Protein AF-A0A1Y2TZA1-F1 (afdb_monomer)

Secondary structure (DSSP, 8-state):
-PPPPP-PPPPB-TTT-PBPPPTTS---HHHHGGG-EEEEE-TT-HHHHHHHHHHH-S-TT---------SPPEEEEEEEEETTEEEE--S---SSS-TTS--EEEBS----B-TTSPBPSSSPEEEEEHHHHHHHHHHHHH-SS--S--SHHHHHHHHHHHHHHHHHHHHHH--S-S----S---TTTTTS-SS--TTTTT--SSSHHHHHHHHS-----GGGS-SS--TTHHHHHHTT--BPPPPSS--HHHHHHHHHHHTS-HHHHHHHHHTT--TT---S-----S-HHHHHHHHHH-TT-GGGTT--HHHHHHHHHHHHHHSTT--B-HHHHHHHHH-S-S-TT-STT-SS---HHHHHHHHHHHHHHH--TT-----HHHHTTTPPP------B-TTS-B-

Radius of gyration: 24.95 Å; Cα contacts (8 Å, |Δi|>4): 548; chains: 1; bounding box: 76×55×80 Å

Mean predicted aligned error: 10.13 Å

Foldseek 3Di:
DDDPDAQEFFAAALQLQAGQDACPDPDDPFQNLSQWKKKKWQPLPLVVVLVVLVVVPPPVPRPPDDPPRPDDIDIFTWGDPDRQKTFTDDPDDDDDPPPPDTDIDGALDADPQDPVRHGDDDDHIHMHRPLLVVLLQLLLVAPLDDFLCNDPLQVCLLSVLQSVQLVVVCVVPDPDPNYSSSGRCFVVVVLHPVDHDVVSSPDDPDDVVCVVDVVPDPPPQLSSGRQPDFPCQQVQLCVLKDFDPDDDPDPVQLVVLQVVLVPDDPVVVVVVVSVQADLQFADLDDPSSHDLVSLVVCLQVCNNPSSSVDHDVVVVVVVVVVCCVPVPPTDIRSVNSRRLSRHPPCCLVCCPPGSGRGTSSSSNSVSSSNSSRPGFNVRHPPPVVCVVVVHDNPPDDPQADRSRHGD

Solvent-accessible surface area (backbone atoms only — not comparable to full-atom values): 23926 Å² total; per-residue (Å²): 135,82,76,79,78,75,70,67,53,52,36,26,16,71,81,62,50,43,55,54,42,55,70,86,54,94,58,51,85,66,47,43,60,37,32,38,33,29,33,39,28,50,82,72,40,60,68,57,53,49,50,52,52,62,71,64,44,90,46,93,80,55,74,82,83,75,85,80,77,83,63,66,61,44,80,42,44,32,41,54,77,52,85,59,34,28,36,58,59,64,98,70,78,77,95,82,85,76,85,86,77,64,60,74,42,60,45,68,63,80,60,54,56,47,98,85,67,46,70,46,82,77,63,62,29,40,38,27,30,45,58,57,51,53,46,37,54,46,36,38,74,50,52,90,60,98,44,44,33,58,48,68,57,34,44,48,49,26,52,51,49,39,49,51,50,50,56,57,51,49,71,73,74,50,97,61,91,72,46,69,75,59,51,79,73,44,78,57,42,80,72,30,69,91,60,65,52,64,69,43,69,67,58,59,97,65,72,62,52,51,55,57,50,67,71,43,69,86,67,71,56,35,83,67,30,40,49,76,74,48,82,64,46,48,63,39,50,57,72,59,56,43,65,49,70,82,75,66,83,75,59,66,65,29,57,51,41,26,54,55,51,71,69,44,57,69,68,58,46,52,55,58,57,63,70,62,58,48,97,74,25,38,69,72,71,74,76,61,48,62,51,47,67,57,34,45,50,40,53,74,66,10,70,68,43,53,87,49,70,79,60,51,63,65,61,53,50,53,47,51,62,49,44,54,72,76,52,52,92,53,51,64,30,32,50,47,42,53,19,51,68,39,32,77,75,46,30,79,90,35,72,87,74,24,89,53,67,68,54,40,14,52,49,25,33,48,41,46,33,48,52,41,54,72,38,32,31,80,65,58,42,76,57,65,68,31,63,80,72,73,44,77,65,81,80,72,79,69,61,39,39,50,62,51,49,77,107

Structure (mmCIF, N/CA/C/O backbone):
data_AF-A0A1Y2TZA1-F1
#
_entry.id   AF-A0A1Y2TZA1-F1
#
loop_
_atom_site.group_PDB
_atom_site.id
_atom_site.type_symbol
_atom_site.label_atom_id
_atom_site.label_alt_id
_atom_site.label_comp_id
_atom_site.label_asym_id
_atom_site.label_entity_id
_atom_site.label_seq_id
_atom_site.pdbx_PDB_ins_code
_atom_site.Cartn_x
_atom_site.Cartn_y
_atom_site.Cartn_z
_atom_site.occupancy
_atom_site.B_iso_or_equiv
_atom_site.auth_seq_id
_atom_site.auth_comp_id
_atom_site.auth_asym_id
_atom_site.auth_atom_id
_atom_site.pdbx_PDB_model_num
ATOM 1 N N . MET A 1 1 ? 46.174 5.947 -11.609 1.00 35.75 1 MET A N 1
ATOM 2 C CA . MET A 1 1 ? 45.128 6.842 -12.144 1.00 35.75 1 MET A CA 1
ATOM 3 C C . MET A 1 1 ? 43.802 6.158 -11.892 1.00 35.75 1 MET A C 1
ATOM 5 O O . MET A 1 1 ? 43.518 5.160 -12.537 1.00 35.75 1 MET A O 1
ATOM 9 N N . SER A 1 2 ? 43.077 6.604 -10.873 1.00 32.31 2 SER A N 1
ATOM 10 C CA . SER A 1 2 ? 41.761 6.077 -10.515 1.00 32.31 2 SER A CA 1
ATOM 11 C C . SER A 1 2 ? 40.758 6.626 -11.525 1.00 32.31 2 SER A C 1
ATOM 13 O O . SER A 1 2 ? 40.638 7.844 -11.654 1.00 32.31 2 SER A O 1
ATOM 15 N N . THR A 1 3 ? 40.093 5.761 -12.286 1.00 32.44 3 THR A N 1
ATOM 16 C CA . THR A 1 3 ? 38.952 6.166 -13.113 1.00 32.44 3 THR A CA 1
ATOM 17 C C . THR A 1 3 ? 37.903 6.803 -12.201 1.00 32.44 3 THR A C 1
ATOM 19 O O . THR A 1 3 ? 37.585 6.199 -11.173 1.00 32.44 3 THR A O 1
ATOM 22 N N . PRO A 1 4 ? 37.390 8.006 -12.514 1.00 37.62 4 PRO A N 1
ATOM 23 C CA . PRO A 1 4 ? 36.293 8.579 -11.748 1.00 37.62 4 PRO A CA 1
ATOM 24 C C . PRO A 1 4 ? 35.138 7.578 -11.779 1.00 37.62 4 PRO A C 1
ATOM 26 O O . PRO A 1 4 ? 34.759 7.122 -12.858 1.00 37.62 4 PRO A O 1
ATOM 29 N N . ALA A 1 5 ? 34.641 7.189 -10.602 1.00 41.84 5 ALA A N 1
ATOM 30 C CA . ALA A 1 5 ? 33.446 6.365 -10.497 1.00 41.84 5 ALA A CA 1
ATOM 31 C C . ALA A 1 5 ? 32.349 7.064 -11.306 1.00 41.84 5 ALA A C 1
ATOM 33 O O . ALA A 1 5 ? 32.036 8.229 -11.040 1.00 41.84 5 ALA A O 1
ATOM 34 N N . SER A 1 6 ? 31.850 6.407 -12.353 1.00 42.28 6 SER A N 1
ATOM 35 C CA . SER A 1 6 ? 30.745 6.951 -13.120 1.00 42.28 6 SER A CA 1
ATOM 36 C C . SER A 1 6 ? 29.580 7.118 -12.145 1.00 42.28 6 SER A C 1
ATOM 38 O O . SER A 1 6 ? 29.201 6.191 -11.433 1.00 42.28 6 SER A O 1
ATOM 40 N N . ASN A 1 7 ? 29.047 8.338 -12.046 1.00 40.22 7 ASN A N 1
ATOM 41 C CA . ASN A 1 7 ? 27.815 8.624 -11.309 1.00 40.22 7 ASN A CA 1
ATOM 42 C C . ASN A 1 7 ? 26.623 8.070 -12.107 1.00 40.22 7 ASN A C 1
ATOM 44 O O . ASN A 1 7 ? 25.734 8.812 -12.530 1.00 40.22 7 ASN A O 1
ATOM 48 N N . GLU A 1 8 ? 26.65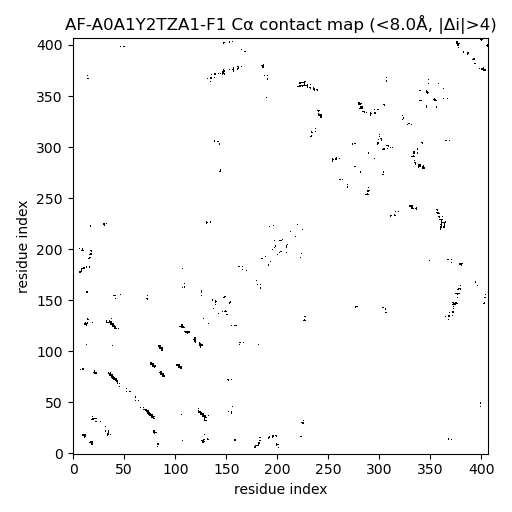2 6.772 -12.389 1.00 53.84 8 GLU A N 1
ATOM 49 C CA . GLU A 1 8 ? 25.546 6.053 -12.993 1.00 53.84 8 GLU A CA 1
ATOM 50 C C . GLU A 1 8 ? 24.422 5.969 -11.959 1.00 53.84 8 GLU A C 1
ATOM 52 O O . GLU A 1 8 ? 24.634 5.667 -10.780 1.00 53.84 8 GLU A O 1
ATOM 57 N N . GLY A 1 9 ? 23.222 6.369 -12.386 1.00 57.75 9 GLY A N 1
ATOM 58 C CA . GLY A 1 9 ? 22.054 6.441 -11.519 1.00 57.75 9 GLY A CA 1
ATOM 59 C C . GLY A 1 9 ? 21.794 5.087 -10.866 1.00 57.75 9 GLY A C 1
ATOM 60 O O . GLY A 1 9 ? 21.840 4.052 -11.526 1.00 57.75 9 GLY A O 1
ATOM 61 N N . LYS A 1 10 ? 21.544 5.089 -9.554 1.00 69.06 10 LYS A N 1
ATOM 62 C CA . LYS A 1 10 ? 21.158 3.872 -8.840 1.00 69.06 10 LYS A CA 1
ATOM 63 C C . LYS A 1 10 ? 19.699 3.548 -9.121 1.00 69.06 10 LYS A C 1
ATOM 65 O O . LYS A 1 10 ? 18.813 4.384 -8.908 1.00 69.06 10 LYS A O 1
ATOM 70 N N . LEU A 1 11 ? 19.466 2.304 -9.521 1.00 79.75 11 LEU A N 1
ATOM 71 C CA . LEU A 1 11 ? 18.153 1.845 -9.934 1.00 79.75 11 LEU A CA 1
ATOM 72 C C . LEU A 1 11 ? 17.171 1.838 -8.769 1.00 79.75 11 LEU A C 1
ATOM 74 O O . LEU A 1 11 ? 17.470 1.393 -7.659 1.00 79.75 11 LEU A O 1
ATOM 78 N N . CYS A 1 12 ? 15.991 2.393 -9.023 1.00 85.19 12 CYS A N 1
ATOM 79 C CA . CYS A 1 12 ? 14.939 2.538 -8.034 1.00 85.19 12 CYS A CA 1
ATOM 80 C C . CYS A 1 12 ? 13.748 1.647 -8.384 1.00 85.19 12 CYS A C 1
ATOM 82 O O . CYS A 1 12 ? 13.427 1.414 -9.549 1.00 85.19 12 CYS A O 1
ATOM 84 N N . CYS A 1 13 ? 13.059 1.178 -7.351 1.00 89.38 13 CYS A N 1
ATOM 85 C CA . CYS A 1 13 ? 11.779 0.506 -7.494 1.00 89.38 13 CYS A CA 1
ATOM 86 C C . CYS A 1 13 ? 10.745 1.470 -8.084 1.00 89.38 13 CYS A C 1
ATOM 88 O O . CYS A 1 13 ? 10.516 2.555 -7.546 1.00 89.38 13 CYS A O 1
ATOM 90 N N . ALA A 1 14 ? 10.068 1.045 -9.149 1.00 88.56 14 ALA A N 1
ATOM 91 C CA . ALA A 1 14 ? 9.070 1.852 -9.844 1.00 88.56 14 ALA A CA 1
ATOM 92 C C . ALA A 1 14 ? 7.833 2.197 -8.992 1.00 88.56 14 ALA A C 1
ATOM 94 O O . ALA A 1 14 ? 7.155 3.186 -9.262 1.00 88.56 14 ALA A O 1
ATOM 95 N N . ILE A 1 15 ? 7.536 1.400 -7.958 1.00 89.62 15 ILE A N 1
ATOM 96 C CA . ILE A 1 15 ? 6.366 1.598 -7.085 1.00 89.62 15 ILE A CA 1
ATOM 97 C C . ILE A 1 15 ? 6.677 2.544 -5.928 1.00 89.62 15 ILE A C 1
ATOM 99 O O . ILE A 1 15 ? 5.881 3.429 -5.636 1.00 89.62 15 ILE A O 1
ATOM 103 N N . CYS A 1 16 ? 7.798 2.345 -5.232 1.00 86.38 16 CYS A N 1
ATOM 104 C CA . CYS A 1 16 ? 8.089 3.043 -3.976 1.00 86.38 16 CYS A CA 1
ATOM 105 C C . CYS A 1 16 ? 9.174 4.123 -4.113 1.00 86.38 16 CYS A C 1
ATOM 107 O O . CYS A 1 16 ? 9.374 4.911 -3.180 1.00 86.38 16 CYS A O 1
ATOM 109 N N . GLY A 1 17 ? 9.873 4.148 -5.253 1.00 81.44 17 GLY A N 1
ATOM 110 C CA . GLY A 1 17 ? 10.905 5.122 -5.595 1.00 81.44 17 GLY A CA 1
ATOM 111 C C . GLY A 1 17 ? 12.180 5.034 -4.753 1.00 81.44 17 GLY A C 1
ATOM 112 O O . GLY A 1 17 ? 12.942 6.003 -4.751 1.00 81.44 17 GLY A O 1
ATOM 113 N N . ASP A 1 18 ? 12.391 3.941 -4.011 1.00 82.25 18 ASP A N 1
ATOM 114 C CA . ASP A 1 18 ? 13.603 3.688 -3.221 1.00 82.25 18 ASP A CA 1
ATOM 115 C C . ASP A 1 18 ? 14.563 2.746 -3.964 1.00 82.25 18 ASP A C 1
ATOM 117 O O . ASP A 1 18 ? 14.159 2.000 -4.857 1.00 82.25 18 ASP A O 1
ATOM 121 N N . ALA A 1 19 ? 15.840 2.781 -3.586 1.00 83.50 19 ALA A N 1
ATOM 122 C CA . ALA A 1 19 ? 16.909 2.035 -4.238 1.00 83.50 19 ALA A CA 1
ATOM 123 C C . ALA A 1 19 ? 16.683 0.520 -4.166 1.00 83.50 19 ALA A C 1
ATOM 125 O O . ALA A 1 19 ? 16.380 -0.027 -3.095 1.00 83.50 19 ALA A O 1
ATOM 126 N N . ILE A 1 20 ? 16.915 -0.132 -5.299 1.00 87.06 20 ILE A N 1
ATOM 127 C CA . ILE A 1 20 ? 17.120 -1.569 -5.425 1.00 87.06 20 ILE A CA 1
ATOM 128 C C . ILE A 1 20 ? 18.594 -1.852 -5.121 1.00 87.06 20 ILE A C 1
ATOM 130 O O . ILE A 1 20 ? 19.486 -1.206 -5.670 1.00 87.06 20 ILE A O 1
ATOM 134 N N . LEU A 1 21 ? 18.843 -2.765 -4.182 1.00 86.25 21 LEU A N 1
ATOM 135 C CA . LEU A 1 21 ? 20.192 -3.062 -3.700 1.00 86.25 21 LEU A CA 1
ATOM 136 C C . LEU A 1 21 ? 20.721 -4.351 -4.340 1.00 86.25 21 LEU A C 1
ATOM 138 O O . LEU A 1 21 ? 19.951 -5.297 -4.511 1.00 86.25 21 LEU A O 1
ATOM 142 N N . PRO A 1 22 ? 22.022 -4.428 -4.668 1.00 84.88 22 PRO A N 1
ATOM 143 C CA . PRO A 1 22 ? 22.625 -5.684 -5.076 1.00 84.88 22 PRO A CA 1
ATOM 144 C C . PRO A 1 22 ? 22.685 -6.669 -3.895 1.00 84.88 22 PRO A C 1
ATOM 146 O O . PRO A 1 22 ? 22.888 -6.246 -2.753 1.00 84.88 22 PRO A O 1
ATOM 149 N N . PRO A 1 23 ? 22.550 -7.983 -4.151 1.00 76.06 23 PRO A N 1
ATOM 150 C CA . PRO A 1 23 ? 22.532 -9.004 -3.101 1.00 76.06 23 PRO A CA 1
ATOM 151 C C . PRO A 1 23 ? 23.898 -9.232 -2.434 1.00 76.06 23 PRO A C 1
ATOM 153 O O . PRO A 1 23 ? 23.966 -9.907 -1.416 1.00 76.06 23 PRO A O 1
ATOM 156 N N . THR A 1 24 ? 24.986 -8.700 -2.999 1.00 69.56 24 THR A N 1
ATOM 157 C CA . THR A 1 24 ? 26.369 -8.919 -2.539 1.00 69.56 24 THR A CA 1
ATOM 158 C C . THR A 1 24 ? 26.776 -8.071 -1.336 1.00 69.56 24 THR A C 1
ATOM 160 O O . THR A 1 24 ? 27.850 -8.278 -0.777 1.00 69.56 24 THR A O 1
ATOM 163 N N . LEU A 1 25 ? 25.949 -7.106 -0.936 1.00 65.88 25 LEU A N 1
ATOM 164 C CA . LEU A 1 25 ? 26.165 -6.358 0.295 1.00 65.88 25 LEU A CA 1
ATOM 165 C C . LEU A 1 25 ? 25.744 -7.234 1.481 1.00 65.88 25 LEU A C 1
ATOM 167 O O . LEU A 1 25 ? 24.738 -7.935 1.395 1.00 65.88 25 LEU A O 1
ATOM 171 N N . GLU A 1 26 ? 26.471 -7.169 2.597 1.00 76.94 26 GLU A N 1
ATOM 172 C CA . GLU A 1 26 ? 26.015 -7.703 3.888 1.00 76.94 26 GLU A CA 1
ATOM 173 C C . GLU A 1 26 ? 24.784 -6.903 4.350 1.00 76.94 26 GLU A C 1
ATOM 175 O O . GLU A 1 26 ? 24.861 -5.981 5.163 1.00 76.94 26 GLU A O 1
ATOM 180 N N . LEU A 1 27 ? 23.634 -7.184 3.737 1.00 77.38 27 LEU A N 1
ATOM 181 C CA . LEU A 1 27 ? 22.379 -6.510 4.020 1.00 77.38 27 LEU A CA 1
ATOM 182 C C . LEU A 1 27 ? 21.857 -7.004 5.364 1.00 77.38 27 LEU A C 1
ATOM 184 O O . LEU A 1 27 ? 21.735 -8.205 5.604 1.00 77.38 27 LEU A O 1
ATOM 188 N N . SER A 1 28 ? 21.494 -6.063 6.232 1.00 82.25 28 SER A N 1
ATOM 189 C CA . SER A 1 28 ? 20.728 -6.382 7.431 1.00 82.25 28 SER A CA 1
ATOM 190 C C . SER A 1 28 ? 19.400 -7.042 7.051 1.00 82.25 28 SER A C 1
ATOM 192 O O . SER A 1 28 ? 18.832 -6.760 5.993 1.00 82.25 28 SER A O 1
ATOM 194 N N . GLU A 1 29 ? 18.820 -7.831 7.957 1.00 77.88 29 GLU A N 1
ATOM 195 C CA . GLU A 1 29 ? 17.468 -8.386 7.767 1.00 77.88 29 GLU A CA 1
ATOM 196 C C . GLU A 1 29 ? 16.422 -7.290 7.466 1.00 77.88 29 GLU A C 1
ATOM 198 O O . GLU A 1 29 ? 15.497 -7.494 6.684 1.00 77.88 29 GLU A O 1
ATOM 203 N N . THR A 1 30 ? 16.622 -6.071 7.982 1.00 79.38 30 THR A N 1
ATOM 204 C CA . THR A 1 30 ? 15.754 -4.912 7.711 1.00 79.38 30 THR A CA 1
ATOM 205 C C . THR A 1 30 ? 15.876 -4.338 6.294 1.00 79.38 30 THR A C 1
ATOM 207 O O . THR A 1 30 ? 14.985 -3.610 5.856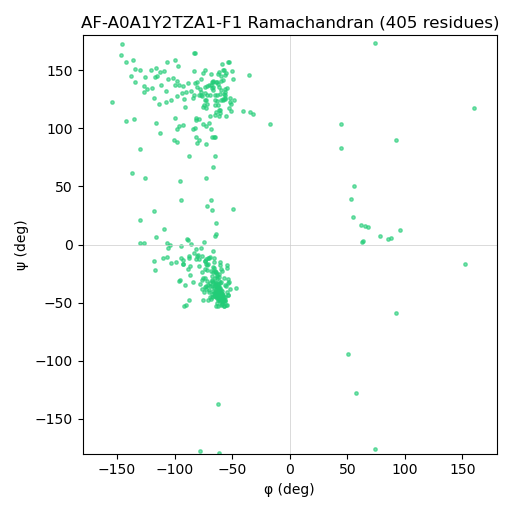 1.00 79.38 30 THR A O 1
ATOM 210 N N . THR A 1 31 ? 16.945 -4.656 5.558 1.00 83.69 31 THR A N 1
ATOM 211 C CA . THR A 1 31 ? 17.220 -4.134 4.204 1.00 83.69 31 THR A CA 1
ATOM 212 C C . THR A 1 31 ? 17.264 -5.210 3.124 1.00 83.69 31 THR A C 1
ATOM 214 O O . THR A 1 31 ? 17.136 -4.879 1.947 1.00 83.69 31 THR A O 1
ATOM 217 N N . LYS A 1 32 ? 17.354 -6.489 3.503 1.00 88.88 32 LYS A N 1
ATOM 218 C CA . LYS A 1 32 ? 17.376 -7.652 2.602 1.00 88.88 32 LYS A CA 1
ATOM 219 C C . LYS A 1 32 ? 16.226 -7.668 1.593 1.00 88.88 32 LYS A C 1
ATOM 221 O O . LYS A 1 32 ? 16.438 -7.962 0.421 1.00 88.88 32 LYS A O 1
ATOM 226 N N . TRP A 1 33 ? 15.029 -7.256 2.014 1.00 92.25 33 TRP A N 1
ATOM 227 C CA . TRP A 1 33 ? 13.851 -7.164 1.143 1.00 92.25 33 TRP A CA 1
ATOM 228 C C . TRP A 1 33 ? 14.048 -6.220 -0.060 1.00 92.25 33 TRP A C 1
ATOM 230 O O . TRP A 1 33 ? 13.368 -6.359 -1.073 1.00 92.25 33 TRP A O 1
ATOM 240 N N . ARG A 1 34 ? 14.990 -5.267 0.017 1.00 90.31 34 ARG A N 1
ATOM 241 C CA . ARG A 1 34 ? 15.295 -4.313 -1.064 1.00 90.31 34 ARG A CA 1
ATOM 242 C C . ARG A 1 34 ? 16.150 -4.907 -2.182 1.00 90.31 34 ARG A C 1
ATOM 244 O O . ARG A 1 34 ? 16.298 -4.261 -3.221 1.00 90.31 34 ARG A O 1
ATOM 251 N N . ALA A 1 35 ? 16.728 -6.086 -1.960 1.00 90.56 35 ALA A N 1
ATOM 252 C CA . ALA A 1 35 ? 17.435 -6.858 -2.978 1.00 90.56 35 ALA A CA 1
ATOM 253 C C . ALA A 1 35 ? 16.523 -7.868 -3.691 1.00 90.56 35 ALA A C 1
ATOM 255 O O . ALA A 1 35 ? 16.895 -8.388 -4.740 1.00 90.56 35 ALA A O 1
ATOM 256 N N . GLU A 1 36 ? 15.323 -8.131 -3.160 1.00 93.31 36 GLU A N 1
ATOM 257 C CA . GLU A 1 36 ? 14.326 -8.955 -3.840 1.00 93.31 36 GLU A CA 1
ATOM 258 C C . GLU A 1 36 ? 13.615 -8.127 -4.914 1.00 93.31 36 GLU A C 1
ATOM 260 O O . GLU A 1 36 ? 12.803 -7.242 -4.617 1.00 93.31 36 GLU A O 1
ATOM 265 N N . VAL A 1 37 ? 13.923 -8.422 -6.177 1.00 94.50 37 VAL A N 1
ATOM 266 C CA . VAL A 1 37 ? 13.407 -7.684 -7.330 1.00 94.50 37 VAL A CA 1
ATOM 267 C C . VAL A 1 37 ? 12.459 -8.557 -8.137 1.00 94.50 37 VAL A C 1
ATOM 269 O O . VAL A 1 37 ? 12.728 -9.728 -8.405 1.00 94.50 37 VAL A O 1
ATOM 272 N N . VAL A 1 38 ? 11.353 -7.954 -8.560 1.00 96.62 38 VAL A N 1
ATOM 273 C CA . VAL A 1 38 ? 10.441 -8.503 -9.560 1.00 96.62 38 VAL A CA 1
ATOM 274 C C . VAL A 1 38 ? 10.413 -7.560 -10.753 1.00 96.62 38 VAL A C 1
ATOM 276 O O . VAL A 1 38 ? 10.160 -6.359 -10.608 1.00 96.62 38 VAL A O 1
ATOM 279 N N . LEU A 1 39 ? 10.672 -8.118 -11.931 1.00 95.50 39 LEU A N 1
ATOM 280 C CA . LEU A 1 39 ? 10.550 -7.442 -13.209 1.00 95.50 39 LEU A CA 1
ATOM 281 C C . LEU A 1 39 ? 9.149 -7.673 -13.772 1.00 95.50 39 LEU A C 1
ATOM 283 O O . LEU A 1 39 ? 8.703 -8.811 -13.925 1.00 95.50 39 LEU A O 1
ATOM 287 N N . LEU A 1 40 ? 8.461 -6.579 -14.081 1.00 95.88 40 LEU A N 1
ATOM 288 C CA . LEU A 1 40 ? 7.167 -6.590 -14.750 1.00 95.88 40 LEU A CA 1
ATOM 289 C C . LEU A 1 40 ? 7.369 -6.346 -16.242 1.00 95.88 40 LEU A C 1
ATOM 291 O O . LEU A 1 40 ? 7.995 -5.354 -16.618 1.00 95.88 40 LEU A O 1
ATOM 295 N N . SER A 1 41 ? 6.814 -7.204 -17.093 1.00 93.81 41 SER A N 1
ATOM 296 C CA . SER A 1 41 ? 6.882 -7.031 -18.550 1.00 93.81 41 SER A CA 1
ATOM 297 C C . SER A 1 41 ? 5.549 -7.341 -19.223 1.00 93.81 41 SER A C 1
ATOM 299 O O . SER A 1 41 ? 4.811 -8.222 -18.783 1.00 93.81 41 SER A O 1
ATOM 301 N N . ASP A 1 42 ? 5.232 -6.602 -20.288 1.00 92.38 42 ASP A N 1
ATOM 302 C CA . ASP A 1 42 ? 4.043 -6.842 -21.107 1.00 92.38 42 ASP A CA 1
ATOM 303 C C . ASP A 1 42 ? 4.414 -7.659 -22.356 1.00 92.38 42 ASP A C 1
ATOM 305 O O . ASP A 1 42 ? 4.912 -7.092 -23.335 1.00 92.38 42 ASP A O 1
ATOM 309 N N . PRO A 1 43 ? 4.183 -8.984 -22.363 1.00 88.75 43 PRO A N 1
ATOM 310 C CA . PRO A 1 43 ? 4.521 -9.822 -23.512 1.00 88.75 43 PRO A CA 1
ATOM 311 C C . PRO A 1 43 ? 3.638 -9.515 -24.732 1.00 88.75 43 PRO A C 1
ATOM 313 O O . PRO A 1 43 ? 4.068 -9.721 -25.868 1.00 88.75 43 PRO A O 1
ATOM 316 N N . ALA A 1 44 ? 2.445 -8.945 -24.514 1.00 86.81 44 ALA A N 1
ATOM 317 C CA . ALA A 1 44 ? 1.547 -8.527 -25.583 1.00 86.81 44 ALA A CA 1
ATOM 318 C C . ALA A 1 44 ? 2.031 -7.263 -26.310 1.00 86.81 44 ALA A C 1
ATOM 320 O O . ALA A 1 44 ? 1.540 -6.977 -27.400 1.00 86.81 44 ALA A O 1
ATOM 321 N N . ARG A 1 45 ? 2.998 -6.515 -25.755 1.00 86.00 45 ARG A N 1
ATOM 322 C CA . ARG A 1 45 ? 3.532 -5.274 -26.349 1.00 86.00 45 ARG A CA 1
ATOM 323 C C . ARG A 1 45 ? 2.430 -4.264 -26.679 1.00 86.00 45 ARG A C 1
ATOM 325 O O . ARG A 1 45 ? 2.444 -3.622 -27.731 1.00 86.00 45 ARG A O 1
ATOM 332 N N . GLU A 1 46 ? 1.439 -4.163 -25.801 1.00 85.75 46 GLU A N 1
ATOM 333 C CA . GLU A 1 46 ? 0.238 -3.357 -25.990 1.00 85.75 46 GLU A CA 1
ATOM 334 C C . GLU A 1 46 ? 0.602 -1.894 -26.262 1.00 85.75 46 GLU A C 1
ATOM 336 O O . GLU A 1 46 ? 0.126 -1.289 -27.223 1.00 85.75 46 GLU A O 1
ATOM 341 N N . PHE A 1 47 ? 1.504 -1.337 -25.450 1.00 83.75 47 PHE A N 1
ATOM 342 C CA . PHE A 1 47 ? 1.965 0.040 -25.594 1.00 83.75 47 PHE A CA 1
ATOM 343 C C . PHE A 1 47 ? 2.621 0.302 -26.950 1.00 83.75 47 PHE A C 1
ATOM 345 O O . PHE A 1 47 ? 2.405 1.352 -27.555 1.00 83.75 47 PHE A O 1
ATOM 352 N N . GLU A 1 48 ? 3.454 -0.620 -27.429 1.00 82.00 48 GLU A N 1
ATOM 353 C CA . GLU A 1 48 ? 4.134 -0.453 -28.705 1.00 82.00 48 GLU A CA 1
ATOM 354 C C . GLU A 1 48 ? 3.177 -0.566 -29.880 1.00 82.00 48 GLU A C 1
ATOM 356 O O . GLU A 1 48 ? 3.266 0.268 -30.781 1.00 82.00 48 GLU A O 1
ATOM 361 N N . GLN A 1 49 ? 2.233 -1.510 -29.835 1.00 82.25 49 GLN A N 1
ATOM 362 C CA . GLN A 1 49 ? 1.172 -1.626 -30.836 1.00 82.25 49 GLN A CA 1
ATOM 363 C C . GLN A 1 49 ? 0.326 -0.350 -30.899 1.00 82.25 49 GLN A C 1
ATOM 365 O O . GLN A 1 49 ? 0.118 0.204 -31.980 1.00 82.25 49 GLN A O 1
ATOM 370 N N . LEU A 1 50 ? -0.089 0.171 -29.738 1.00 81.19 50 LEU A N 1
ATOM 371 C CA . LEU A 1 50 ? -0.786 1.452 -29.629 1.00 81.19 50 LEU A CA 1
ATOM 372 C C . LEU A 1 50 ? 0.053 2.571 -30.234 1.00 81.19 50 LEU A C 1
ATOM 374 O O . LEU A 1 50 ? -0.398 3.292 -31.120 1.00 81.19 50 LEU A O 1
ATOM 378 N N . ARG A 1 51 ? 1.306 2.712 -29.802 1.00 79.00 51 ARG A N 1
ATOM 379 C CA . ARG A 1 51 ? 2.191 3.769 -30.289 1.00 79.00 51 ARG A CA 1
ATOM 380 C C . ARG A 1 51 ? 2.365 3.725 -31.804 1.00 79.00 51 ARG A C 1
ATOM 382 O O . ARG A 1 51 ? 2.289 4.782 -32.424 1.00 79.00 51 ARG A O 1
ATOM 389 N N . GLU A 1 52 ? 2.584 2.550 -32.383 1.00 78.00 52 GLU A N 1
ATOM 390 C CA . GLU A 1 52 ? 2.686 2.369 -33.833 1.00 78.00 52 GLU A CA 1
ATOM 391 C C . GLU A 1 52 ? 1.379 2.746 -34.539 1.00 78.00 52 GLU A C 1
ATOM 393 O O . GLU A 1 52 ? 1.416 3.461 -35.543 1.00 78.00 52 GLU A O 1
ATOM 398 N N . HIS A 1 53 ? 0.227 2.360 -33.980 1.00 78.81 53 HIS A N 1
ATOM 399 C CA . HIS A 1 53 ? -1.087 2.742 -34.493 1.00 78.81 53 HIS A CA 1
ATOM 400 C C . HIS A 1 53 ? -1.273 4.269 -34.527 1.00 78.81 53 HIS A C 1
ATOM 402 O O . HIS A 1 53 ? -1.569 4.827 -35.587 1.00 78.81 53 HIS A O 1
ATOM 408 N N . TYR A 1 54 ? -1.017 4.976 -33.418 1.00 77.31 54 TYR A N 1
ATOM 409 C CA . TYR A 1 54 ? -1.143 6.441 -33.381 1.00 77.31 54 TYR A CA 1
ATOM 410 C C . TYR A 1 54 ? -0.092 7.151 -34.248 1.00 77.31 54 TYR A C 1
ATOM 412 O O . TYR A 1 54 ? -0.410 8.162 -34.874 1.00 77.31 54 TYR A O 1
ATOM 420 N N . GLN A 1 55 ? 1.143 6.638 -34.334 1.00 75.38 55 GLN A N 1
ATOM 421 C CA . GLN A 1 55 ? 2.182 7.187 -35.222 1.00 75.38 55 GLN A CA 1
ATOM 422 C C . GLN A 1 55 ? 1.851 6.986 -36.705 1.00 75.38 55 GLN A C 1
ATOM 424 O O . GLN A 1 55 ? 2.194 7.830 -37.534 1.00 75.38 55 GLN A O 1
ATOM 429 N N . GLY A 1 56 ? 1.143 5.906 -37.046 1.00 69.94 56 GLY A N 1
ATOM 430 C CA . GLY A 1 56 ? 0.585 5.683 -38.379 1.00 69.94 56 GLY A CA 1
ATOM 431 C C . GLY A 1 56 ? -0.406 6.771 -38.808 1.00 69.94 56 GLY A C 1
ATOM 432 O O . GLY A 1 56 ? -0.588 6.981 -40.009 1.00 69.94 56 GLY A O 1
ATOM 433 N N . GLY A 1 57 ? -0.975 7.513 -37.851 1.00 66.81 57 GLY A N 1
ATOM 434 C CA . GLY A 1 57 ? -1.874 8.645 -38.058 1.00 66.81 57 GLY A CA 1
ATOM 435 C C . GLY A 1 57 ? -3.279 8.244 -38.517 1.00 66.81 57 GLY A C 1
ATOM 436 O O . GLY A 1 57 ? -3.599 7.069 -38.673 1.00 66.81 57 GLY A O 1
ATOM 437 N N . LYS A 1 58 ? -4.119 9.251 -38.808 1.00 55.34 58 LYS A N 1
ATOM 438 C CA . LYS A 1 58 ? -5.466 9.114 -39.407 1.00 55.34 58 LYS A CA 1
ATOM 439 C C . LYS A 1 58 ? -5.428 8.629 -40.868 1.00 55.34 58 LYS A C 1
ATOM 441 O O . LYS A 1 58 ? -6.174 9.135 -41.709 1.00 55.34 58 LYS A O 1
ATOM 446 N N . ARG A 1 59 ? -4.528 7.711 -41.234 1.00 64.50 59 ARG A N 1
ATOM 447 C CA . ARG A 1 59 ? -4.571 7.097 -42.566 1.00 64.50 59 ARG A CA 1
ATOM 448 C C . ARG A 1 59 ? -5.949 6.455 -42.695 1.00 64.50 59 ARG A C 1
ATOM 450 O O . ARG A 1 59 ? -6.314 5.645 -41.853 1.00 64.50 59 ARG A O 1
ATOM 457 N N . GLN A 1 60 ? -6.706 6.814 -43.733 1.00 58.47 60 GLN A N 1
ATOM 458 C CA . GLN A 1 60 ? -8.065 6.293 -43.956 1.00 58.47 60 GLN A CA 1
ATOM 459 C C . GLN A 1 60 ? -8.119 4.754 -43.984 1.00 58.47 60 GLN A C 1
ATOM 461 O O . GLN A 1 60 ? -9.167 4.176 -43.723 1.00 58.47 60 GLN A O 1
ATOM 466 N N . ASN A 1 61 ? -6.974 4.108 -44.233 1.00 59.81 61 ASN A N 1
ATOM 467 C CA . ASN A 1 61 ? -6.814 2.658 -44.297 1.00 59.81 61 ASN A CA 1
ATOM 468 C C . ASN A 1 61 ? -6.030 2.073 -43.108 1.00 59.81 61 ASN A C 1
ATOM 470 O O . ASN A 1 61 ? -5.563 0.939 -43.198 1.00 59.81 61 ASN A O 1
ATOM 474 N N . ALA A 1 62 ? -5.809 2.829 -42.025 1.00 59.09 62 ALA A N 1
ATOM 475 C CA . ALA A 1 62 ? -5.225 2.258 -40.816 1.00 59.09 62 ALA A CA 1
ATOM 476 C C . ALA A 1 62 ? -6.195 1.189 -40.278 1.00 59.09 62 ALA A C 1
ATOM 478 O O . ALA A 1 62 ? -7.367 1.507 -40.052 1.00 59.09 62 ALA A O 1
ATOM 479 N N . PRO A 1 63 ? -5.756 -0.071 -40.097 1.00 58.56 63 PRO A N 1
ATOM 480 C CA . PRO A 1 63 ? -6.611 -1.107 -39.539 1.00 58.56 63 PRO A CA 1
ATOM 481 C C . PRO A 1 63 ? -7.179 -0.635 -38.202 1.00 58.56 63 PRO A C 1
ATOM 483 O O . PRO A 1 63 ? -6.437 -0.105 -37.370 1.00 58.56 63 PRO A O 1
ATOM 486 N N . ARG A 1 64 ? -8.487 -0.829 -37.989 1.00 65.50 64 ARG A N 1
ATOM 487 C CA . ARG A 1 64 ? -9.095 -0.597 -36.678 1.00 65.50 64 ARG A CA 1
ATOM 488 C C . ARG A 1 64 ? -8.408 -1.545 -35.706 1.00 65.50 64 ARG A C 1
ATOM 490 O O . ARG A 1 64 ? -8.508 -2.762 -35.850 1.00 65.50 64 ARG A O 1
ATOM 497 N N . MET A 1 65 ? -7.655 -0.980 -34.776 1.00 68.19 65 MET A N 1
ATOM 498 C CA . MET A 1 65 ? -6.864 -1.765 -33.851 1.00 68.19 65 MET A CA 1
ATOM 499 C C . MET A 1 65 ? -7.821 -2.492 -32.899 1.00 68.19 65 MET A C 1
ATOM 501 O O . MET A 1 65 ? -8.517 -1.877 -32.099 1.00 68.19 65 MET A O 1
ATOM 505 N N . SER A 1 66 ? -7.892 -3.811 -33.047 1.00 67.81 66 SER A N 1
ATOM 506 C CA . SER A 1 66 ? -8.595 -4.705 -32.133 1.00 67.81 66 SER A CA 1
ATOM 507 C C . SER A 1 66 ? -7.545 -5.339 -31.235 1.00 67.81 66 SER A C 1
ATOM 509 O O . SER A 1 66 ? -6.983 -6.378 -31.581 1.00 67.81 66 SER A O 1
ATOM 511 N N . LEU A 1 67 ? -7.253 -4.704 -30.101 1.00 69.81 67 LEU A N 1
ATOM 512 C CA . LEU A 1 67 ? -6.373 -5.281 -29.090 1.00 69.81 67 LEU A CA 1
ATOM 513 C C . LEU A 1 67 ? -7.118 -6.415 -28.379 1.00 69.81 67 LEU A C 1
ATOM 515 O O . LEU A 1 67 ? -7.757 -6.216 -27.352 1.00 69.81 67 LEU A O 1
ATOM 519 N N . GLN A 1 68 ? -7.055 -7.622 -28.939 1.00 74.25 68 GLN A N 1
ATOM 520 C CA . GLN A 1 68 ? -7.369 -8.826 -28.175 1.00 74.25 68 GLN A CA 1
ATOM 521 C C . GLN A 1 68 ? -6.144 -9.178 -27.342 1.00 74.25 68 GLN A C 1
ATOM 523 O O . GLN A 1 68 ? -5.259 -9.917 -27.769 1.00 74.25 68 GLN A O 1
ATOM 528 N N . ILE A 1 69 ? -6.072 -8.583 -26.159 1.00 76.00 69 ILE A N 1
ATOM 529 C CA . ILE A 1 69 ? -4.983 -8.829 -25.226 1.00 76.00 69 ILE A CA 1
ATOM 530 C C . ILE A 1 69 ? -5.304 -10.114 -24.478 1.00 76.00 69 ILE A C 1
ATOM 532 O O . ILE A 1 69 ? -6.128 -10.129 -23.570 1.00 76.00 69 ILE A O 1
ATOM 536 N N . THR A 1 70 ? -4.683 -11.211 -24.895 1.00 77.81 70 THR A N 1
ATOM 537 C CA . THR A 1 70 ? -4.912 -12.534 -24.298 1.00 77.81 70 THR A CA 1
ATOM 538 C C . THR A 1 70 ? -3.840 -12.929 -23.289 1.00 77.81 70 THR A C 1
ATOM 540 O O . THR A 1 70 ? -4.034 -13.874 -22.532 1.00 77.81 70 THR A O 1
ATOM 543 N N . GLN A 1 71 ? -2.707 -12.227 -23.275 1.00 86.38 71 GLN A N 1
ATOM 544 C CA . GLN A 1 71 ? -1.589 -12.518 -22.382 1.00 86.38 71 GLN A CA 1
ATOM 545 C C . GLN A 1 71 ? -1.626 -11.599 -21.164 1.00 86.38 71 GLN A C 1
ATOM 547 O O . GLN A 1 71 ? -1.924 -10.414 -21.288 1.00 86.38 71 GLN A O 1
ATOM 552 N N . GLU A 1 72 ? -1.302 -12.124 -19.987 1.00 93.44 72 GLU A N 1
ATOM 553 C CA . GLU A 1 72 ? -1.160 -11.332 -18.763 1.00 93.44 72 GLU A CA 1
ATOM 554 C C . GLU A 1 72 ? 0.225 -10.672 -18.673 1.00 93.44 72 GLU A C 1
ATOM 556 O O . GLU A 1 72 ? 1.158 -11.042 -19.389 1.00 93.44 72 GLU A O 1
ATOM 561 N N . ILE A 1 73 ? 0.366 -9.685 -17.782 1.00 95.31 73 ILE A N 1
ATOM 562 C CA . ILE A 1 73 ? 1.679 -9.125 -17.439 1.00 95.31 73 ILE A CA 1
ATOM 563 C C . ILE A 1 73 ? 2.517 -10.208 -16.762 1.00 95.31 73 ILE A C 1
ATOM 565 O O . ILE A 1 73 ? 2.090 -10.824 -15.784 1.00 95.31 73 ILE A O 1
ATOM 569 N N . ARG A 1 74 ? 3.734 -10.417 -17.264 1.00 95.44 74 ARG A N 1
ATOM 570 C CA . ARG A 1 74 ? 4.671 -11.393 -16.711 1.00 95.44 74 ARG A CA 1
ATOM 571 C C . ARG A 1 74 ? 5.372 -10.812 -15.481 1.00 95.44 74 ARG A C 1
ATOM 573 O O . ARG A 1 74 ? 5.745 -9.637 -15.472 1.00 95.44 74 ARG A O 1
ATOM 580 N N . LYS A 1 75 ? 5.546 -11.653 -14.455 1.00 96.25 75 LYS A N 1
ATOM 581 C CA . LYS A 1 75 ? 6.280 -11.359 -13.216 1.00 96.25 75 LYS A CA 1
ATOM 582 C C . LYS A 1 75 ? 7.496 -12.269 -13.123 1.00 96.25 75 LYS A C 1
ATOM 584 O O . LYS A 1 75 ? 7.355 -13.440 -12.777 1.00 96.25 75 LYS A O 1
ATOM 589 N N . ASP A 1 76 ? 8.673 -11.720 -13.378 1.00 94.94 76 ASP A N 1
ATOM 590 C CA . ASP A 1 76 ? 9.922 -12.474 -13.327 1.00 94.94 76 ASP A CA 1
ATOM 591 C C . ASP A 1 76 ? 10.714 -12.068 -12.086 1.00 94.94 76 ASP A C 1
ATOM 593 O O . ASP A 1 76 ? 11.028 -10.892 -11.896 1.00 94.94 76 ASP A O 1
ATOM 597 N N . ARG A 1 77 ? 11.042 -13.029 -11.216 1.00 94.56 77 ARG A N 1
ATOM 598 C CA . ARG A 1 77 ? 11.998 -12.769 -10.132 1.00 94.56 77 ARG A CA 1
ATOM 599 C C . ARG A 1 77 ? 13.367 -12.523 -10.740 1.00 94.56 77 ARG A C 1
ATOM 601 O O . ARG A 1 77 ? 13.763 -13.226 -11.666 1.00 94.56 77 ARG A O 1
ATOM 608 N N . ALA A 1 78 ? 14.094 -11.558 -10.200 1.00 93.25 78 ALA A N 1
ATOM 609 C CA . ALA A 1 78 ? 15.406 -11.217 -10.707 1.00 93.25 78 ALA A CA 1
ATOM 610 C C . ALA A 1 78 ? 16.386 -10.862 -9.593 1.00 93.25 78 ALA A C 1
ATOM 612 O O . ALA A 1 78 ? 15.996 -10.431 -8.506 1.00 93.25 78 ALA A O 1
ATOM 613 N N . ARG A 1 79 ? 17.675 -11.009 -9.898 1.00 89.94 79 ARG A N 1
ATOM 614 C CA . ARG A 1 79 ? 18.774 -10.485 -9.082 1.00 89.94 79 ARG A CA 1
ATOM 615 C C . ARG A 1 79 ? 19.535 -9.415 -9.845 1.00 89.94 79 ARG A C 1
ATOM 617 O O . ARG A 1 79 ? 19.711 -9.519 -11.056 1.00 89.94 79 ARG A O 1
ATOM 624 N N . VAL A 1 80 ? 20.008 -8.406 -9.128 1.00 88.94 80 VAL A N 1
ATOM 625 C CA . VAL A 1 80 ? 20.902 -7.385 -9.683 1.00 88.94 80 VAL A CA 1
ATOM 626 C C . VAL A 1 80 ? 22.283 -8.011 -9.881 1.00 88.94 80 VAL A C 1
ATOM 628 O O . VAL A 1 80 ? 22.848 -8.535 -8.920 1.00 88.94 80 VAL A O 1
ATOM 631 N N . ILE A 1 81 ? 22.826 -7.950 -11.099 1.00 86.75 81 ILE A N 1
ATOM 632 C CA . ILE A 1 81 ? 24.213 -8.358 -11.384 1.00 86.75 81 ILE A CA 1
ATOM 633 C C . ILE A 1 81 ? 25.134 -7.146 -11.249 1.00 86.75 81 ILE A C 1
ATOM 635 O O . ILE A 1 81 ? 26.127 -7.182 -10.523 1.00 86.75 81 ILE A O 1
ATOM 639 N N . LYS A 1 82 ? 24.797 -6.064 -11.955 1.00 83.06 82 LYS A N 1
ATOM 640 C CA . LYS A 1 82 ? 25.597 -4.843 -12.024 1.00 83.06 82 LYS A CA 1
ATOM 641 C C . LYS A 1 82 ? 24.690 -3.662 -12.344 1.00 83.06 82 LYS A C 1
ATOM 643 O O . LYS A 1 82 ? 24.048 -3.692 -13.382 1.00 83.06 82 LYS A O 1
ATOM 648 N N . GLU A 1 83 ? 24.680 -2.651 -11.476 1.00 76.25 83 GLU A N 1
ATOM 649 C CA . GLU A 1 83 ? 23.987 -1.364 -11.678 1.00 76.25 83 GLU A CA 1
ATOM 650 C C . GLU A 1 83 ? 22.514 -1.510 -12.105 1.00 76.25 83 GLU A C 1
ATOM 652 O O . GLU A 1 83 ? 21.642 -1.645 -11.245 1.00 76.25 83 GLU A O 1
ATOM 657 N N . ASP A 1 84 ? 22.244 -1.491 -13.410 1.00 76.81 84 ASP A N 1
ATOM 658 C CA . ASP A 1 84 ? 20.928 -1.557 -14.050 1.00 76.81 84 ASP A CA 1
ATOM 659 C C . ASP A 1 84 ? 20.619 -2.905 -14.736 1.00 76.81 84 ASP A C 1
ATOM 661 O O . ASP A 1 84 ? 19.537 -3.084 -15.307 1.00 76.81 84 ASP A O 1
ATOM 665 N N . ARG A 1 85 ? 21.549 -3.863 -14.661 1.00 87.19 85 ARG A N 1
ATOM 666 C CA . ARG A 1 85 ? 21.434 -5.202 -15.244 1.00 87.19 85 ARG A CA 1
ATOM 667 C C . ARG A 1 85 ? 20.899 -6.216 -14.255 1.00 87.19 85 ARG A C 1
ATOM 669 O O . ARG A 1 85 ? 21.427 -6.400 -13.151 1.00 87.19 85 ARG A O 1
ATOM 676 N N . PHE A 1 86 ? 19.899 -6.947 -14.722 1.00 90.25 86 PHE A N 1
ATOM 677 C CA . PHE A 1 86 ? 19.214 -7.984 -13.979 1.00 90.25 86 PHE A CA 1
ATOM 678 C C . PHE A 1 86 ? 19.406 -9.337 -14.631 1.00 90.25 86 PHE A C 1
ATOM 680 O O . PHE A 1 86 ? 19.382 -9.459 -15.851 1.00 90.25 86 PHE A O 1
ATOM 687 N N . GLN A 1 87 ? 19.514 -10.356 -13.792 1.00 91.50 87 GLN A N 1
ATOM 688 C CA . GLN A 1 87 ? 19.398 -11.743 -14.204 1.00 91.50 87 GLN A CA 1
ATOM 689 C C . GLN A 1 87 ? 18.037 -12.269 -13.795 1.00 91.50 87 GLN A C 1
ATOM 691 O O . GLN A 1 87 ? 17.697 -12.214 -12.608 1.00 91.50 87 GLN A O 1
ATOM 696 N N . ILE A 1 88 ? 17.276 -12.791 -14.752 1.00 91.81 88 ILE A N 1
ATOM 697 C CA . ILE A 1 88 ? 16.012 -13.462 -14.456 1.00 91.81 88 ILE A CA 1
ATOM 698 C C . ILE A 1 88 ? 16.306 -14.815 -13.799 1.00 91.81 88 ILE A C 1
ATOM 700 O O . ILE A 1 88 ? 17.091 -15.615 -14.305 1.00 91.81 88 ILE A O 1
ATOM 704 N N . ILE A 1 89 ? 15.662 -15.069 -12.661 1.00 89.56 89 ILE A N 1
ATOM 705 C CA . ILE A 1 89 ? 15.769 -16.318 -11.910 1.00 89.56 89 ILE A CA 1
ATOM 706 C C . ILE A 1 89 ? 14.646 -17.242 -12.386 1.00 89.56 89 ILE A C 1
ATOM 708 O O . ILE A 1 89 ? 13.481 -17.071 -12.016 1.00 89.56 89 ILE A O 1
ATOM 712 N N . THR A 1 90 ? 14.980 -18.228 -13.214 1.00 82.69 90 THR A N 1
ATOM 713 C CA . THR A 1 90 ? 14.031 -19.259 -13.644 1.00 82.69 90 THR A CA 1
ATOM 714 C C . THR A 1 90 ? 13.836 -20.286 -12.531 1.00 82.69 90 THR A C 1
ATOM 716 O O . THR A 1 90 ? 14.792 -20.792 -11.962 1.00 82.69 90 THR A O 1
ATOM 719 N N . SER A 1 91 ? 12.580 -20.604 -12.214 1.00 66.44 91 SER A N 1
ATOM 720 C CA . SER A 1 91 ? 12.155 -21.469 -11.093 1.00 66.44 91 SER A CA 1
ATOM 721 C C . SER A 1 91 ? 12.585 -22.947 -11.164 1.00 66.44 91 SER A C 1
ATOM 723 O O . SER A 1 91 ? 12.145 -23.749 -10.343 1.00 66.44 91 SER A O 1
ATOM 725 N N . LYS A 1 92 ? 13.418 -23.326 -12.134 1.00 59.97 92 LYS A N 1
ATOM 726 C CA . LYS A 1 92 ? 13.939 -24.682 -12.315 1.00 59.97 92 LYS A CA 1
ATOM 727 C C . LYS A 1 92 ? 15.463 -24.610 -12.316 1.00 59.97 92 LYS A C 1
ATOM 729 O O . LYS A 1 92 ? 15.990 -23.773 -13.037 1.00 59.97 92 LYS A O 1
ATOM 734 N N . GLU A 1 93 ? 16.086 -25.522 -11.568 1.00 50.38 93 GLU A N 1
ATOM 735 C CA . GLU A 1 93 ? 17.531 -25.692 -11.304 1.00 50.38 93 GLU A CA 1
ATOM 736 C C . GLU A 1 93 ? 17.968 -24.935 -10.039 1.00 50.38 93 GLU A C 1
ATOM 738 O O . GLU A 1 93 ? 18.114 -23.717 -10.018 1.00 50.38 93 GLU A O 1
ATOM 743 N N . GLU A 1 94 ? 17.908 -25.585 -8.872 1.00 47.12 94 GLU A N 1
ATOM 744 C CA . GLU A 1 94 ? 18.967 -26.486 -8.375 1.00 47.12 94 GLU A CA 1
ATOM 745 C C . GLU A 1 94 ? 20.355 -25.864 -8.573 1.00 47.12 94 GLU A C 1
ATOM 747 O O . GLU A 1 94 ? 20.882 -25.761 -9.677 1.00 47.12 94 GLU A O 1
ATOM 752 N N . GLU A 1 95 ? 20.876 -25.382 -7.446 1.00 54.09 95 GLU A N 1
ATOM 753 C CA . GLU A 1 95 ? 22.286 -25.200 -7.114 1.00 54.09 95 GLU A CA 1
ATOM 754 C C . GLU A 1 95 ? 23.228 -26.008 -8.035 1.00 54.09 95 GLU A C 1
ATOM 756 O O . GLU A 1 95 ? 23.316 -27.222 -7.926 1.00 54.09 95 GLU A O 1
ATOM 761 N N . GLU A 1 96 ? 23.887 -25.347 -8.998 1.00 56.06 96 GLU A N 1
ATOM 762 C CA . GLU A 1 96 ? 25.342 -25.077 -8.958 1.00 56.06 96 GLU A CA 1
ATOM 763 C C . GLU A 1 96 ? 26.071 -24.937 -10.313 1.00 56.06 96 GLU A C 1
ATOM 765 O O . GLU A 1 96 ? 27.135 -24.328 -10.295 1.00 56.06 96 GLU A O 1
ATOM 770 N N . GLU A 1 97 ? 25.576 -25.351 -11.494 1.00 52.66 97 GLU A N 1
ATOM 771 C CA . GLU A 1 97 ? 26.524 -25.502 -12.638 1.00 52.66 97 GLU A CA 1
ATOM 772 C C . GLU A 1 97 ? 26.238 -24.880 -14.021 1.00 52.66 97 GLU A C 1
ATOM 774 O O . GLU A 1 97 ? 27.111 -24.961 -14.885 1.00 52.66 97 GLU A O 1
ATOM 779 N N . LEU A 1 98 ? 25.144 -24.151 -14.280 1.00 50.28 98 LEU A N 1
ATOM 780 C CA . LEU A 1 98 ? 24.946 -23.519 -15.608 1.00 50.28 98 LEU A CA 1
ATOM 781 C C . LEU A 1 98 ? 24.685 -22.006 -15.549 1.00 50.28 98 LEU A C 1
ATOM 783 O O . LEU A 1 98 ? 23.720 -21.479 -16.096 1.00 50.28 98 LEU A O 1
ATOM 787 N N . ALA A 1 99 ? 25.622 -21.272 -14.944 1.00 54.59 99 ALA A N 1
ATOM 788 C CA . ALA A 1 99 ? 25.628 -19.804 -14.907 1.00 54.59 99 ALA A CA 1
ATOM 789 C C . ALA A 1 99 ? 25.848 -19.115 -16.277 1.00 54.59 99 ALA A C 1
ATOM 791 O O . ALA A 1 99 ? 25.770 -17.892 -16.358 1.00 54.59 99 ALA A O 1
ATOM 792 N N . TYR A 1 100 ? 26.127 -19.859 -17.354 1.00 58.31 100 TYR A N 1
ATOM 793 C CA . TYR A 1 100 ? 26.620 -19.276 -18.610 1.00 58.31 100 TYR A CA 1
ATOM 794 C C . TYR A 1 100 ? 25.548 -18.800 -19.605 1.00 58.31 100 TYR A C 1
ATOM 796 O O . TYR A 1 100 ? 25.902 -18.074 -20.527 1.00 58.31 100 TYR A O 1
ATOM 804 N N . ASN A 1 101 ? 24.261 -19.130 -19.421 1.00 62.44 101 ASN A N 1
ATOM 805 C CA . ASN A 1 101 ? 23.202 -18.808 -20.400 1.00 62.44 101 ASN A CA 1
ATOM 806 C C . ASN A 1 101 ? 21.961 -18.116 -19.805 1.00 62.44 101 ASN A C 1
ATOM 808 O O . ASN A 1 101 ? 20.879 -18.178 -20.388 1.00 62.44 101 ASN A O 1
ATOM 812 N N . GLN A 1 102 ? 22.070 -17.479 -18.639 1.00 72.31 102 GLN A N 1
ATOM 813 C CA . GLN A 1 102 ? 20.931 -16.749 -18.076 1.00 72.31 102 GLN A CA 1
ATOM 814 C C . GLN A 1 102 ? 20.758 -15.394 -18.779 1.00 72.31 102 GLN A C 1
ATOM 816 O O . GLN A 1 102 ? 21.727 -14.664 -18.978 1.00 72.31 102 GLN A O 1
ATOM 821 N N . GLU A 1 103 ? 19.518 -15.073 -19.154 1.00 85.06 103 GLU A N 1
ATOM 822 C CA . GLU A 1 103 ? 19.158 -13.839 -19.858 1.00 85.06 103 GLU A CA 1
ATOM 823 C C . GLU A 1 103 ? 19.446 -12.616 -18.971 1.00 85.06 103 GLU A C 1
ATOM 825 O O . GLU A 1 103 ? 18.830 -12.434 -17.914 1.00 85.06 103 GLU A O 1
ATOM 830 N N . GLU A 1 104 ? 20.408 -11.789 -19.393 1.00 89.56 104 GLU A N 1
ATOM 831 C CA . GLU A 1 104 ? 20.642 -10.466 -18.815 1.00 89.56 104 GLU A CA 1
ATOM 832 C C . GLU A 1 104 ? 19.683 -9.459 -19.443 1.00 89.56 104 GLU A C 1
ATOM 834 O O . GLU A 1 104 ? 19.618 -9.323 -20.666 1.00 89.56 104 GLU A O 1
ATOM 839 N N . VAL A 1 105 ? 18.971 -8.712 -18.603 1.00 88.94 105 VAL A N 1
ATOM 840 C CA . VAL A 1 105 ? 17.994 -7.719 -19.050 1.00 88.94 105 VAL A CA 1
ATOM 841 C C . VAL A 1 105 ? 18.219 -6.375 -18.371 1.00 88.94 105 VAL A C 1
ATOM 843 O O . VAL A 1 105 ? 18.676 -6.298 -17.229 1.00 88.94 105 VAL A O 1
ATOM 846 N N . LEU A 1 106 ? 17.869 -5.304 -19.079 1.00 87.12 106 LEU A N 1
ATOM 847 C CA . LEU A 1 106 ? 17.825 -3.946 -18.543 1.00 87.12 106 LEU A CA 1
ATOM 848 C C . LEU A 1 106 ? 16.391 -3.621 -18.123 1.00 87.12 106 LEU A C 1
ATOM 850 O O . LEU A 1 106 ? 15.445 -3.927 -18.850 1.00 87.12 106 LEU A O 1
ATOM 854 N N . ALA A 1 107 ? 16.224 -2.980 -16.967 1.00 86.56 107 ALA A N 1
ATOM 855 C CA . ALA A 1 107 ? 14.908 -2.608 -16.450 1.00 86.56 107 ALA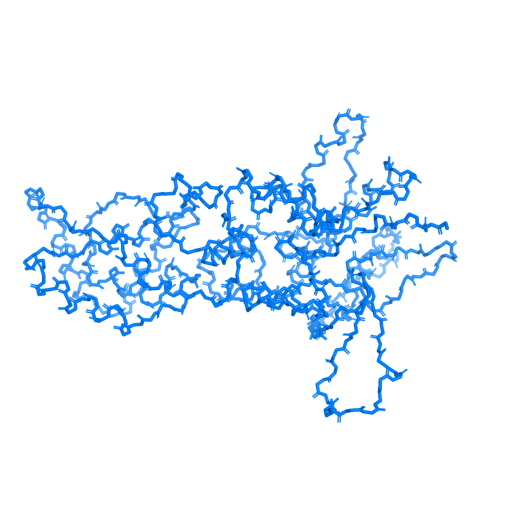 A CA 1
ATOM 856 C C . ALA A 1 107 ? 14.774 -1.100 -16.255 1.00 86.56 107 ALA A C 1
ATOM 858 O O . ALA A 1 107 ? 15.744 -0.412 -15.973 1.00 86.56 107 ALA A O 1
ATOM 859 N N . ASN A 1 108 ? 13.556 -0.576 -16.389 1.00 81.50 108 ASN A N 1
ATOM 860 C CA . ASN A 1 108 ? 13.227 0.853 -16.363 1.00 81.50 108 ASN A CA 1
ATOM 861 C C . ASN A 1 108 ? 13.858 1.676 -17.506 1.00 81.50 108 ASN A C 1
ATOM 863 O O . ASN A 1 108 ? 13.616 2.876 -17.592 1.00 81.50 108 ASN A O 1
ATOM 867 N N . HIS A 1 109 ? 14.599 1.050 -18.424 1.00 74.62 109 HIS A N 1
ATOM 868 C CA . HIS A 1 109 ? 15.262 1.709 -19.550 1.00 74.62 109 HIS A CA 1
ATOM 869 C C . HIS A 1 109 ? 14.452 1.542 -20.828 1.00 74.62 109 HIS A C 1
ATOM 871 O O . HIS A 1 109 ? 14.356 0.437 -21.363 1.00 74.62 109 HIS A O 1
ATOM 877 N N . SER A 1 110 ? 13.824 2.618 -21.322 1.00 64.56 110 SER A N 1
ATOM 878 C CA . SER A 1 110 ? 13.123 2.554 -22.604 1.00 64.56 110 SER A CA 1
ATOM 879 C C . SER A 1 110 ? 14.027 3.117 -23.683 1.00 64.56 110 SER A C 1
ATOM 881 O O . SER A 1 110 ? 14.035 4.307 -23.987 1.00 64.56 110 SER A O 1
ATOM 883 N N . TYR A 1 111 ? 14.845 2.242 -24.266 1.00 56.50 111 TYR A N 1
ATOM 884 C CA . TYR A 1 111 ? 15.445 2.581 -25.543 1.00 56.50 111 TYR A CA 1
ATOM 885 C C . TYR A 1 111 ? 14.286 2.676 -26.526 1.00 56.50 111 TYR A C 1
ATOM 887 O O . TYR A 1 111 ? 13.491 1.746 -26.686 1.00 56.50 111 TYR A O 1
ATOM 895 N N . GLY A 1 112 ? 14.129 3.852 -27.125 1.00 56.12 112 GLY A N 1
ATOM 896 C CA . GLY A 1 112 ? 13.337 3.980 -28.331 1.00 56.12 112 GLY A CA 1
ATOM 897 C C . GLY A 1 112 ? 13.969 3.138 -29.438 1.00 56.12 112 GLY A C 1
ATOM 898 O O . GLY A 1 112 ? 14.428 2.014 -29.237 1.00 56.12 112 GLY A O 1
ATOM 899 N N . ARG A 1 113 ? 14.030 3.702 -30.633 1.00 54.62 113 ARG A N 1
ATOM 900 C CA . ARG A 1 113 ? 14.999 3.183 -31.584 1.00 54.62 113 ARG A CA 1
ATOM 901 C C . ARG A 1 113 ? 16.393 3.602 -31.120 1.00 54.62 113 ARG A C 1
ATOM 903 O O . ARG A 1 113 ? 16.561 4.741 -30.679 1.00 54.62 113 ARG A O 1
ATOM 910 N N . ASP A 1 114 ? 17.351 2.690 -31.164 1.00 61.69 114 ASP A N 1
ATOM 911 C CA . ASP A 1 114 ? 18.762 3.014 -31.015 1.00 61.69 114 ASP A CA 1
ATOM 912 C C . ASP A 1 114 ? 19.217 3.956 -32.151 1.00 61.69 114 ASP A C 1
ATOM 914 O O . ASP A 1 114 ? 18.433 4.346 -33.025 1.00 61.69 114 ASP A O 1
ATOM 918 N N . MET A 1 115 ? 20.497 4.340 -32.157 1.00 53.09 115 MET A N 1
ATOM 919 C CA . MET A 1 115 ? 21.036 5.213 -33.211 1.00 53.09 115 MET A CA 1
ATOM 920 C C . MET A 1 115 ? 20.931 4.604 -34.622 1.00 53.09 115 MET A C 1
ATOM 922 O O . MET A 1 115 ? 21.000 5.342 -35.603 1.00 53.09 115 MET A O 1
ATOM 926 N N . ASN A 1 116 ? 20.721 3.290 -34.728 1.00 65.75 116 ASN A N 1
ATOM 927 C CA . ASN A 1 116 ? 20.575 2.560 -35.983 1.00 65.75 116 ASN A CA 1
ATOM 928 C C . ASN A 1 116 ? 19.108 2.385 -36.404 1.00 65.75 116 ASN A C 1
ATOM 930 O O . ASN A 1 116 ? 18.831 1.839 -37.471 1.00 65.75 116 ASN A O 1
ATOM 934 N N . GLY A 1 117 ? 18.148 2.865 -35.610 1.00 57.66 117 GLY A N 1
ATOM 935 C CA . GLY A 1 117 ? 16.735 2.691 -35.915 1.00 57.66 117 GLY A CA 1
ATOM 936 C C . GLY A 1 117 ? 16.150 1.360 -35.426 1.00 57.66 117 GLY A C 1
ATOM 937 O O . GLY A 1 117 ? 14.979 1.097 -35.727 1.00 57.66 117 GLY A O 1
ATOM 938 N N . GLU A 1 118 ? 16.919 0.543 -34.704 1.00 59.94 118 GLU A N 1
ATOM 939 C CA . GLU A 1 118 ? 16.510 -0.750 -34.157 1.00 59.94 118 GLU A CA 1
ATOM 940 C C . GLU A 1 118 ? 15.881 -0.566 -32.777 1.00 59.94 118 GLU A C 1
ATOM 942 O O . GLU A 1 118 ? 16.320 0.247 -31.968 1.00 59.94 118 GLU A O 1
ATOM 947 N N . TRP A 1 119 ? 14.801 -1.289 -32.497 1.00 60.66 119 TRP A N 1
ATOM 948 C CA . TRP A 1 119 ? 14.194 -1.252 -31.170 1.00 60.66 119 TRP A CA 1
ATOM 949 C C . TRP A 1 119 ? 15.144 -1.866 -30.141 1.00 60.66 119 TRP A C 1
ATOM 951 O O . TRP A 1 119 ? 15.752 -2.899 -30.411 1.00 60.66 119 TRP A O 1
ATOM 961 N N . GLY A 1 120 ? 15.213 -1.269 -28.946 1.00 63.03 120 GLY A N 1
ATOM 962 C CA . GLY A 1 120 ? 15.859 -1.918 -27.804 1.00 63.03 120 GLY A CA 1
ATOM 963 C C . GLY A 1 120 ? 15.313 -3.329 -27.555 1.00 63.03 120 GLY A C 1
ATOM 964 O O . GLY A 1 120 ? 14.188 -3.649 -27.955 1.00 63.03 120 GLY A O 1
ATOM 965 N N . SER A 1 121 ? 16.116 -4.165 -26.889 1.00 63.81 121 SER A N 1
ATOM 966 C CA . SER A 1 121 ? 15.764 -5.552 -26.572 1.00 63.81 121 SER A CA 1
ATOM 967 C C . SER A 1 121 ? 14.394 -5.616 -25.893 1.00 63.81 121 SER A C 1
ATOM 969 O O . SER A 1 121 ? 14.204 -5.081 -24.800 1.00 63.81 121 SER A O 1
ATOM 971 N N . MET A 1 122 ? 13.436 -6.243 -26.570 1.00 69.00 122 MET A N 1
ATOM 972 C CA . MET A 1 122 ? 12.111 -6.530 -26.031 1.00 69.00 122 MET A CA 1
ATOM 973 C C . MET A 1 122 ? 12.145 -7.811 -25.193 1.00 69.00 122 MET A C 1
ATOM 975 O O . MET A 1 122 ? 12.882 -8.728 -25.554 1.00 69.00 122 MET A O 1
ATOM 979 N N . PRO A 1 123 ? 11.292 -7.929 -24.160 1.00 80.44 123 PRO A N 1
ATOM 980 C CA . PRO A 1 123 ? 10.254 -6.976 -23.744 1.00 80.44 123 PRO A CA 1
ATOM 981 C C . PRO A 1 123 ? 10.780 -5.827 -22.862 1.00 80.44 123 PRO A C 1
ATOM 983 O O . PRO A 1 123 ? 11.875 -5.892 -22.315 1.00 80.44 123 PRO A O 1
ATOM 986 N N . TYR A 1 124 ? 9.979 -4.766 -22.696 1.00 85.50 124 TYR A N 1
ATOM 987 C CA . TYR A 1 124 ? 10.283 -3.695 -21.740 1.00 85.50 124 TYR A CA 1
ATOM 988 C C . TYR A 1 124 ? 10.017 -4.159 -20.303 1.00 85.50 124 TYR A C 1
ATOM 990 O O . TYR A 1 124 ? 8.878 -4.486 -19.953 1.00 85.50 124 TYR A O 1
ATOM 998 N N . TYR A 1 125 ? 11.057 -4.145 -19.472 1.00 90.50 125 TYR A N 1
ATOM 999 C CA . TYR A 1 125 ? 10.983 -4.545 -18.070 1.00 90.50 125 TYR A CA 1
ATOM 1000 C C . TYR A 1 125 ? 10.881 -3.332 -17.142 1.00 90.50 125 TYR A C 1
ATOM 1002 O O . TYR A 1 125 ? 11.613 -2.356 -17.294 1.00 90.50 125 TYR A O 1
ATOM 1010 N N . ILE A 1 126 ? 10.007 -3.414 -16.138 1.00 91.75 126 ILE A N 1
ATOM 1011 C CA . ILE A 1 126 ? 9.890 -2.446 -15.041 1.00 91.75 126 ILE A CA 1
ATOM 1012 C C . ILE A 1 126 ? 10.307 -3.130 -13.745 1.00 91.75 126 ILE A C 1
ATOM 1014 O O . ILE A 1 126 ? 9.699 -4.123 -13.347 1.00 91.75 126 ILE A O 1
ATOM 1018 N N . ALA A 1 127 ? 11.320 -2.597 -13.070 1.00 93.06 127 ALA A N 1
ATOM 1019 C CA . ALA A 1 127 ? 11.818 -3.167 -11.826 1.00 93.06 127 ALA A CA 1
ATOM 1020 C C . ALA A 1 127 ? 11.029 -2.665 -10.613 1.00 93.06 127 ALA A C 1
ATOM 1022 O O . ALA A 1 127 ? 10.834 -1.463 -10.406 1.00 93.06 127 ALA A O 1
ATOM 1023 N N . THR A 1 128 ? 10.624 -3.603 -9.763 1.00 94.88 128 THR A N 1
ATOM 1024 C CA . THR A 1 128 ? 9.930 -3.340 -8.500 1.00 94.88 128 THR A CA 1
ATOM 1025 C C . THR A 1 128 ? 10.532 -4.187 -7.386 1.00 94.88 128 THR A C 1
ATOM 1027 O O . THR A 1 128 ? 11.038 -5.276 -7.641 1.00 94.88 128 THR A O 1
ATOM 1030 N N . HIS A 1 129 ? 10.477 -3.719 -6.138 1.00 95.31 129 HIS A N 1
ATOM 1031 C CA . HIS A 1 129 ? 10.720 -4.611 -5.002 1.00 95.31 129 HIS A CA 1
ATOM 1032 C C . HIS A 1 129 ? 9.574 -5.617 -4.901 1.00 95.31 129 HIS A C 1
ATOM 1034 O O . HIS A 1 129 ? 8.410 -5.205 -4.965 1.00 95.31 129 HIS A O 1
ATOM 1040 N N . GLY A 1 130 ? 9.885 -6.890 -4.645 1.00 96.62 130 GLY A N 1
ATOM 1041 C CA . GLY A 1 130 ? 8.868 -7.933 -4.450 1.00 96.62 130 GLY A CA 1
ATOM 1042 C C . GLY A 1 130 ? 7.851 -7.549 -3.371 1.00 96.62 130 GLY A C 1
ATOM 1043 O O . GLY A 1 130 ? 6.643 -7.593 -3.595 1.00 96.62 130 GLY A O 1
ATOM 1044 N N . ALA A 1 131 ? 8.344 -7.009 -2.254 1.00 96.75 131 ALA A N 1
ATOM 1045 C CA . ALA A 1 131 ? 7.511 -6.521 -1.161 1.00 96.75 131 ALA A CA 1
ATOM 1046 C C . ALA A 1 131 ? 6.548 -5.389 -1.561 1.00 96.75 131 ALA A C 1
ATOM 1048 O O . ALA A 1 131 ? 5.404 -5.349 -1.114 1.00 96.75 131 ALA A O 1
ATOM 1049 N N . CYS A 1 132 ? 6.998 -4.453 -2.404 1.00 96.12 132 CYS A N 1
ATOM 1050 C CA . CYS A 1 132 ? 6.157 -3.345 -2.863 1.00 96.12 132 CYS A CA 1
ATOM 1051 C C . CYS A 1 132 ? 5.063 -3.836 -3.812 1.00 96.12 132 CYS A C 1
ATOM 1053 O O . CYS A 1 132 ? 3.928 -3.369 -3.723 1.00 96.12 132 CYS A O 1
ATOM 1055 N N . LEU A 1 133 ? 5.398 -4.787 -4.689 1.00 97.69 133 LEU A N 1
ATOM 1056 C CA . LEU A 1 133 ? 4.440 -5.408 -5.595 1.00 97.69 133 LEU A CA 1
ATOM 1057 C C . LEU A 1 133 ? 3.364 -6.182 -4.826 1.00 97.69 133 LEU A C 1
ATOM 1059 O O . LEU A 1 133 ? 2.187 -6.063 -5.149 1.00 97.69 133 LEU A O 1
ATOM 1063 N N . GLU A 1 134 ? 3.733 -6.908 -3.771 1.00 97.75 134 GLU A N 1
ATOM 1064 C CA . GLU A 1 134 ? 2.758 -7.630 -2.949 1.00 97.75 134 GLU A CA 1
ATOM 1065 C C . GLU A 1 134 ? 1.788 -6.683 -2.223 1.00 97.75 134 GLU A C 1
ATOM 1067 O O . GLU A 1 134 ? 0.582 -6.939 -2.177 1.00 97.75 134 GLU A O 1
ATOM 1072 N N . VAL A 1 135 ? 2.285 -5.560 -1.686 1.00 97.12 135 VAL A N 1
ATOM 1073 C CA . VAL A 1 135 ? 1.414 -4.524 -1.106 1.00 97.12 135 VAL A CA 1
ATOM 1074 C C . VAL A 1 135 ? 0.491 -3.942 -2.174 1.00 97.12 135 VAL A C 1
ATOM 1076 O O . VAL A 1 135 ? -0.699 -3.778 -1.910 1.00 97.12 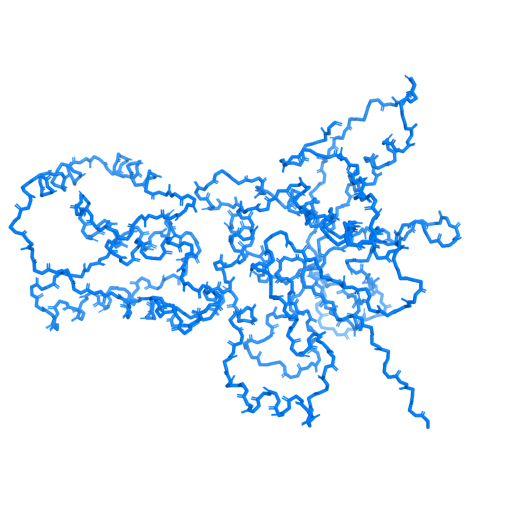135 VAL A O 1
ATOM 1079 N N . ALA A 1 136 ? 1.004 -3.678 -3.379 1.00 96.75 136 ALA A N 1
ATOM 1080 C CA . ALA A 1 136 ? 0.205 -3.153 -4.479 1.00 96.75 136 ALA A CA 1
ATOM 1081 C C . ALA A 1 136 ? -0.906 -4.122 -4.900 1.00 96.75 136 ALA A C 1
ATOM 1083 O O . ALA A 1 136 ? -2.063 -3.727 -4.981 1.00 96.75 136 ALA A O 1
ATOM 1084 N N . GLU A 1 137 ? -0.596 -5.405 -5.087 1.00 97.50 137 GLU A N 1
ATOM 1085 C CA . GLU A 1 137 ? -1.604 -6.429 -5.385 1.00 97.50 137 GLU A CA 1
ATOM 1086 C C . GLU A 1 137 ? -2.621 -6.587 -4.254 1.00 97.50 137 GLU A C 1
ATOM 1088 O O . GLU A 1 137 ? -3.801 -6.840 -4.494 1.00 97.50 137 GLU A O 1
ATOM 1093 N N . SER A 1 138 ? -2.188 -6.421 -3.006 1.00 96.50 138 SER A N 1
ATOM 1094 C CA . SER A 1 138 ? -3.112 -6.404 -1.879 1.00 96.50 138 SER A CA 1
ATOM 1095 C C . SER A 1 138 ? -4.072 -5.224 -1.943 1.00 96.50 138 SER A C 1
ATOM 1097 O O . SER A 1 138 ? -5.250 -5.422 -1.654 1.00 96.50 138 SER A O 1
ATOM 1099 N N . ALA A 1 139 ? -3.585 -4.037 -2.316 1.00 95.44 139 ALA A N 1
ATOM 1100 C CA . ALA A 1 139 ? -4.409 -2.848 -2.497 1.00 95.44 139 ALA A CA 1
ATOM 1101 C C . ALA A 1 139 ? -5.413 -3.036 -3.640 1.00 95.44 139 ALA A C 1
ATOM 1103 O O . ALA A 1 139 ? -6.600 -2.805 -3.434 1.00 95.44 139 ALA A O 1
ATOM 1104 N N . MET A 1 140 ? -4.968 -3.581 -4.778 1.00 95.94 140 MET A N 1
ATOM 1105 C CA . MET A 1 140 ? -5.831 -3.926 -5.917 1.00 95.94 140 MET A CA 1
ATOM 1106 C C . MET A 1 140 ? -6.998 -4.846 -5.527 1.00 95.94 140 MET A C 1
ATOM 1108 O O . MET A 1 140 ? -8.117 -4.665 -5.996 1.00 95.94 140 MET A O 1
ATOM 1112 N N . ARG A 1 141 ? -6.746 -5.837 -4.660 1.00 95.19 141 ARG A N 1
ATOM 1113 C CA . ARG A 1 141 ? -7.756 -6.834 -4.260 1.00 95.19 141 ARG A CA 1
ATOM 1114 C C . ARG A 1 141 ? -8.673 -6.383 -3.125 1.00 95.19 141 ARG A C 1
ATOM 1116 O O . ARG A 1 141 ? -9.803 -6.854 -3.054 1.00 95.19 141 ARG A O 1
ATOM 1123 N N . HIS A 1 142 ? -8.173 -5.564 -2.200 1.00 93.50 142 HIS A N 1
ATOM 1124 C CA . HIS A 1 142 ? -8.848 -5.322 -0.919 1.00 93.50 142 HIS A CA 1
ATOM 1125 C C . HIS A 1 142 ? -9.084 -3.845 -0.600 1.00 93.50 142 HIS A C 1
ATOM 1127 O O . HIS A 1 142 ? -9.578 -3.554 0.491 1.00 93.50 142 HIS A O 1
ATOM 1133 N N . SER A 1 143 ? -8.714 -2.903 -1.475 1.00 91.19 143 SER A N 1
ATOM 1134 C CA . SER A 1 143 ? -9.094 -1.509 -1.250 1.00 91.19 143 SER A CA 1
ATOM 1135 C C . SER A 1 143 ? -10.625 -1.406 -1.214 1.00 91.19 143 SER A C 1
ATOM 1137 O O . SER A 1 143 ? -11.296 -1.923 -2.108 1.00 91.19 143 SER A O 1
ATOM 1139 N N . PRO A 1 144 ? -11.205 -0.763 -0.186 1.00 86.12 144 PRO A N 1
ATOM 1140 C CA . PRO A 1 144 ? -12.640 -0.517 -0.120 1.00 86.12 144 PRO A CA 1
ATOM 1141 C C . PRO A 1 144 ? -13.064 0.647 -1.025 1.00 86.12 144 PRO A C 1
ATOM 1143 O O . PRO A 1 144 ? -14.244 0.995 -1.064 1.00 86.12 144 PRO A O 1
ATOM 1146 N N . HIS A 1 145 ? -12.112 1.303 -1.690 1.00 86.94 145 HIS A N 1
ATOM 1147 C CA . HIS A 1 145 ? -12.350 2.457 -2.540 1.00 86.94 145 HIS A CA 1
ATOM 1148 C C . HIS A 1 145 ? -12.443 2.040 -4.003 1.00 86.94 145 HIS A C 1
ATOM 1150 O O . HIS A 1 145 ? -11.870 1.037 -4.428 1.00 86.94 145 HIS A O 1
ATOM 1156 N N . ASP A 1 146 ? -13.167 2.841 -4.777 1.00 88.44 146 ASP A N 1
ATOM 1157 C CA . ASP A 1 146 ? -13.121 2.733 -6.225 1.00 88.44 146 ASP A CA 1
ATOM 1158 C C . ASP A 1 146 ? -11.779 3.294 -6.709 1.00 88.44 146 ASP A C 1
ATOM 1160 O O . ASP A 1 146 ? -11.567 4.507 -6.703 1.00 88.44 146 ASP A O 1
ATOM 1164 N N . ILE A 1 147 ? -10.848 2.395 -7.029 1.00 91.88 147 ILE A N 1
ATOM 1165 C CA . ILE A 1 147 ? -9.502 2.729 -7.499 1.00 91.88 147 ILE A CA 1
ATOM 1166 C C . ILE A 1 147 ? -9.367 2.390 -8.984 1.00 91.88 147 ILE A C 1
ATOM 1168 O O . ILE A 1 147 ? -9.968 1.426 -9.470 1.00 91.88 147 ILE A O 1
ATOM 1172 N N . PHE A 1 148 ? -8.538 3.156 -9.695 1.00 93.69 148 PHE A N 1
ATOM 1173 C CA . PHE A 1 148 ? -8.280 2.939 -11.122 1.00 93.69 148 PHE A CA 1
ATOM 1174 C C . PHE A 1 148 ? -7.381 1.722 -11.366 1.00 93.69 148 PHE A C 1
ATOM 1176 O O . PHE A 1 148 ? -7.630 0.925 -12.268 1.00 93.69 148 PHE A O 1
ATOM 1183 N N . VAL A 1 149 ? -6.347 1.535 -10.540 1.00 93.88 149 VAL A N 1
ATOM 1184 C CA . VAL A 1 149 ? -5.435 0.389 -10.646 1.00 93.88 149 VAL A CA 1
ATOM 1185 C C . VAL A 1 149 ? -6.052 -0.834 -9.970 1.00 93.88 149 VAL A C 1
ATOM 1187 O O . VAL A 1 149 ? -5.890 -1.037 -8.770 1.00 93.88 149 VAL A O 1
ATOM 1190 N N . ARG A 1 150 ? -6.759 -1.662 -10.746 1.00 94.25 150 ARG A N 1
ATOM 1191 C CA . ARG A 1 150 ? -7.428 -2.881 -10.248 1.00 94.25 150 ARG A CA 1
ATOM 1192 C C . ARG A 1 150 ? -6.701 -4.181 -10.572 1.00 94.25 150 ARG A C 1
ATOM 1194 O O . ARG A 1 150 ? -6.985 -5.212 -9.968 1.00 94.25 150 ARG A O 1
ATOM 1201 N N . ASP A 1 151 ? -5.764 -4.137 -11.508 1.00 95.19 151 ASP A N 1
ATOM 1202 C CA . ASP A 1 151 ? -4.986 -5.293 -11.922 1.00 95.19 151 ASP A CA 1
ATOM 1203 C C . ASP A 1 151 ? -3.549 -4.913 -12.308 1.00 95.19 151 ASP A C 1
ATOM 1205 O O . ASP A 1 151 ? -3.156 -3.741 -12.382 1.00 95.19 151 ASP A O 1
ATOM 1209 N N . LEU A 1 152 ? -2.743 -5.949 -12.542 1.00 96.25 152 LEU A N 1
ATOM 1210 C CA . LEU A 1 152 ? -1.328 -5.803 -12.850 1.00 96.25 152 LEU A CA 1
ATOM 1211 C C . LEU A 1 152 ? -1.084 -5.130 -14.209 1.00 96.25 152 LEU A C 1
ATOM 1213 O O . LEU A 1 152 ? -0.053 -4.481 -14.383 1.00 96.25 152 LEU A O 1
ATOM 1217 N N . ARG A 1 153 ? -2.017 -5.256 -15.160 1.00 94.69 153 ARG A N 1
ATOM 1218 C CA . ARG A 1 153 ? -1.928 -4.622 -16.478 1.00 94.69 153 ARG A CA 1
ATOM 1219 C C . ARG A 1 153 ? -2.122 -3.122 -16.358 1.00 94.69 153 ARG A C 1
ATOM 1221 O O . ARG A 1 153 ? -1.280 -2.379 -16.863 1.00 94.69 153 ARG A O 1
ATOM 1228 N N . THR A 1 154 ? -3.137 -2.668 -15.632 1.00 93.69 154 THR A N 1
ATOM 1229 C CA . THR A 1 154 ? -3.315 -1.242 -15.351 1.00 93.69 154 THR A CA 1
ATOM 1230 C C . THR A 1 154 ? -2.142 -0.700 -14.539 1.00 93.69 154 THR A C 1
ATOM 1232 O O . THR A 1 154 ? -1.585 0.329 -14.919 1.00 93.69 154 THR A O 1
ATOM 1235 N N . LEU A 1 155 ? -1.652 -1.420 -13.516 1.00 94.75 155 LEU A N 1
ATOM 1236 C CA . LEU A 1 155 ? -0.443 -1.008 -12.786 1.00 94.75 155 LEU A CA 1
ATOM 1237 C C . LEU A 1 155 ? 0.757 -0.844 -13.732 1.00 94.75 155 LEU A C 1
ATOM 1239 O O . LEU A 1 155 ? 1.438 0.181 -13.697 1.00 94.75 155 LEU A O 1
ATOM 1243 N N . TRP A 1 156 ? 1.008 -1.825 -14.604 1.00 94.06 156 TRP A N 1
ATOM 1244 C CA . TRP A 1 156 ? 2.102 -1.762 -15.572 1.00 94.06 156 TRP A CA 1
ATOM 1245 C C . TRP A 1 156 ? 1.964 -0.553 -16.503 1.00 94.06 156 TRP A C 1
ATOM 1247 O O . TRP A 1 156 ? 2.947 0.156 -16.707 1.00 94.06 156 TRP A O 1
ATOM 1257 N N . LYS A 1 157 ? 0.756 -0.251 -17.004 1.00 91.25 157 LYS A N 1
ATOM 1258 C CA . LYS A 1 157 ? 0.481 0.932 -17.843 1.00 91.25 157 LYS A CA 1
ATOM 1259 C C . LYS A 1 157 ? 0.802 2.235 -17.116 1.00 91.25 157 LYS A C 1
ATOM 1261 O O . LYS A 1 157 ? 1.488 3.090 -17.681 1.00 91.25 157 LYS A O 1
ATOM 1266 N N . VAL A 1 158 ? 0.360 2.372 -15.861 1.00 89.19 158 VAL A N 1
ATOM 1267 C CA . VAL A 1 158 ? 0.664 3.539 -15.016 1.00 89.19 158 VAL A CA 1
ATOM 1268 C C . VAL A 1 158 ? 2.176 3.717 -14.881 1.00 89.19 158 VAL A C 1
ATOM 1270 O O . VAL A 1 158 ? 2.711 4.784 -15.188 1.00 89.19 158 VAL A O 1
ATOM 1273 N N . LEU A 1 159 ? 2.886 2.661 -14.472 1.00 88.69 159 LEU A N 1
ATOM 1274 C CA . LEU A 1 159 ? 4.338 2.699 -14.284 1.00 88.69 159 LEU A CA 1
ATOM 1275 C C . LEU A 1 159 ? 5.075 2.976 -15.606 1.00 88.69 159 LEU A C 1
ATOM 1277 O O . LEU A 1 159 ? 5.990 3.798 -15.644 1.00 88.69 159 LEU A O 1
ATOM 1281 N N . ARG A 1 160 ? 4.644 2.356 -16.710 1.00 85.94 160 ARG A N 1
ATOM 1282 C CA . ARG A 1 160 ? 5.227 2.542 -18.045 1.00 85.94 160 ARG A CA 1
ATOM 1283 C C . ARG A 1 160 ? 5.108 3.981 -18.523 1.00 85.94 160 ARG A C 1
ATOM 1285 O O . ARG A 1 160 ? 6.086 4.541 -19.022 1.00 85.94 160 ARG A O 1
ATOM 1292 N N . MET A 1 161 ? 3.920 4.572 -18.388 1.00 79.88 161 MET A N 1
ATOM 1293 C CA . MET A 1 161 ? 3.668 5.957 -18.786 1.00 79.88 161 MET A CA 1
ATOM 1294 C C . MET A 1 161 ? 4.538 6.923 -17.995 1.00 79.88 161 MET A C 1
ATOM 1296 O O . MET A 1 161 ? 5.116 7.837 -18.578 1.00 79.88 161 MET A O 1
ATOM 1300 N N . ARG A 1 162 ? 4.709 6.675 -16.697 1.00 78.06 162 ARG A N 1
ATOM 1301 C CA . ARG A 1 162 ? 5.563 7.490 -15.834 1.00 78.06 162 ARG A CA 1
ATOM 1302 C C . ARG A 1 162 ? 7.028 7.505 -16.282 1.00 78.06 162 ARG A C 1
ATOM 1304 O O . ARG A 1 162 ? 7.607 8.583 -16.368 1.00 78.06 162 ARG A O 1
ATOM 1311 N N . PHE A 1 163 ? 7.600 6.359 -16.658 1.00 75.94 163 PHE A N 1
ATOM 1312 C CA . PHE A 1 163 ? 8.959 6.322 -17.222 1.00 75.94 163 PHE A CA 1
ATOM 1313 C C . PHE A 1 163 ? 9.054 6.941 -18.621 1.00 75.94 163 PHE A C 1
ATOM 1315 O O . PHE A 1 163 ? 10.056 7.571 -18.945 1.00 75.94 163 PHE A O 1
ATOM 1322 N N . LYS A 1 164 ? 8.008 6.821 -19.454 1.00 70.31 164 LYS A N 1
ATOM 1323 C CA . LYS A 1 164 ? 7.996 7.433 -20.795 1.00 70.31 164 LYS A CA 1
ATOM 1324 C C . LYS A 1 164 ? 8.158 8.955 -20.730 1.00 70.31 164 LYS A C 1
ATOM 1326 O O . LYS A 1 164 ? 8.859 9.533 -21.560 1.00 70.31 164 LYS A O 1
ATOM 1331 N N . VAL A 1 165 ? 7.481 9.599 -19.780 1.00 56.78 165 VAL A N 1
ATOM 1332 C CA . VAL A 1 165 ? 7.566 11.055 -19.606 1.00 56.78 165 VAL A CA 1
ATOM 1333 C C . VAL A 1 165 ? 8.964 11.471 -19.196 1.00 56.78 165 VAL A C 1
ATOM 1335 O O . VAL A 1 165 ? 9.502 12.401 -19.795 1.00 56.78 165 VAL A O 1
ATOM 1338 N N . ASP A 1 166 ? 9.562 10.747 -18.253 1.00 54.97 166 ASP A N 1
ATOM 1339 C CA . ASP A 1 166 ? 10.918 11.016 -17.781 1.00 54.97 166 ASP A CA 1
ATOM 1340 C C . ASP A 1 166 ? 11.941 10.905 -18.925 1.00 54.97 166 ASP A C 1
ATOM 1342 O O . ASP A 1 166 ? 12.689 11.848 -19.183 1.00 54.97 166 ASP A O 1
ATOM 1346 N N . ASP A 1 167 ? 11.869 9.830 -19.723 1.00 57.09 167 ASP A N 1
ATOM 1347 C CA . ASP A 1 167 ? 12.718 9.641 -20.909 1.00 57.09 167 ASP A CA 1
ATOM 1348 C C . ASP A 1 167 ? 12.555 10.784 -21.929 1.00 57.09 167 ASP A C 1
ATOM 1350 O O . ASP A 1 167 ? 13.543 11.301 -22.453 1.00 57.09 167 ASP A O 1
ATOM 1354 N N . SER A 1 168 ? 11.318 11.218 -22.204 1.00 51.97 168 SER A N 1
ATOM 1355 C CA . SER A 1 168 ? 11.058 12.309 -23.158 1.00 51.97 168 SER A CA 1
ATOM 1356 C C . SER A 1 168 ? 11.532 13.679 -22.658 1.00 51.97 168 SER A C 1
ATOM 1358 O O . SER A 1 168 ? 12.026 14.487 -23.444 1.00 51.97 168 SER A O 1
ATOM 1360 N N . TYR A 1 169 ? 11.421 13.930 -21.351 1.00 52.59 169 TYR A N 1
ATOM 1361 C CA . TYR A 1 169 ? 11.803 15.189 -20.721 1.00 52.59 169 TYR A CA 1
ATOM 1362 C C . TYR A 1 169 ? 13.325 15.307 -20.602 1.00 52.59 169 TYR A C 1
ATOM 1364 O O . TYR A 1 169 ? 13.897 16.313 -21.029 1.00 52.59 169 TYR A O 1
ATOM 1372 N N . TYR A 1 170 ? 14.006 14.268 -20.107 1.00 50.12 170 TYR A N 1
ATOM 1373 C CA . TYR A 1 170 ? 15.464 14.282 -19.960 1.00 50.12 170 TYR A CA 1
ATOM 1374 C C . TYR A 1 170 ? 16.192 14.348 -21.301 1.00 50.12 170 TYR A C 1
ATOM 1376 O O . TYR A 1 170 ? 17.191 15.059 -21.412 1.00 50.12 170 TYR A O 1
ATOM 1384 N N . MET A 1 171 ? 15.661 13.696 -22.341 1.00 45.00 171 MET A N 1
ATOM 1385 C CA . MET A 1 171 ? 16.226 13.808 -23.690 1.00 45.00 171 MET A CA 1
ATOM 1386 C C . MET A 1 171 ? 16.081 15.198 -24.311 1.00 45.00 171 MET A C 1
ATOM 1388 O O . MET A 1 171 ? 16.843 15.528 -25.214 1.00 45.00 171 MET A O 1
ATOM 1392 N N . SER A 1 172 ? 15.160 16.031 -23.815 1.00 44.34 172 SER A N 1
ATOM 1393 C CA . SER A 1 172 ? 14.966 17.395 -24.320 1.00 44.34 172 SER A CA 1
ATOM 1394 C C . SER A 1 172 ? 15.832 18.461 -23.634 1.00 44.34 172 SER A C 1
ATOM 1396 O O . SER A 1 172 ? 16.040 19.522 -24.217 1.00 44.34 172 SER A O 1
ATOM 1398 N N . LEU A 1 173 ? 16.343 18.208 -22.420 1.00 45.28 173 LEU A N 1
ATOM 1399 C CA . LEU A 1 173 ? 16.922 19.259 -21.567 1.00 45.28 173 LEU A CA 1
ATOM 1400 C C . LEU A 1 173 ? 18.410 19.111 -21.243 1.00 45.28 173 LEU A C 1
ATOM 1402 O O . LEU A 1 173 ? 19.033 20.111 -20.890 1.00 45.28 173 LEU A O 1
ATOM 1406 N N . ILE A 1 174 ? 18.996 17.914 -21.332 1.00 44.69 174 ILE A N 1
ATOM 1407 C CA . ILE A 1 174 ? 20.395 17.700 -20.938 1.00 44.69 174 ILE A CA 1
ATOM 1408 C C . ILE A 1 174 ? 21.099 16.849 -22.003 1.00 44.69 174 ILE A C 1
ATOM 1410 O O . ILE A 1 174 ? 20.841 15.655 -22.127 1.00 44.69 174 ILE A O 1
ATOM 1414 N N . MET A 1 175 ? 21.993 17.475 -22.782 1.00 43.34 175 MET A N 1
ATOM 1415 C CA . MET A 1 175 ? 22.901 16.777 -23.711 1.00 43.34 175 MET A CA 1
ATOM 1416 C C . MET A 1 175 ? 24.075 16.085 -22.996 1.00 43.34 175 MET A C 1
ATOM 1418 O O . MET A 1 175 ? 24.782 15.298 -23.618 1.00 43.34 175 MET A O 1
ATOM 1422 N N . ASP A 1 176 ? 24.267 16.349 -21.703 1.00 41.94 176 ASP A N 1
ATOM 1423 C CA . ASP A 1 176 ? 25.291 15.709 -20.880 1.00 41.94 176 ASP A CA 1
ATOM 1424 C C . ASP A 1 176 ? 24.758 14.471 -20.147 1.00 41.94 176 ASP A C 1
ATOM 1426 O O . ASP A 1 176 ? 23.683 14.464 -19.549 1.00 41.94 176 ASP A O 1
ATOM 1430 N N . SER A 1 177 ? 25.564 13.413 -20.150 1.00 44.09 177 SER A N 1
ATOM 1431 C CA . SER A 1 177 ? 25.329 12.079 -19.580 1.00 44.09 177 SER A CA 1
ATOM 1432 C C . SER A 1 177 ? 25.176 12.027 -18.049 1.00 44.09 177 SER A C 1
ATOM 1434 O O . SER A 1 177 ? 25.358 10.972 -17.441 1.00 44.09 177 SER A O 1
ATOM 1436 N N . VAL A 1 178 ? 24.883 13.150 -17.393 1.00 42.38 178 VAL A N 1
ATOM 1437 C CA . VAL A 1 178 ? 24.839 13.257 -15.934 1.00 42.38 178 VAL A CA 1
ATOM 1438 C C . VAL A 1 178 ? 23.472 12.791 -15.430 1.00 42.38 178 VAL A C 1
ATOM 1440 O O . VAL A 1 178 ? 22.489 13.525 -15.475 1.00 42.38 178 VAL A O 1
ATOM 1443 N N . ALA A 1 179 ? 23.451 11.541 -14.957 1.00 48.44 179 ALA A N 1
ATOM 1444 C CA . ALA A 1 179 ? 22.440 10.923 -14.100 1.00 48.44 179 ALA A CA 1
ATOM 1445 C C . ALA A 1 179 ? 20.980 11.210 -14.499 1.00 48.44 179 ALA A C 1
ATOM 1447 O O . ALA A 1 179 ? 20.300 12.059 -13.915 1.00 48.44 179 ALA A O 1
ATOM 1448 N N . ARG A 1 180 ? 20.470 10.432 -15.463 1.00 49.50 180 ARG A N 1
ATOM 1449 C CA . ARG A 1 180 ? 19.021 10.317 -15.668 1.00 49.50 180 ARG A CA 1
ATOM 1450 C C . ARG A 1 180 ? 18.399 9.810 -14.362 1.00 49.50 180 ARG A C 1
ATOM 1452 O O . ARG A 1 180 ? 18.845 8.777 -13.857 1.00 49.50 180 ARG A O 1
ATOM 1459 N N . PRO A 1 181 ? 17.410 10.497 -13.782 1.00 47.56 181 PRO A N 1
ATOM 1460 C CA . PRO A 1 181 ? 16.721 9.995 -12.620 1.00 47.56 181 PRO A CA 1
ATOM 1461 C C . PRO A 1 181 ? 15.985 8.740 -13.069 1.00 47.56 181 PRO A C 1
ATOM 1463 O O . PRO A 1 181 ? 15.011 8.799 -13.799 1.00 47.56 181 PRO A O 1
ATOM 1466 N N . GLN A 1 182 ? 16.417 7.576 -12.597 1.00 55.12 182 GLN A N 1
ATOM 1467 C CA . GLN A 1 182 ? 15.630 6.339 -12.678 1.00 55.12 182 GLN A CA 1
ATOM 1468 C C . GLN A 1 182 ? 14.449 6.394 -11.689 1.00 55.12 182 GLN A C 1
ATOM 1470 O O . GLN A 1 182 ? 14.091 5.403 -11.054 1.00 55.12 182 GLN A O 1
ATOM 1475 N N . ARG A 1 183 ? 13.892 7.590 -11.472 1.00 56.16 183 ARG A N 1
ATOM 1476 C CA . ARG A 1 183 ? 13.028 7.911 -10.351 1.00 56.16 183 ARG A CA 1
ATOM 1477 C C . ARG A 1 183 ? 11.920 8.835 -10.799 1.00 56.16 183 ARG A C 1
ATOM 1479 O O . ARG A 1 183 ? 12.102 10.041 -10.929 1.00 56.16 183 ARG A O 1
ATOM 1486 N N . ILE A 1 184 ? 10.741 8.245 -10.889 1.00 57.38 184 ILE A N 1
ATOM 1487 C CA . ILE A 1 184 ? 9.510 8.957 -11.172 1.00 57.38 184 ILE A CA 1
ATOM 1488 C C . ILE A 1 184 ? 9.258 9.968 -10.041 1.00 57.38 184 ILE A C 1
ATOM 1490 O O . ILE A 1 184 ? 8.957 9.592 -8.90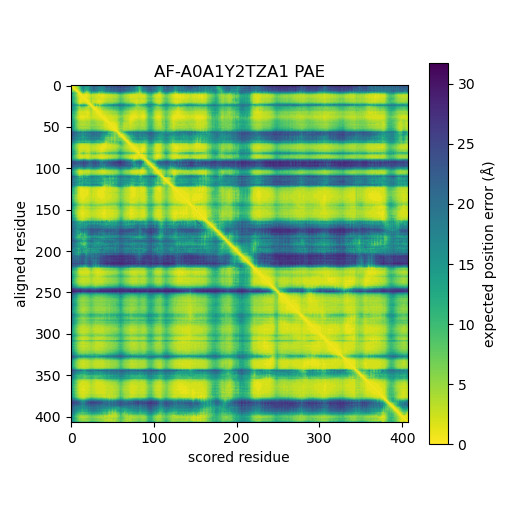4 1.00 57.38 184 ILE A O 1
ATOM 1494 N N . GLN A 1 185 ? 9.376 11.260 -10.345 1.00 51.84 185 GLN A N 1
ATOM 1495 C CA . GLN A 1 185 ? 8.807 12.314 -9.506 1.00 51.84 185 GLN A CA 1
ATOM 1496 C C . GLN A 1 185 ? 7.298 12.328 -9.779 1.00 51.84 185 GLN A C 1
ATOM 1498 O O . GLN A 1 185 ? 6.894 12.335 -10.938 1.00 51.84 185 GLN A O 1
ATOM 1503 N N . LEU A 1 186 ? 6.469 12.251 -8.735 1.00 54.66 186 LEU A N 1
ATOM 1504 C CA . LEU A 1 186 ? 5.003 12.153 -8.833 1.00 54.66 186 LEU A CA 1
ATOM 1505 C C . LEU A 1 186 ? 4.321 13.472 -8.442 1.00 54.66 186 LEU A C 1
ATOM 1507 O O . LEU A 1 186 ? 4.918 14.229 -7.680 1.00 54.66 186 LEU A O 1
ATOM 1511 N N . PRO A 1 187 ? 3.075 13.765 -8.880 1.00 52.16 187 PRO A N 1
ATOM 1512 C CA . PRO A 1 187 ? 2.273 14.823 -8.248 1.00 52.16 187 PRO A CA 1
ATOM 1513 C C . PRO A 1 187 ? 2.026 14.480 -6.769 1.00 52.16 187 PRO A C 1
ATOM 1515 O O . PRO A 1 187 ? 2.018 15.343 -5.895 1.00 52.16 187 PRO A O 1
ATOM 1518 N N . HIS A 1 188 ? 2.023 13.179 -6.481 1.00 56.12 188 HIS A N 1
ATOM 1519 C CA . HIS A 1 188 ? 2.208 12.528 -5.189 1.00 56.12 188 HIS A CA 1
ATOM 1520 C C . HIS A 1 188 ? 3.636 12.690 -4.621 1.0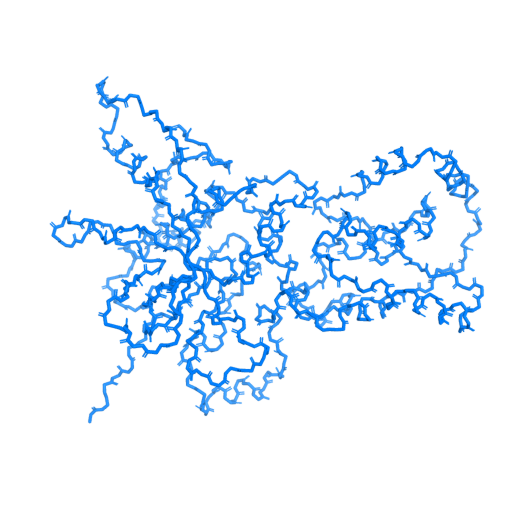0 56.12 188 HIS A C 1
ATOM 1522 O O . HIS A 1 188 ? 4.093 11.805 -3.904 1.00 56.12 188 HIS A O 1
ATOM 1528 N N . ALA A 1 189 ? 4.368 13.776 -4.918 1.00 50.19 189 ALA A N 1
ATOM 1529 C CA . ALA A 1 189 ? 5.752 14.028 -4.470 1.00 50.19 189 ALA A CA 1
ATOM 1530 C C . ALA A 1 189 ? 5.919 13.944 -2.946 1.00 50.19 189 ALA A C 1
ATOM 1532 O O . ALA A 1 189 ? 7.027 13.783 -2.449 1.00 50.19 189 ALA A O 1
ATOM 1533 N N . TYR A 1 190 ? 4.812 14.030 -2.212 1.00 49.94 190 TYR A N 1
ATOM 1534 C CA . TYR A 1 190 ? 4.745 13.755 -0.787 1.00 49.94 190 TYR A CA 1
ATOM 1535 C C . TYR A 1 190 ? 4.993 12.272 -0.483 1.00 49.94 190 TYR A C 1
ATOM 1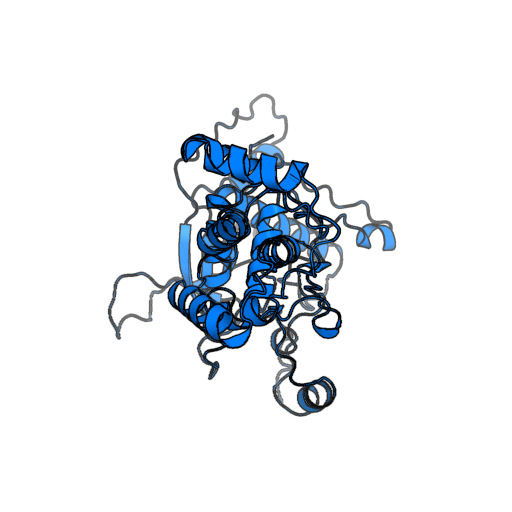537 O O . TYR A 1 190 ? 5.801 11.959 0.378 1.00 49.94 190 TYR A O 1
ATOM 1545 N N . TYR A 1 191 ? 4.380 11.350 -1.228 1.00 56.19 191 TYR A N 1
ATOM 1546 C CA . TYR A 1 191 ? 4.456 9.905 -1.002 1.00 56.19 191 TYR A CA 1
ATOM 1547 C C . TYR A 1 191 ? 5.694 9.244 -1.608 1.00 56.19 191 TYR A C 1
ATOM 1549 O O . TYR A 1 191 ? 5.915 8.062 -1.372 1.00 56.19 191 TYR A O 1
ATOM 1557 N N . MET A 1 192 ? 6.503 9.947 -2.394 1.00 60.97 192 MET A N 1
ATOM 1558 C CA . MET A 1 192 ? 7.818 9.471 -2.823 1.00 60.97 192 MET A CA 1
ATOM 1559 C C . MET A 1 192 ? 8.872 10.270 -2.066 1.00 60.97 192 MET A C 1
ATOM 1561 O O . MET A 1 192 ? 8.766 11.490 -2.063 1.00 60.97 192 MET A O 1
ATOM 1565 N N . PRO A 1 193 ? 9.896 9.645 -1.457 1.00 55.88 193 PRO A N 1
ATOM 1566 C CA . PRO A 1 193 ? 10.889 10.381 -0.678 1.00 55.88 193 PRO A CA 1
ATOM 1567 C C . PRO A 1 193 ? 11.406 11.596 -1.458 1.00 55.88 193 PRO A C 1
ATOM 1569 O O . PRO A 1 193 ? 11.885 11.426 -2.569 1.00 55.88 193 PRO A O 1
ATOM 1572 N N . PHE A 1 194 ? 11.358 12.829 -0.963 1.00 49.34 194 PHE A N 1
ATOM 1573 C CA . PHE A 1 194 ? 11.865 13.954 -1.776 1.00 49.34 194 PHE A CA 1
ATOM 1574 C C . PHE A 1 194 ? 13.368 13.803 -2.104 1.00 49.34 194 PHE A C 1
ATOM 1576 O O . PHE A 1 194 ? 13.845 14.256 -3.143 1.00 49.34 194 PHE A O 1
ATOM 1583 N N . ARG A 1 195 ? 14.115 13.077 -1.259 1.00 53.81 195 ARG A N 1
ATOM 1584 C CA . ARG A 1 195 ? 15.519 12.713 -1.490 1.00 53.81 195 ARG A CA 1
ATOM 1585 C C . ARG A 1 195 ? 15.676 11.196 -1.534 1.00 53.81 195 ARG A C 1
ATOM 1587 O O . ARG A 1 195 ? 15.160 10.531 -0.634 1.00 53.81 195 ARG A O 1
ATOM 1594 N N . PRO A 1 196 ? 16.425 10.646 -2.505 1.00 50.38 196 PRO A N 1
ATOM 1595 C CA . PRO A 1 196 ? 16.825 9.248 -2.451 1.00 50.38 196 PRO A CA 1
ATOM 1596 C C . PRO A 1 196 ? 17.517 8.951 -1.107 1.00 50.38 196 PRO A C 1
ATOM 1598 O O . PRO A 1 196 ? 18.019 9.862 -0.430 1.00 50.38 196 PRO A O 1
ATOM 1601 N N . SER A 1 197 ? 17.527 7.688 -0.670 1.00 52.66 197 SER A N 1
ATOM 1602 C CA . SER A 1 197 ? 18.394 7.290 0.449 1.00 52.66 197 SER A CA 1
ATOM 1603 C C . SER A 1 197 ? 19.834 7.771 0.184 1.00 52.66 197 SER A C 1
ATOM 1605 O O . SER A 1 197 ? 20.226 7.861 -0.980 1.00 52.66 197 SER A O 1
ATOM 1607 N N . PRO A 1 198 ? 20.649 8.105 1.204 1.00 52.72 198 PRO A N 1
ATOM 1608 C CA . PRO A 1 198 ? 22.056 8.457 0.975 1.00 52.72 198 PRO A CA 1
ATOM 1609 C C . PRO A 1 198 ? 22.776 7.370 0.162 1.00 52.72 198 PRO A C 1
ATOM 1611 O O . PRO A 1 198 ? 23.593 7.671 -0.703 1.00 52.72 198 PRO A O 1
ATOM 1614 N N . LEU A 1 199 ? 22.346 6.115 0.352 1.00 52.44 199 LEU A N 1
ATOM 1615 C CA . LEU A 1 199 ? 22.723 4.971 -0.466 1.00 52.44 199 LEU A CA 1
ATOM 1616 C C . LEU A 1 199 ? 22.376 5.171 -1.945 1.00 52.44 199 LEU A C 1
ATOM 1618 O O . LEU A 1 199 ? 23.253 4.985 -2.775 1.00 52.44 199 LEU A O 1
ATOM 1622 N N . ALA A 1 200 ? 21.162 5.590 -2.299 1.00 47.41 200 ALA A N 1
ATOM 1623 C CA . ALA A 1 200 ? 20.771 5.889 -3.681 1.00 47.41 200 ALA A CA 1
ATOM 1624 C C . ALA A 1 200 ? 21.501 7.103 -4.300 1.00 47.41 200 ALA A C 1
ATOM 1626 O O . ALA A 1 200 ? 21.583 7.195 -5.519 1.00 47.41 200 ALA A O 1
ATOM 1627 N N . MET A 1 201 ? 22.078 7.996 -3.489 1.00 51.53 201 MET A N 1
ATOM 1628 C CA . MET A 1 201 ? 22.867 9.151 -3.952 1.00 51.53 201 MET A CA 1
ATOM 1629 C C . MET A 1 201 ? 24.351 8.834 -4.211 1.00 51.53 201 MET A C 1
ATOM 1631 O O . MET A 1 201 ? 25.105 9.730 -4.569 1.00 51.53 201 MET A O 1
ATOM 1635 N N . GLY A 1 202 ? 24.792 7.585 -4.023 1.00 48.06 202 GLY A N 1
ATOM 1636 C CA . GLY A 1 202 ? 26.172 7.192 -4.335 1.00 48.06 202 GLY A CA 1
ATOM 1637 C C . GLY A 1 202 ? 27.218 7.597 -3.293 1.00 48.06 202 GLY A C 1
ATOM 1638 O O . GLY A 1 202 ? 28.400 7.377 -3.530 1.00 48.06 202 GLY A O 1
ATOM 1639 N N . TYR A 1 203 ? 26.814 8.120 -2.130 1.00 52.66 203 TYR A N 1
ATOM 1640 C CA . TYR A 1 203 ? 27.758 8.367 -1.041 1.00 52.66 203 TYR A CA 1
ATOM 1641 C C . TYR A 1 203 ? 28.369 7.039 -0.583 1.00 52.66 203 TYR A C 1
ATOM 1643 O O . TYR A 1 203 ? 27.648 6.122 -0.176 1.00 52.66 203 TYR A O 1
ATOM 1651 N N . ALA A 1 204 ? 29.695 6.930 -0.693 1.00 47.97 204 ALA A N 1
ATOM 1652 C CA . ALA A 1 204 ? 30.437 5.816 -0.129 1.00 47.97 204 ALA A CA 1
ATOM 1653 C C . ALA A 1 204 ? 30.213 5.792 1.396 1.00 47.97 204 ALA A C 1
ATOM 1655 O O . ALA A 1 204 ? 30.146 6.857 2.019 1.00 47.97 204 ALA A O 1
ATOM 1656 N N . PRO A 1 205 ? 30.068 4.608 2.011 1.00 46.69 205 PRO A N 1
ATOM 1657 C CA . PRO A 1 205 ? 30.064 4.495 3.459 1.00 46.69 205 PRO A CA 1
ATOM 1658 C C . PRO A 1 205 ? 31.474 4.832 3.963 1.00 46.69 205 PRO A C 1
ATOM 1660 O O . PRO A 1 205 ? 32.357 3.980 3.965 1.00 46.69 205 PRO A O 1
ATOM 1663 N N . GLY A 1 206 ? 31.699 6.101 4.296 1.00 52.97 206 GLY A N 1
ATOM 1664 C CA . GLY A 1 206 ? 32.960 6.589 4.843 1.00 52.97 206 GLY A CA 1
ATOM 1665 C C . GLY A 1 206 ? 33.131 8.098 4.677 1.00 52.97 206 GLY A C 1
ATOM 1666 O O . GLY A 1 206 ? 33.211 8.605 3.562 1.00 52.97 206 GLY A O 1
ATOM 1667 N N . GLU A 1 207 ? 33.212 8.783 5.816 1.00 48.31 207 GLU A N 1
ATOM 1668 C CA . GLU A 1 207 ? 33.728 10.145 6.052 1.00 48.31 207 GLU A CA 1
ATOM 1669 C C . GLU A 1 207 ? 32.724 11.316 6.002 1.00 48.31 207 GLU A C 1
ATOM 1671 O O . GLU A 1 207 ? 32.545 11.968 7.032 1.00 48.31 207 GLU A O 1
ATOM 1676 N N . GLU A 1 208 ? 31.992 11.581 4.912 1.00 44.81 208 GLU A N 1
ATOM 1677 C CA . GLU A 1 208 ? 30.959 12.654 4.914 1.00 44.81 208 GLU A CA 1
ATOM 1678 C C . GLU A 1 208 ? 29.542 12.136 5.198 1.00 44.81 208 GLU A C 1
ATOM 1680 O O . GLU A 1 208 ? 28.736 12.806 5.856 1.00 44.81 208 GLU A O 1
ATOM 1685 N N . ALA A 1 209 ? 29.251 10.901 4.778 1.00 46.62 209 ALA A N 1
ATOM 1686 C CA . ALA A 1 209 ? 28.036 10.197 5.173 1.00 46.62 209 ALA A CA 1
ATOM 1687 C C . ALA A 1 209 ? 27.978 10.025 6.696 1.00 46.62 209 ALA A C 1
ATOM 1689 O O . ALA A 1 209 ? 26.896 10.121 7.263 1.00 46.62 209 ALA A O 1
ATOM 1690 N N . ASP A 1 210 ? 29.129 9.877 7.357 1.00 43.41 210 ASP A N 1
ATOM 1691 C CA . ASP A 1 210 ? 29.225 9.766 8.810 1.00 43.41 210 ASP A CA 1
ATOM 1692 C C . ASP A 1 210 ? 28.939 11.091 9.520 1.00 43.41 210 ASP A C 1
ATOM 1694 O O . ASP A 1 210 ? 28.334 11.069 10.580 1.00 43.41 210 ASP A O 1
ATOM 1698 N N . GLN A 1 211 ? 29.248 12.259 8.946 1.00 40.75 211 GLN A N 1
ATOM 1699 C CA . GLN A 1 211 ? 28.884 13.546 9.563 1.00 40.75 211 GLN A CA 1
ATOM 1700 C C . GLN A 1 211 ? 27.405 13.909 9.348 1.00 40.75 211 GLN A C 1
ATOM 1702 O O . GLN A 1 211 ? 26.766 14.456 10.252 1.00 40.75 211 GLN A O 1
ATOM 1707 N N . ALA A 1 212 ? 26.813 13.548 8.203 1.00 42.25 212 ALA A N 1
ATOM 1708 C CA . ALA A 1 212 ? 25.373 13.699 7.965 1.00 42.25 212 ALA A CA 1
ATOM 1709 C C . ALA A 1 212 ? 24.521 12.629 8.686 1.00 42.25 212 ALA A C 1
ATOM 1711 O O . ALA A 1 212 ? 23.393 12.923 9.085 1.00 42.25 212 ALA A O 1
ATOM 1712 N N . ALA A 1 213 ? 25.051 11.416 8.885 1.00 42.38 213 ALA A N 1
ATOM 1713 C CA . ALA A 1 213 ? 24.425 10.330 9.648 1.00 42.38 213 ALA A CA 1
ATOM 1714 C C . ALA A 1 213 ? 24.713 10.390 11.160 1.00 42.38 213 ALA A C 1
ATOM 1716 O O . ALA A 1 213 ? 23.981 9.777 11.934 1.00 42.38 213 ALA A O 1
ATOM 1717 N N . ALA A 1 214 ? 25.743 11.123 11.600 1.00 41.38 214 ALA A N 1
ATOM 1718 C CA . ALA A 1 214 ? 25.988 11.396 13.019 1.00 41.38 214 ALA A CA 1
ATOM 1719 C C . ALA A 1 214 ? 25.223 12.624 13.530 1.00 41.38 214 ALA A C 1
ATOM 1721 O O . ALA A 1 214 ? 24.928 12.685 14.722 1.00 41.38 214 ALA A O 1
ATOM 1722 N N . SER A 1 215 ? 24.891 13.593 12.664 1.00 43.00 215 SER A N 1
ATOM 1723 C CA . SER A 1 215 ? 24.162 14.813 13.058 1.00 43.00 215 SER A CA 1
ATOM 1724 C C . SER A 1 215 ? 22.647 14.731 12.859 1.00 43.00 215 SER A C 1
ATOM 1726 O O . SER A 1 215 ? 21.906 15.304 13.654 1.00 43.00 215 SER A O 1
ATOM 1728 N N . ASN A 1 216 ? 22.161 13.974 11.871 1.00 40.22 216 ASN A N 1
ATOM 1729 C CA . ASN A 1 216 ? 20.773 13.529 11.864 1.00 40.22 216 ASN A CA 1
ATOM 1730 C C . ASN A 1 216 ? 20.732 12.187 12.567 1.00 40.22 216 ASN A C 1
ATOM 1732 O O . ASN A 1 216 ? 21.365 11.241 12.108 1.00 40.22 216 ASN A O 1
ATOM 1736 N N . HIS A 1 217 ? 20.002 12.118 13.679 1.00 41.59 217 HIS A N 1
ATOM 1737 C CA . HIS A 1 217 ? 19.731 10.883 14.395 1.00 41.59 217 HIS A CA 1
ATOM 1738 C C . HIS A 1 217 ? 19.568 9.692 13.440 1.00 41.59 217 HIS A C 1
ATOM 1740 O O . HIS A 1 217 ? 18.984 9.819 12.364 1.00 41.59 217 HIS A O 1
ATOM 1746 N N . LYS A 1 218 ? 20.017 8.529 13.918 1.00 48.19 218 LYS A N 1
ATOM 1747 C CA . LYS A 1 218 ? 19.741 7.145 13.490 1.00 48.19 218 LYS A CA 1
ATOM 1748 C C . LYS A 1 218 ? 18.239 6.812 13.307 1.00 48.19 218 LYS A C 1
ATOM 1750 O O . LYS A 1 218 ? 17.814 5.690 13.559 1.00 48.19 218 LYS A O 1
ATOM 1755 N N . ILE A 1 219 ? 17.412 7.784 12.933 1.00 51.81 219 ILE A N 1
ATOM 1756 C CA . ILE A 1 219 ? 16.036 7.645 12.497 1.00 51.81 219 ILE A CA 1
ATOM 1757 C C . ILE A 1 219 ? 16.122 6.863 11.197 1.00 51.81 219 ILE A C 1
ATOM 1759 O O . ILE A 1 219 ? 16.348 7.403 10.112 1.00 51.81 219 ILE A O 1
ATOM 1763 N N . GLU A 1 220 ? 16.009 5.551 11.346 1.00 62.94 220 GLU A N 1
ATOM 1764 C CA . GLU A 1 220 ? 15.681 4.640 10.270 1.00 62.94 220 GLU A CA 1
ATOM 1765 C C . GLU A 1 220 ? 14.595 5.302 9.416 1.00 62.94 220 GLU A C 1
ATOM 1767 O O . GLU A 1 220 ? 13.508 5.628 9.906 1.00 62.94 220 GLU A O 1
ATOM 1772 N N . ARG A 1 221 ? 14.931 5.606 8.157 1.00 76.25 221 ARG A N 1
ATOM 1773 C CA . ARG A 1 221 ? 13.991 6.269 7.257 1.00 76.25 221 ARG A CA 1
ATOM 1774 C C . ARG A 1 221 ? 12.800 5.346 7.094 1.00 76.25 221 ARG A C 1
ATOM 1776 O O . ARG A 1 221 ? 12.930 4.260 6.537 1.00 76.25 221 ARG A O 1
ATOM 1783 N N . TRP A 1 222 ? 11.644 5.794 7.560 1.00 82.62 222 TRP A N 1
ATOM 1784 C CA . TRP A 1 222 ? 10.427 4.994 7.541 1.00 82.62 222 TRP A CA 1
ATOM 1785 C C . TRP A 1 222 ? 10.059 4.535 6.120 1.00 82.62 222 TRP A C 1
ATOM 1787 O O . TRP A 1 222 ? 9.533 3.446 5.952 1.00 82.62 222 TRP A O 1
ATOM 1797 N N . GLU A 1 223 ? 10.432 5.298 5.090 1.00 80.69 223 GLU A N 1
ATOM 1798 C CA . GLU A 1 223 ? 10.243 4.983 3.664 1.00 80.69 223 GLU A CA 1
ATOM 1799 C C . GLU A 1 223 ? 11.036 3.753 3.185 1.00 80.69 223 GLU A C 1
ATOM 1801 O O . GLU A 1 223 ? 10.673 3.141 2.179 1.00 80.69 223 GLU A O 1
ATOM 1806 N N . ALA A 1 224 ? 12.119 3.414 3.890 1.00 82.69 224 ALA A N 1
ATOM 1807 C CA . ALA A 1 224 ? 13.032 2.313 3.589 1.00 82.69 224 ALA A CA 1
ATOM 1808 C C . ALA A 1 224 ? 12.831 1.099 4.516 1.00 82.69 224 ALA A C 1
ATOM 1810 O O . ALA A 1 224 ? 13.532 0.096 4.375 1.00 82.69 224 ALA A O 1
ATOM 1811 N N . ALA A 1 225 ? 11.892 1.177 5.463 1.00 89.81 225 ALA A N 1
ATOM 1812 C CA . ALA A 1 225 ? 11.560 0.070 6.352 1.00 89.81 225 ALA A CA 1
ATOM 1813 C C . ALA A 1 225 ? 10.728 -0.991 5.620 1.00 89.81 225 ALA A C 1
ATOM 1815 O O . ALA A 1 225 ? 9.926 -0.654 4.748 1.00 89.81 225 ALA A O 1
ATOM 1816 N N . TYR A 1 226 ? 10.891 -2.265 5.985 1.00 93.44 226 TYR A N 1
ATOM 1817 C CA . TYR A 1 226 ? 10.219 -3.385 5.320 1.00 93.44 226 TYR A CA 1
ATOM 1818 C C . TYR A 1 226 ? 8.687 -3.253 5.424 1.00 93.44 226 TYR A C 1
ATOM 1820 O O . TYR A 1 226 ? 8.151 -3.306 6.533 1.00 93.44 226 TYR A O 1
ATOM 1828 N N . PRO A 1 227 ? 7.948 -3.075 4.304 1.00 94.31 227 PRO A N 1
ATOM 1829 C CA . PRO A 1 227 ? 6.501 -2.919 4.385 1.00 94.31 227 PRO A CA 1
ATOM 1830 C C . PRO A 1 227 ? 5.743 -4.215 4.694 1.00 94.31 227 PRO A C 1
ATOM 1832 O O . PRO A 1 227 ? 4.610 -4.120 5.146 1.00 94.31 227 PRO A O 1
ATOM 1835 N N . LEU A 1 228 ? 6.290 -5.414 4.456 1.00 94.31 228 LEU A N 1
ATOM 1836 C CA . LEU A 1 228 ? 5.548 -6.661 4.701 1.00 94.31 228 LEU A CA 1
ATOM 1837 C C . LEU A 1 228 ? 5.743 -7.192 6.114 1.00 94.31 228 LEU A C 1
ATOM 1839 O O . LEU A 1 228 ? 4.755 -7.425 6.795 1.00 94.31 228 LEU A O 1
ATOM 1843 N N . HIS A 1 229 ? 6.985 -7.342 6.568 1.00 93.25 229 HIS A N 1
ATOM 1844 C CA . HIS A 1 229 ? 7.265 -7.839 7.910 1.00 93.25 229 HIS A CA 1
ATOM 1845 C C . HIS A 1 229 ? 7.493 -6.670 8.872 1.00 93.25 229 HIS A C 1
ATOM 1847 O O . HIS A 1 229 ? 8.557 -6.051 8.868 1.00 93.25 229 HIS A O 1
ATOM 1853 N N . VAL A 1 230 ? 6.475 -6.355 9.677 1.00 93.25 230 VAL A N 1
ATOM 1854 C CA . VAL A 1 230 ? 6.520 -5.257 10.649 1.00 93.25 230 VAL A CA 1
ATOM 1855 C C . VAL A 1 230 ? 6.478 -5.838 12.065 1.00 93.25 230 VAL A C 1
ATOM 1857 O O . VAL A 1 230 ? 5.387 -6.122 12.564 1.00 93.25 230 VAL A O 1
ATOM 1860 N N . PRO A 1 231 ? 7.634 -6.034 12.723 1.00 90.94 231 PRO A N 1
ATOM 1861 C CA . PRO A 1 231 ? 7.659 -6.573 14.077 1.00 90.94 231 PRO A CA 1
ATOM 1862 C C . PRO A 1 231 ? 6.935 -5.637 15.053 1.00 90.94 231 PRO A C 1
ATOM 1864 O O . PRO A 1 231 ? 6.936 -4.414 14.879 1.00 90.94 231 PRO A O 1
ATOM 1867 N N . ASP A 1 232 ? 6.297 -6.225 16.066 1.00 92.69 232 ASP A N 1
ATOM 1868 C CA . ASP A 1 232 ? 5.563 -5.534 17.135 1.00 92.69 232 ASP A CA 1
ATOM 1869 C C . ASP A 1 232 ? 4.472 -4.562 16.639 1.00 92.69 232 ASP A C 1
ATOM 1871 O O . ASP A 1 232 ? 4.123 -3.587 17.324 1.00 92.69 232 ASP A O 1
ATOM 1875 N N . ALA A 1 233 ? 3.947 -4.771 15.421 1.00 94.38 233 ALA A N 1
ATOM 1876 C CA . ALA A 1 233 ? 2.938 -3.897 14.828 1.00 94.38 233 ALA A CA 1
ATOM 1877 C C . ALA A 1 233 ? 1.689 -3.810 15.705 1.00 94.38 233 ALA A C 1
ATOM 1879 O O . ALA A 1 233 ? 1.230 -2.709 16.027 1.00 94.38 233 ALA A O 1
ATOM 1880 N N . THR A 1 234 ? 1.189 -4.963 16.142 1.00 97.12 234 THR A N 1
ATOM 1881 C CA . THR A 1 234 ? -0.010 -5.083 16.972 1.00 97.12 234 THR A CA 1
ATOM 1882 C C . THR A 1 234 ? 0.177 -4.384 18.315 1.00 97.12 234 THR A C 1
ATOM 1884 O O . THR A 1 234 ? -0.599 -3.496 18.667 1.00 97.12 234 THR A O 1
ATOM 1887 N N . GLU A 1 235 ? 1.245 -4.701 19.045 1.00 97.00 235 GLU A N 1
ATOM 1888 C CA . GLU A 1 235 ? 1.566 -4.098 20.339 1.00 97.00 235 GLU A CA 1
ATOM 1889 C C . GLU A 1 235 ? 1.725 -2.587 20.226 1.00 97.00 235 GLU A C 1
ATOM 1891 O O . GLU A 1 235 ? 1.236 -1.833 21.071 1.00 97.00 235 GLU A O 1
ATOM 1896 N N . THR A 1 236 ? 2.408 -2.123 19.180 1.00 95.50 236 THR A N 1
ATOM 1897 C CA . THR A 1 236 ? 2.638 -0.696 18.966 1.00 95.50 236 THR A CA 1
ATOM 1898 C C . THR A 1 236 ? 1.341 0.042 18.658 1.00 95.50 236 THR A C 1
ATOM 1900 O O . THR A 1 236 ? 1.116 1.119 19.212 1.00 95.50 236 THR A O 1
ATOM 1903 N N . ILE A 1 237 ? 0.447 -0.544 17.857 1.00 95.44 237 ILE A N 1
ATOM 1904 C CA . ILE A 1 237 ? -0.890 0.005 17.612 1.00 95.44 237 ILE A CA 1
ATOM 1905 C C . ILE A 1 237 ? -1.681 0.092 18.920 1.00 95.44 237 ILE A C 1
ATOM 1907 O O . ILE A 1 237 ? -2.207 1.163 19.236 1.00 95.44 237 ILE A O 1
ATOM 1911 N N . LEU A 1 238 ? -1.705 -0.980 19.716 1.00 96.69 238 LEU A N 1
ATOM 1912 C CA . LEU A 1 238 ? -2.460 -1.047 20.970 1.00 96.69 238 LEU A CA 1
ATOM 1913 C C . LEU A 1 238 ? -1.970 -0.041 22.022 1.00 96.69 238 LEU A C 1
ATOM 1915 O O . LEU A 1 238 ? -2.781 0.481 22.784 1.00 96.69 238 LEU A O 1
ATOM 1919 N N . LYS A 1 239 ? -0.686 0.346 22.013 1.00 95.25 239 LYS A N 1
ATOM 1920 C CA . LYS A 1 239 ? -0.157 1.439 22.863 1.00 95.25 239 LYS A CA 1
ATOM 1921 C C . LYS A 1 239 ? -0.813 2.804 22.602 1.00 95.25 239 LYS A C 1
ATOM 1923 O O . LYS A 1 239 ? -0.645 3.716 23.410 1.00 95.25 239 LYS A O 1
ATOM 1928 N N . ASN A 1 240 ? -1.528 2.979 21.488 1.00 94.38 240 ASN A N 1
ATOM 1929 C CA . ASN A 1 240 ? -2.275 4.206 21.189 1.00 94.38 240 ASN A CA 1
ATOM 1930 C C . ASN A 1 240 ? -3.701 4.209 21.750 1.00 94.38 240 ASN A C 1
ATOM 1932 O O . ASN A 1 240 ? -4.373 5.246 21.690 1.00 94.38 240 ASN A O 1
ATOM 1936 N N . LEU A 1 241 ? -4.174 3.069 22.255 1.00 94.62 241 LEU A N 1
ATOM 1937 C CA . LEU A 1 241 ? -5.508 2.933 22.811 1.00 94.62 241 LEU A CA 1
ATOM 1938 C C . LEU A 1 241 ? -5.620 3.769 24.089 1.00 94.62 241 LEU A C 1
ATOM 1940 O O . LEU A 1 241 ? -4.726 3.792 24.935 1.00 94.62 241 LEU A O 1
ATOM 1944 N N . LYS A 1 242 ? -6.728 4.494 24.211 1.00 91.81 242 LYS A N 1
ATOM 1945 C CA . LYS A 1 242 ? -7.051 5.298 25.391 1.00 91.81 242 LYS A CA 1
ATOM 1946 C C . LYS A 1 242 ? -8.304 4.730 26.033 1.00 91.81 242 LYS A C 1
ATOM 1948 O O . LYS A 1 242 ? -9.153 4.184 25.330 1.00 91.81 242 LYS A O 1
ATOM 1953 N N . SER A 1 243 ? -8.449 4.900 27.342 1.00 89.75 243 SER A N 1
ATOM 1954 C CA . SER A 1 243 ? -9.728 4.645 28.003 1.00 89.75 243 SER A CA 1
ATOM 1955 C C . SER A 1 243 ? -10.806 5.549 27.408 1.00 89.75 243 SER A C 1
ATOM 1957 O O . SER A 1 243 ? -10.533 6.700 27.041 1.00 89.75 243 SER A O 1
ATOM 1959 N N . LEU A 1 244 ? -12.029 5.037 27.322 1.00 85.38 244 LEU A N 1
ATOM 1960 C CA . LEU A 1 244 ? -13.192 5.853 27.023 1.00 85.38 244 LEU A CA 1
ATOM 1961 C C . LEU A 1 244 ? -13.269 6.975 28.077 1.00 85.38 244 LEU A C 1
ATOM 1963 O O . LEU A 1 244 ? -13.098 6.698 29.271 1.00 85.38 244 LEU A O 1
ATOM 1967 N N . PRO A 1 245 ? -13.442 8.248 27.676 1.00 79.69 245 PRO A N 1
ATOM 1968 C CA . PRO A 1 245 ? -13.635 9.313 28.649 1.00 79.69 245 PRO A CA 1
ATOM 1969 C C . PRO A 1 245 ? -14.854 8.988 29.528 1.00 79.69 245 PRO A C 1
ATOM 1971 O O . PRO A 1 245 ? -15.784 8.335 29.042 1.00 79.69 245 PRO A O 1
ATOM 1974 N N . PRO A 1 246 ? -14.873 9.436 30.800 1.00 69.00 246 PRO A N 1
ATOM 1975 C CA . PRO A 1 246 ? -16.051 9.289 31.647 1.00 69.00 246 PRO A CA 1
ATOM 1976 C C . PRO A 1 246 ? -17.244 9.844 30.879 1.00 69.00 246 PRO A C 1
ATOM 1978 O O . PRO A 1 246 ? -17.156 10.960 30.361 1.00 69.00 246 PRO A O 1
ATOM 1981 N N . ALA A 1 247 ? -18.301 9.044 30.736 1.00 58.84 247 ALA A N 1
ATOM 1982 C CA . ALA A 1 247 ? -19.414 9.399 29.874 1.00 58.84 247 ALA A CA 1
ATOM 1983 C C . ALA A 1 247 ? -19.914 10.812 30.236 1.00 58.84 247 ALA A C 1
ATOM 1985 O O . ALA A 1 247 ? -20.292 11.034 31.391 1.00 58.84 247 ALA A O 1
ATOM 1986 N N . PRO A 1 248 ? -19.944 11.780 29.296 1.00 56.12 248 PRO A N 1
ATOM 1987 C CA . PRO A 1 248 ? -20.870 12.889 29.466 1.00 56.12 248 PRO A CA 1
ATOM 1988 C C . PRO A 1 248 ? -22.268 12.276 29.600 1.00 56.12 248 PRO A C 1
ATOM 1990 O O . PRO A 1 248 ? -22.509 11.221 29.006 1.00 56.12 248 PRO A O 1
ATOM 1993 N N . ALA A 1 249 ? -23.136 12.890 30.416 1.00 55.03 249 ALA A N 1
ATOM 1994 C CA . ALA A 1 249 ? -24.471 12.383 30.751 1.00 55.03 249 ALA A CA 1
ATOM 1995 C C . ALA A 1 249 ? -25.067 11.595 29.577 1.00 55.03 249 ALA A C 1
ATOM 1997 O O . ALA A 1 249 ? -25.270 12.140 28.493 1.00 55.03 249 ALA A O 1
ATOM 1998 N N . THR A 1 250 ? -25.201 10.290 29.799 1.00 55.75 250 THR A N 1
ATOM 1999 C CA . THR A 1 250 ? -25.467 9.235 28.826 1.00 55.75 250 THR A CA 1
ATOM 2000 C C . THR A 1 250 ? -26.370 9.729 27.704 1.00 55.75 250 THR A C 1
ATOM 2002 O O . THR A 1 250 ? -27.527 10.023 27.980 1.00 55.75 250 THR A O 1
ATOM 2005 N N . ILE A 1 251 ? -25.886 9.821 26.459 1.00 68.44 251 ILE A N 1
ATOM 2006 C CA . ILE A 1 251 ? -26.762 10.155 25.325 1.00 68.44 251 ILE A CA 1
ATOM 2007 C C . ILE A 1 251 ? -27.659 8.927 25.104 1.00 68.44 251 ILE A C 1
ATOM 2009 O O . ILE A 1 251 ? -27.168 7.913 24.594 1.00 68.44 251 ILE A O 1
ATOM 2013 N N . PRO A 1 252 ? -28.950 8.945 25.493 1.00 78.31 252 PRO A N 1
ATOM 2014 C CA . PRO A 1 252 ? -29.778 7.735 25.481 1.00 78.31 252 PRO A CA 1
ATOM 2015 C C . PRO A 1 252 ? -29.949 7.181 24.060 1.00 78.31 252 PRO A C 1
ATOM 2017 O O . PRO A 1 252 ? -30.096 5.977 23.857 1.00 78.31 252 PRO A O 1
ATOM 2020 N N . GLU A 1 253 ? -29.855 8.068 23.071 1.00 83.12 253 GLU A N 1
ATOM 2021 C CA . GLU A 1 253 ? -29.918 7.774 21.642 1.00 83.12 253 GLU A CA 1
ATOM 2022 C C . GLU A 1 253 ? -28.762 6.881 21.175 1.00 83.12 253 GLU A C 1
ATOM 2024 O O . GLU A 1 253 ? -28.984 5.984 20.361 1.00 83.12 253 GLU A O 1
ATOM 2029 N N . ALA A 1 254 ? -27.550 7.065 21.714 1.00 83.75 254 ALA A N 1
ATOM 2030 C CA . ALA A 1 254 ? -26.391 6.246 21.361 1.00 83.75 254 ALA A CA 1
ATOM 2031 C C . ALA A 1 254 ? -26.566 4.808 21.868 1.00 83.75 254 ALA A C 1
ATOM 2033 O O . ALA A 1 254 ? -26.445 3.863 21.093 1.00 83.75 254 ALA A O 1
ATOM 2034 N N . ILE A 1 255 ? -26.974 4.630 23.130 1.00 85.62 255 ILE A N 1
ATOM 2035 C CA . ILE A 1 255 ? -27.271 3.301 23.697 1.00 85.62 255 ILE A CA 1
ATOM 2036 C C . ILE A 1 255 ? -28.411 2.622 22.935 1.00 85.62 255 ILE A C 1
ATOM 2038 O O . ILE A 1 255 ? -28.350 1.427 22.642 1.00 85.62 255 ILE A O 1
ATOM 2042 N N . HIS A 1 256 ? -29.466 3.371 22.607 1.00 90.00 256 HIS A N 1
ATOM 2043 C CA . HIS A 1 256 ? -30.581 2.850 21.819 1.00 90.00 256 HIS A CA 1
ATOM 2044 C C . HIS A 1 256 ? -30.131 2.389 20.430 1.00 90.00 256 HIS A C 1
ATOM 2046 O O . HIS A 1 256 ? -30.517 1.311 19.981 1.00 90.00 256 HIS A O 1
ATOM 2052 N N . SER A 1 257 ? -29.275 3.174 19.775 1.00 91.31 257 SER A N 1
ATOM 2053 C CA . SER A 1 257 ? -28.703 2.843 18.467 1.00 91.31 257 SER A CA 1
ATOM 2054 C C . SER A 1 257 ? -27.824 1.596 18.534 1.00 91.31 257 SER A C 1
ATOM 2056 O O . SER A 1 257 ? -27.992 0.699 17.712 1.00 91.31 257 SER A O 1
ATOM 2058 N N . GLN A 1 258 ? -26.976 1.474 19.558 1.00 93.56 258 GLN A N 1
ATOM 2059 C CA . GLN A 1 258 ? -26.152 0.286 19.791 1.00 93.56 258 GLN A CA 1
ATOM 2060 C C . GLN A 1 258 ? -27.002 -0.976 19.990 1.00 93.56 258 GLN A C 1
ATOM 2062 O O . GLN A 1 258 ? -26.749 -1.998 19.355 1.00 93.56 258 GLN A O 1
ATOM 2067 N N . LYS A 1 259 ? -28.047 -0.911 20.830 1.00 94.38 259 LYS A N 1
ATOM 2068 C CA . LYS A 1 259 ? -28.968 -2.042 21.052 1.00 94.38 259 LYS A CA 1
ATOM 2069 C C . LYS A 1 259 ? -29.682 -2.451 19.768 1.00 94.38 259 LYS A C 1
ATOM 2071 O O . LYS A 1 259 ? -29.786 -3.640 19.483 1.00 94.38 259 LYS A O 1
ATOM 2076 N N . LYS A 1 260 ? -30.151 -1.473 18.987 1.00 95.81 260 LYS A N 1
ATOM 2077 C CA . LYS A 1 260 ? -30.763 -1.723 17.678 1.00 95.81 260 LYS A CA 1
ATOM 2078 C C . LYS A 1 260 ? -29.781 -2.372 16.714 1.00 95.81 260 LYS A C 1
ATOM 2080 O O . LYS A 1 260 ? -30.158 -3.339 16.071 1.00 95.81 260 LYS A O 1
ATOM 2085 N N . PHE A 1 261 ? -28.546 -1.875 16.643 1.00 96.06 261 PHE A N 1
ATOM 2086 C CA . PHE A 1 261 ? -27.502 -2.433 15.785 1.00 96.06 261 PHE A CA 1
ATOM 2087 C C . PHE A 1 261 ? -27.218 -3.900 16.127 1.00 96.06 261 PHE A C 1
ATOM 2089 O O . PHE A 1 261 ? -27.231 -4.745 15.239 1.00 96.06 261 PHE A O 1
ATOM 2096 N N . LEU A 1 262 ? -27.044 -4.218 17.413 1.00 96.12 262 LEU A N 1
ATOM 2097 C CA . LEU A 1 262 ? -26.786 -5.587 17.873 1.00 96.12 262 LEU A CA 1
ATOM 2098 C C . LEU A 1 262 ? -27.971 -6.542 17.656 1.00 96.12 262 LEU A C 1
ATOM 2100 O O . LEU A 1 262 ? -27.766 -7.749 17.580 1.00 96.12 262 LEU A O 1
ATOM 2104 N N . ALA A 1 263 ? -29.195 -6.019 17.551 1.00 97.25 263 ALA A N 1
ATOM 2105 C CA . ALA A 1 263 ? -30.385 -6.810 17.242 1.00 97.25 263 ALA A CA 1
ATOM 2106 C C . ALA A 1 263 ? -30.541 -7.124 15.740 1.00 97.25 263 ALA A C 1
ATOM 2108 O O . ALA A 1 263 ? -31.408 -7.918 15.374 1.00 97.25 263 ALA A O 1
ATOM 2109 N N . LEU A 1 264 ? -29.744 -6.501 14.863 1.00 97.25 264 LEU A N 1
ATOM 2110 C CA . LEU A 1 264 ? -29.777 -6.780 13.428 1.00 97.25 264 LEU A CA 1
ATOM 2111 C C . LEU A 1 264 ? -29.122 -8.136 13.113 1.00 97.25 264 LEU A C 1
ATOM 2113 O O . LEU A 1 264 ? -28.160 -8.514 13.782 1.00 97.25 264 LEU A O 1
ATOM 2117 N N . PRO A 1 265 ? -29.558 -8.836 12.050 1.00 97.56 265 PRO A N 1
ATOM 2118 C CA . PRO A 1 265 ? -28.818 -9.963 11.491 1.00 97.56 265 PRO A CA 1
ATOM 2119 C C . PRO A 1 265 ? -27.371 -9.583 11.120 1.00 97.56 265 PRO A C 1
ATOM 2121 O O . PRO A 1 265 ? -27.139 -8.442 10.693 1.00 97.56 265 PRO A O 1
ATOM 2124 N N . PRO A 1 266 ? -26.399 -10.510 11.233 1.00 94.62 266 PRO A N 1
ATOM 2125 C CA . PRO A 1 266 ? -24.993 -10.245 10.921 1.00 94.62 266 PRO A CA 1
ATOM 2126 C C . PRO A 1 266 ? -24.767 -9.661 9.522 1.00 94.62 266 PRO A C 1
ATOM 2128 O O . PRO A 1 266 ? -23.882 -8.830 9.336 1.00 94.62 266 PRO A O 1
ATOM 2131 N N . GLU A 1 267 ? -25.582 -10.041 8.540 1.00 95.50 267 GLU A N 1
ATOM 2132 C CA . GLU A 1 267 ? -25.510 -9.548 7.163 1.00 95.50 267 GLU A CA 1
ATOM 2133 C C . GLU A 1 267 ? -25.777 -8.042 7.096 1.00 95.50 267 GLU A C 1
ATOM 2135 O O . GLU A 1 267 ? -25.045 -7.308 6.431 1.00 95.50 267 GLU A O 1
ATOM 2140 N N . LEU A 1 268 ? -26.785 -7.562 7.833 1.00 96.44 268 LEU A N 1
ATOM 2141 C CA . LEU A 1 268 ? -27.112 -6.138 7.899 1.00 96.44 268 LEU A CA 1
ATOM 2142 C C . LEU A 1 268 ? -26.077 -5.364 8.712 1.00 96.44 268 LEU A C 1
ATOM 2144 O O . LEU A 1 268 ? -25.711 -4.257 8.322 1.00 96.44 268 LEU A O 1
ATOM 2148 N N . GLN A 1 269 ? -25.561 -5.946 9.799 1.00 95.00 269 GLN A N 1
ATOM 2149 C CA . GLN A 1 269 ? -24.455 -5.347 10.553 1.00 95.00 269 GLN A CA 1
ATOM 2150 C C . GLN A 1 269 ? -23.225 -5.162 9.656 1.00 95.00 269 GLN A C 1
ATOM 2152 O O . GLN A 1 269 ? -22.662 -4.070 9.581 1.00 95.00 269 GLN A O 1
ATOM 2157 N N . ASN A 1 270 ? -22.857 -6.208 8.913 1.00 91.25 270 ASN A N 1
ATOM 2158 C CA . ASN A 1 270 ? -21.746 -6.183 7.971 1.00 91.25 270 ASN A CA 1
ATOM 2159 C C . ASN A 1 270 ? -21.967 -5.141 6.876 1.00 91.25 270 ASN A C 1
ATOM 2161 O O . ASN A 1 270 ? -21.053 -4.370 6.593 1.00 91.25 270 ASN A O 1
ATOM 2165 N N . HIS A 1 271 ? -23.173 -5.079 6.306 1.00 92.69 271 HIS A N 1
ATOM 2166 C CA . HIS A 1 271 ? -23.514 -4.082 5.299 1.00 92.69 271 HIS A CA 1
ATOM 2167 C C . HIS A 1 271 ? -23.389 -2.654 5.846 1.00 92.69 271 HIS A C 1
ATOM 2169 O O . HIS A 1 271 ? -22.749 -1.821 5.213 1.00 92.69 271 HIS A O 1
ATOM 2175 N N . ILE A 1 272 ? -23.887 -2.375 7.055 1.00 92.69 272 ILE A N 1
ATOM 2176 C CA . ILE A 1 272 ? -23.718 -1.065 7.707 1.00 92.69 272 ILE A CA 1
ATOM 2177 C C . ILE A 1 272 ? -22.231 -0.720 7.869 1.00 92.69 272 ILE A C 1
ATOM 2179 O O . ILE A 1 272 ? -21.823 0.402 7.571 1.00 92.69 272 ILE A O 1
ATOM 2183 N N . CYS A 1 273 ? -21.403 -1.682 8.287 1.00 91.06 273 CYS A N 1
ATOM 2184 C CA . CYS A 1 273 ? -19.965 -1.469 8.436 1.00 91.06 273 CYS A CA 1
ATOM 2185 C C . CYS A 1 273 ? -19.257 -1.139 7.111 1.00 91.06 273 CYS A C 1
ATOM 2187 O O . CYS A 1 273 ? -18.241 -0.447 7.145 1.00 91.06 273 CYS A O 1
ATOM 2189 N N . THR A 1 274 ? -19.784 -1.558 5.951 1.00 88.50 274 THR A N 1
ATOM 2190 C CA . THR A 1 274 ? -19.205 -1.170 4.648 1.00 88.50 274 THR A CA 1
ATOM 2191 C C . THR A 1 274 ? -19.307 0.332 4.371 1.00 88.50 274 THR A C 1
ATOM 2193 O O . THR A 1 274 ? -18.474 0.871 3.656 1.00 88.50 274 THR A O 1
ATOM 2196 N N . PHE A 1 275 ? -20.246 1.046 5.001 1.00 89.69 275 PHE A N 1
ATOM 2197 C CA . PHE A 1 275 ? -20.366 2.503 4.862 1.00 89.69 275 PHE A CA 1
ATOM 2198 C C . PHE A 1 275 ? -19.402 3.290 5.760 1.00 89.69 275 PHE A C 1
ATOM 2200 O O . PHE A 1 275 ? -19.372 4.518 5.701 1.00 89.69 275 PHE A O 1
ATOM 2207 N N . LEU A 1 276 ? -18.619 2.616 6.609 1.00 89.12 276 LEU A N 1
ATOM 2208 C CA . LEU A 1 276 ? -17.631 3.281 7.464 1.00 89.12 276 LEU A CA 1
ATOM 2209 C C . LEU A 1 276 ? -16.353 3.652 6.700 1.00 89.12 276 LEU A C 1
ATOM 2211 O O . LEU A 1 276 ? -15.579 4.487 7.168 1.00 89.12 276 LEU A O 1
ATOM 2215 N N . THR A 1 277 ? -16.112 3.045 5.538 1.00 84.06 277 THR A N 1
ATOM 2216 C CA . THR A 1 277 ? -14.925 3.323 4.729 1.00 84.06 277 THR A CA 1
ATOM 2217 C C . THR A 1 277 ? -15.085 4.624 3.951 1.00 84.06 277 THR A C 1
ATOM 2219 O O . THR A 1 277 ? -16.060 4.817 3.233 1.00 84.06 277 THR A O 1
ATOM 2222 N N . SER A 1 278 ? -14.095 5.505 4.069 1.00 82.62 278 SER A N 1
ATOM 2223 C CA . SER A 1 278 ? -14.002 6.788 3.367 1.00 82.62 278 SER A CA 1
ATOM 2224 C C . SER A 1 278 ? -12.590 6.933 2.817 1.00 82.62 278 SER A C 1
ATOM 2226 O O . SER A 1 278 ? -11.643 6.587 3.526 1.00 82.62 278 SER A O 1
ATOM 2228 N N . SER A 1 279 ? -12.447 7.458 1.598 1.00 74.38 279 SER A N 1
ATOM 2229 C CA . SER A 1 279 ? -11.140 7.731 0.979 1.00 74.38 279 SER A CA 1
ATOM 2230 C C . SER A 1 279 ? -10.277 8.645 1.855 1.00 74.38 279 SER A C 1
ATOM 2232 O O . SER A 1 279 ? -9.077 8.431 1.981 1.00 74.38 279 SER A O 1
ATOM 2234 N N . HIS A 1 280 ? -10.914 9.588 2.557 1.00 77.81 280 HIS A N 1
ATOM 2235 C CA . HIS A 1 280 ? -10.264 10.542 3.461 1.00 77.81 280 HIS A CA 1
ATOM 2236 C C . HIS A 1 280 ? -10.130 10.057 4.912 1.00 77.81 280 HIS A C 1
ATOM 2238 O O . HIS A 1 280 ? -9.698 10.802 5.798 1.00 77.81 280 HIS A O 1
ATOM 2244 N N . GLY A 1 281 ? -10.518 8.810 5.184 1.00 83.31 281 GLY A N 1
ATOM 2245 C CA . GLY A 1 281 ? -10.624 8.274 6.535 1.00 83.31 281 GLY A CA 1
ATOM 2246 C C . GLY A 1 281 ? -11.839 8.800 7.309 1.00 83.31 281 GLY A C 1
ATOM 2247 O O . GLY A 1 281 ? -12.589 9.674 6.868 1.00 83.31 281 GLY A O 1
ATOM 2248 N N . MET A 1 282 ? -12.054 8.236 8.496 1.00 89.00 282 MET A N 1
ATOM 2249 C CA . MET A 1 282 ? -13.173 8.552 9.386 1.00 89.00 282 MET A CA 1
ATOM 2250 C C . MET A 1 282 ? -12.817 9.687 10.351 1.00 89.00 282 MET A C 1
ATOM 2252 O O . MET A 1 282 ? -11.797 9.567 11.033 1.00 89.00 282 MET A O 1
ATOM 2256 N N . PRO A 1 283 ? -13.657 10.730 10.515 1.00 88.31 283 PRO A N 1
ATOM 2257 C CA . PRO A 1 283 ? -13.384 11.836 11.432 1.00 88.31 283 PRO A CA 1
ATOM 2258 C C . PRO A 1 283 ? -12.989 11.356 12.832 1.00 88.31 283 PRO A C 1
ATOM 2260 O O . PRO A 1 283 ? -13.580 10.407 13.345 1.00 88.31 283 PRO A O 1
ATOM 2263 N N . ASN A 1 284 ? -12.043 12.053 13.473 1.00 86.81 284 ASN A N 1
ATOM 2264 C CA . ASN A 1 284 ? -11.536 11.710 14.812 1.00 86.81 284 ASN A CA 1
ATOM 2265 C C . ASN A 1 284 ? -12.586 11.842 15.933 1.00 86.81 284 ASN A C 1
ATOM 2267 O O . ASN A 1 284 ? -12.343 11.396 17.056 1.00 86.81 284 ASN A O 1
ATOM 2271 N N . LEU A 1 285 ? -13.733 12.466 15.653 1.00 87.25 285 LEU A N 1
ATOM 2272 C CA . LEU A 1 285 ? -14.836 12.586 16.597 1.00 87.25 285 LEU A CA 1
ATOM 2273 C C . LEU A 1 285 ? -15.537 11.231 16.752 1.00 87.25 285 LEU A C 1
ATOM 2275 O O . LEU A 1 285 ? -16.105 10.705 15.795 1.00 87.25 285 LEU A O 1
ATOM 2279 N N . CYS A 1 286 ? -15.502 10.683 17.966 1.00 89.50 286 CYS A N 1
ATOM 2280 C CA . CYS A 1 286 ? -16.274 9.493 18.315 1.00 89.50 286 CYS A CA 1
ATOM 2281 C C . CYS A 1 286 ? -17.749 9.868 18.458 1.00 89.50 286 CYS A C 1
ATOM 2283 O O . CYS A 1 286 ? -18.063 10.877 19.090 1.00 89.50 286 CYS A O 1
ATOM 2285 N N . ASN A 1 287 ? -18.640 9.056 17.894 1.00 87.62 287 ASN A N 1
ATOM 2286 C CA . ASN A 1 287 ? -20.084 9.263 17.994 1.00 87.62 287 ASN A CA 1
ATOM 2287 C C . ASN A 1 287 ? -20.775 8.211 18.872 1.00 87.62 287 ASN A C 1
ATOM 2289 O O . ASN A 1 287 ? -21.939 8.396 19.222 1.00 87.62 287 ASN A O 1
ATOM 2293 N N . GLY A 1 288 ? -20.080 7.127 19.239 1.00 89.06 288 GLY A N 1
ATOM 2294 C CA . GLY A 1 288 ? -20.613 6.084 20.109 1.00 89.06 288 GLY A CA 1
ATOM 2295 C C . GLY A 1 288 ? -21.835 5.361 19.542 1.00 89.06 288 GLY A C 1
ATOM 2296 O O . GLY A 1 288 ? -22.551 4.715 20.301 1.00 89.06 288 GLY A O 1
ATOM 2297 N N . LEU A 1 289 ? -22.116 5.465 18.237 1.00 91.12 289 LEU A N 1
ATOM 2298 C CA . LEU A 1 289 ? -23.293 4.830 17.630 1.00 91.12 289 LEU A CA 1
ATOM 2299 C C . LEU A 1 289 ? -23.132 3.312 17.507 1.00 91.12 289 LEU A C 1
ATOM 2301 O O . LEU A 1 289 ? -24.121 2.581 17.558 1.00 91.12 289 LEU A O 1
ATOM 2305 N N . LEU A 1 290 ? -21.890 2.848 17.363 1.00 93.25 290 LEU A N 1
ATOM 2306 C CA . LEU A 1 290 ? -21.540 1.434 17.344 1.00 93.25 290 LEU A CA 1
ATOM 2307 C C . LEU A 1 290 ? -20.868 1.032 18.666 1.00 93.25 290 LEU A C 1
ATOM 2309 O O . LEU A 1 290 ? -20.081 1.817 19.204 1.00 93.25 290 LEU A O 1
ATOM 2313 N N . PRO A 1 291 ? -21.139 -0.181 19.180 1.00 93.56 291 PRO A N 1
ATOM 2314 C CA . PRO A 1 291 ? -20.449 -0.717 20.351 1.00 93.56 291 PRO A CA 1
ATOM 2315 C C . PRO A 1 291 ? -18.929 -0.793 20.151 1.00 93.56 291 PRO A C 1
ATOM 2317 O O . PRO A 1 291 ? -18.453 -1.052 19.044 1.00 93.56 291 PRO A O 1
ATOM 2320 N N . GLN A 1 292 ? -18.152 -0.658 21.228 1.00 94.00 292 GLN A N 1
ATOM 2321 C CA . GLN A 1 292 ? -16.688 -0.773 21.163 1.00 94.00 292 GLN A CA 1
ATOM 2322 C C . GLN A 1 292 ? -16.223 -2.160 20.689 1.00 94.00 292 GLN A C 1
ATOM 2324 O O . GLN A 1 292 ? -15.220 -2.264 19.984 1.00 94.00 292 GLN A O 1
ATOM 2329 N N . SER A 1 293 ? -16.984 -3.219 20.991 1.00 94.31 293 SER A N 1
ATOM 2330 C CA . SER A 1 293 ? -16.735 -4.565 20.461 1.00 94.31 293 SER A CA 1
ATOM 2331 C C . SER A 1 293 ? -16.776 -4.601 18.932 1.00 94.31 293 SER A C 1
ATOM 2333 O O . SER A 1 293 ? -15.910 -5.212 18.319 1.00 94.31 293 SER A O 1
ATOM 2335 N N . VAL A 1 294 ? -17.710 -3.883 18.304 1.00 95.25 294 VAL A N 1
ATOM 2336 C CA . VAL A 1 294 ? -17.822 -3.801 16.839 1.00 95.25 294 VAL A CA 1
ATOM 2337 C C . VAL A 1 294 ? -16.605 -3.098 16.243 1.00 95.25 294 VAL A C 1
ATOM 2339 O O . VAL A 1 294 ? -16.047 -3.569 15.257 1.00 95.25 294 VAL A O 1
ATOM 2342 N N . TRP A 1 295 ? -16.133 -2.014 16.865 1.00 95.94 295 TRP A N 1
ATOM 2343 C CA . TRP A 1 295 ? -14.904 -1.334 16.440 1.00 95.94 295 TRP A CA 1
ATOM 2344 C C . TRP A 1 295 ? -13.658 -2.212 16.582 1.00 95.94 295 TRP A C 1
ATOM 2346 O O . TRP A 1 295 ? -12.799 -2.201 15.699 1.00 95.94 295 TRP A O 1
ATOM 2356 N N . ARG A 1 296 ? -13.572 -3.020 17.643 1.00 96.25 296 ARG A N 1
ATOM 2357 C CA . ARG A 1 296 ? -12.513 -4.026 17.792 1.00 96.25 296 ARG A CA 1
ATOM 2358 C C . ARG A 1 296 ? -12.566 -5.064 16.667 1.00 96.25 296 ARG A C 1
ATOM 2360 O O . ARG A 1 296 ? -11.536 -5.342 16.061 1.00 96.25 296 ARG A O 1
ATOM 2367 N N . GLU A 1 297 ? -13.747 -5.587 16.337 1.00 94.94 297 GLU A N 1
ATOM 2368 C CA . GLU A 1 297 ? -13.904 -6.536 15.223 1.00 94.94 297 GLU A CA 1
ATOM 2369 C C . GLU A 1 297 ? -13.577 -5.900 13.862 1.00 94.94 297 GLU A C 1
ATOM 2371 O O . GLU A 1 297 ? -13.023 -6.555 12.979 1.00 94.94 297 GLU A O 1
ATOM 2376 N N . ILE A 1 298 ? -13.866 -4.609 13.667 1.00 93.56 298 ILE A N 1
ATOM 2377 C CA . ILE A 1 298 ? -13.449 -3.867 12.466 1.00 93.56 298 ILE A CA 1
ATOM 2378 C C . ILE A 1 298 ? -11.921 -3.830 12.349 1.00 93.56 298 ILE A C 1
ATOM 2380 O O . ILE A 1 298 ? -11.399 -4.050 11.256 1.00 93.56 298 ILE A O 1
ATOM 2384 N N . LEU A 1 299 ? -11.211 -3.584 13.456 1.00 94.62 299 LEU A N 1
ATOM 2385 C CA . LEU A 1 299 ? -9.749 -3.597 13.484 1.00 94.62 299 LEU A CA 1
ATOM 2386 C C . LEU A 1 299 ? -9.197 -4.993 13.160 1.00 94.62 299 LEU A C 1
ATOM 2388 O O . LEU A 1 299 ? -8.359 -5.112 12.274 1.00 94.62 299 LEU A O 1
ATOM 2392 N N . ILE A 1 300 ? -9.698 -6.033 13.837 1.00 94.69 300 ILE A N 1
ATOM 2393 C CA . ILE A 1 300 ? -9.252 -7.428 13.664 1.00 94.69 300 ILE A CA 1
ATOM 2394 C C . ILE A 1 300 ? -9.515 -7.926 12.242 1.00 94.69 300 ILE A C 1
ATOM 2396 O O . ILE A 1 300 ? -8.654 -8.543 11.626 1.00 94.69 300 ILE A O 1
ATOM 2400 N N . SER A 1 301 ? -10.704 -7.650 11.704 1.00 91.62 301 SER A N 1
ATOM 2401 C CA . SER A 1 301 ? -11.079 -8.115 10.366 1.00 91.62 301 SER A CA 1
ATOM 2402 C C . SER A 1 301 ? -10.362 -7.374 9.236 1.00 91.62 301 SER A C 1
ATOM 2404 O O . SER A 1 301 ? -10.482 -7.781 8.084 1.00 91.62 301 SER A O 1
ATOM 2406 N N . GLY A 1 302 ? -9.690 -6.254 9.525 1.00 90.06 302 GLY A N 1
ATOM 2407 C CA . GLY A 1 302 ? -9.020 -5.426 8.522 1.00 90.06 302 GLY A CA 1
ATOM 2408 C C . GLY A 1 302 ? -9.959 -4.785 7.492 1.00 90.06 302 GLY A C 1
ATOM 2409 O O . GLY A 1 302 ? -9.489 -4.092 6.598 1.00 90.06 302 GLY A O 1
ATOM 2410 N N . ARG A 1 303 ? -11.285 -4.953 7.601 1.00 85.44 303 ARG A N 1
ATOM 2411 C CA . ARG A 1 303 ? -12.248 -4.550 6.556 1.00 85.44 303 ARG A CA 1
ATOM 2412 C C . ARG A 1 303 ? -12.216 -3.062 6.235 1.00 85.44 303 ARG A C 1
ATOM 2414 O O . ARG A 1 303 ? -12.332 -2.680 5.078 1.00 85.44 303 ARG A O 1
ATOM 2421 N N . CYS A 1 304 ? -12.056 -2.222 7.255 1.00 88.56 304 CYS A N 1
ATOM 2422 C CA . CYS A 1 304 ? -11.960 -0.774 7.063 1.00 88.56 304 CYS A CA 1
ATOM 2423 C C . CYS A 1 304 ? -10.516 -0.274 6.960 1.00 88.56 304 CYS A C 1
ATOM 2425 O O . CYS A 1 304 ? -10.292 0.888 6.635 1.00 88.56 304 CYS A O 1
ATOM 2427 N N . LEU A 1 305 ? -9.544 -1.131 7.280 1.00 92.19 305 LEU A N 1
ATOM 2428 C CA . LEU A 1 305 ? -8.122 -0.810 7.359 1.00 92.19 305 LEU A CA 1
ATOM 2429 C C . LEU A 1 305 ? -7.315 -1.944 6.706 1.00 92.19 305 LEU A C 1
ATOM 2431 O O . LEU A 1 305 ? -6.521 -2.593 7.384 1.00 92.19 305 LEU A O 1
ATOM 2435 N N . PRO A 1 306 ? -7.505 -2.218 5.405 1.00 92.62 306 PRO A N 1
ATOM 2436 C CA . PRO A 1 306 ? -6.970 -3.423 4.753 1.00 92.62 306 PRO A CA 1
ATOM 2437 C C . PRO A 1 306 ? -5.434 -3.467 4.688 1.00 92.62 306 PRO A C 1
ATOM 2439 O O . PRO A 1 306 ? -4.839 -4.525 4.493 1.00 92.62 306 PRO A O 1
ATOM 2442 N N . PHE A 1 307 ? -4.761 -2.337 4.919 1.00 92.50 307 PHE A N 1
ATOM 2443 C CA . PHE A 1 307 ? -3.308 -2.288 5.091 1.00 92.50 307 PHE A CA 1
ATOM 2444 C C . PHE A 1 307 ? -2.835 -2.858 6.452 1.00 92.50 307 PHE A C 1
ATOM 2446 O O . PHE A 1 307 ? -1.645 -3.134 6.606 1.00 92.50 307 PHE A O 1
ATOM 2453 N N . LEU A 1 308 ? -3.728 -3.067 7.431 1.00 93.69 308 LEU A N 1
ATOM 2454 C CA . LEU A 1 308 ? -3.474 -3.717 8.733 1.00 93.69 308 LEU A CA 1
ATOM 2455 C C . LEU A 1 308 ? -3.813 -5.220 8.712 1.00 93.69 308 LEU A C 1
ATOM 2457 O O . LEU A 1 308 ? -4.381 -5.753 9.657 1.00 93.69 308 LEU A O 1
ATOM 2461 N N . ARG A 1 309 ? -3.528 -5.916 7.613 1.00 88.12 309 ARG A N 1
ATOM 2462 C CA . ARG A 1 309 ? -3.961 -7.313 7.406 1.00 88.12 309 ARG A CA 1
ATOM 2463 C C . ARG A 1 309 ? -3.276 -8.367 8.290 1.00 88.12 309 ARG A C 1
ATOM 2465 O O . ARG A 1 309 ? -3.700 -9.513 8.287 1.00 88.12 309 ARG A O 1
ATOM 2472 N N . ASP A 1 310 ? -2.206 -8.010 8.988 1.00 91.31 310 ASP A N 1
ATOM 2473 C CA . ASP A 1 310 ? -1.320 -8.912 9.736 1.00 91.31 310 ASP A CA 1
ATOM 2474 C C . ASP A 1 310 ? -1.306 -8.616 11.244 1.00 91.31 310 ASP A C 1
ATOM 2476 O O . ASP A 1 310 ? -0.306 -8.851 11.922 1.00 91.31 310 ASP A O 1
ATOM 2480 N N . LEU A 1 311 ? -2.410 -8.087 11.781 1.00 94.69 311 LEU A N 1
ATOM 2481 C CA . LEU A 1 311 ? -2.559 -7.934 13.226 1.00 94.69 311 LEU A CA 1
ATOM 2482 C C . LEU A 1 311 ? -2.665 -9.302 13.906 1.00 94.69 311 LEU A C 1
ATOM 2484 O O . LEU A 1 311 ? -3.434 -10.169 13.491 1.00 94.69 311 LEU A O 1
ATOM 2488 N N . ASP A 1 312 ? -1.928 -9.462 14.998 1.00 96.50 312 ASP A N 1
ATOM 2489 C CA . ASP A 1 312 ? -1.950 -10.674 15.805 1.00 96.50 312 ASP A CA 1
ATOM 2490 C C . ASP A 1 312 ? -3.160 -10.651 16.746 1.00 96.50 312 ASP A C 1
ATOM 2492 O O . ASP A 1 312 ? -3.236 -9.893 17.720 1.00 96.50 312 ASP A O 1
ATOM 2496 N N . VAL A 1 313 ? -4.130 -11.507 16.439 1.00 96.50 313 VAL A N 1
ATOM 2497 C CA . VAL A 1 313 ? -5.378 -11.617 17.197 1.00 96.50 313 VAL A CA 1
ATOM 2498 C C . VAL A 1 313 ? -5.129 -12.089 18.632 1.00 96.50 313 VAL A C 1
ATOM 2500 O O . VAL A 1 313 ? -5.825 -11.628 19.537 1.00 96.50 313 VAL A O 1
ATOM 2503 N N . ASN A 1 314 ? -4.125 -12.937 18.870 1.00 97.31 314 ASN A N 1
ATOM 2504 C CA . ASN A 1 314 ? -3.799 -13.419 20.212 1.00 97.31 314 ASN A CA 1
ATOM 2505 C C . ASN A 1 314 ? -3.270 -12.270 21.073 1.00 97.31 314 ASN A C 1
ATOM 2507 O O . ASN A 1 314 ? -3.720 -12.089 22.201 1.00 97.31 314 ASN A O 1
ATOM 2511 N N . ILE A 1 315 ? -2.407 -11.415 20.514 1.00 97.56 315 ILE A N 1
ATOM 2512 C CA . ILE A 1 315 ? -1.900 -10.223 21.215 1.00 97.56 315 ILE A CA 1
ATOM 2513 C C . ILE A 1 315 ? -3.046 -9.263 21.573 1.00 97.56 315 ILE A C 1
ATOM 2515 O O . ILE A 1 315 ? -3.051 -8.687 22.666 1.00 97.56 315 ILE A O 1
ATOM 2519 N N . ILE A 1 316 ? -4.037 -9.101 20.688 1.00 96.56 316 ILE A N 1
ATOM 2520 C CA . ILE A 1 316 ? -5.234 -8.285 20.961 1.00 96.56 316 ILE A CA 1
ATOM 2521 C C . ILE A 1 316 ? -6.075 -8.903 22.086 1.00 96.56 316 ILE A C 1
ATOM 2523 O O . ILE A 1 316 ? -6.508 -8.184 22.989 1.00 96.56 316 ILE A O 1
ATOM 2527 N N . GLN A 1 317 ? -6.297 -10.218 22.063 1.00 95.44 317 GLN A N 1
ATOM 2528 C CA . GLN A 1 317 ? -7.054 -10.929 23.098 1.00 95.44 317 GLN A CA 1
ATOM 2529 C C . GLN A 1 317 ? -6.360 -10.853 24.463 1.00 95.44 317 GLN A C 1
ATOM 2531 O O . GLN A 1 317 ? -6.995 -10.501 25.460 1.00 95.44 317 GLN A O 1
ATOM 2536 N N . ASP A 1 318 ? -5.049 -11.086 24.500 1.00 96.38 318 ASP A N 1
ATOM 2537 C CA . ASP A 1 318 ? -4.230 -10.959 25.704 1.00 96.38 318 ASP A CA 1
ATOM 2538 C C . ASP A 1 318 ? -4.244 -9.531 26.247 1.00 96.38 318 ASP A C 1
ATOM 2540 O O . ASP A 1 318 ? -4.313 -9.314 27.461 1.00 96.38 318 ASP A O 1
ATOM 2544 N N . PHE A 1 319 ? -4.199 -8.538 25.355 1.00 95.56 319 PHE A N 1
ATOM 2545 C CA . PHE A 1 319 ? -4.338 -7.139 25.728 1.00 95.56 319 PHE A CA 1
ATOM 2546 C C . PHE A 1 319 ? -5.699 -6.862 26.372 1.00 95.56 319 PHE A C 1
ATOM 2548 O O . PHE A 1 319 ? -5.724 -6.240 27.431 1.00 95.56 319 PHE A O 1
ATOM 2555 N N . CYS A 1 320 ? -6.808 -7.342 25.797 1.00 93.25 320 CYS A N 1
ATOM 2556 C CA . CYS A 1 320 ? -8.137 -7.206 26.403 1.00 93.25 320 CYS A CA 1
ATOM 2557 C C . CYS A 1 320 ? -8.175 -7.831 27.804 1.00 93.25 320 CYS A C 1
ATOM 2559 O O . CYS A 1 320 ? -8.563 -7.167 28.760 1.00 93.25 320 CYS A O 1
ATOM 2561 N N . ALA A 1 321 ? -7.671 -9.060 27.951 1.00 92.75 321 ALA A N 1
ATOM 2562 C CA . ALA A 1 321 ? -7.649 -9.747 29.238 1.00 92.75 321 ALA A CA 1
ATOM 2563 C C . ALA A 1 321 ? -6.804 -9.009 30.294 1.00 92.75 321 ALA A C 1
ATOM 2565 O O . ALA A 1 321 ? -7.148 -9.019 31.476 1.00 92.75 321 ALA A O 1
ATOM 2566 N N . ARG A 1 322 ? -5.683 -8.385 29.899 1.00 94.19 322 ARG A N 1
ATOM 2567 C CA . ARG A 1 322 ? -4.880 -7.526 30.791 1.00 94.19 322 ARG A CA 1
ATOM 2568 C C . ARG A 1 322 ? -5.609 -6.236 31.147 1.00 94.19 322 ARG A C 1
ATOM 2570 O O . ARG A 1 322 ? -5.631 -5.864 32.316 1.00 94.19 322 ARG A O 1
ATOM 2577 N N . TRP A 1 323 ? -6.211 -5.582 30.158 1.00 92.31 323 TRP A N 1
ATOM 2578 C CA . TRP A 1 323 ? -6.923 -4.322 30.338 1.00 92.31 323 TRP A CA 1
ATOM 2579 C C . TRP A 1 323 ? -8.046 -4.453 31.370 1.00 92.31 323 TRP A C 1
ATOM 2581 O O . TRP A 1 323 ? -8.111 -3.642 32.290 1.00 92.31 323 TRP A O 1
ATOM 2591 N N . ASP A 1 324 ? -8.847 -5.518 31.287 1.00 88.94 324 ASP A N 1
ATOM 2592 C CA . ASP A 1 324 ? -9.941 -5.786 32.230 1.00 88.94 324 ASP A CA 1
ATOM 2593 C C . ASP A 1 324 ? -9.438 -5.960 33.677 1.00 88.94 324 ASP A C 1
ATOM 2595 O O . ASP A 1 324 ? -10.102 -5.554 34.630 1.00 88.94 324 ASP A O 1
ATOM 2599 N N . ARG A 1 325 ? -8.230 -6.517 33.864 1.00 90.94 325 ARG A N 1
ATOM 2600 C CA . ARG A 1 325 ? -7.607 -6.669 35.192 1.00 90.94 325 ARG A CA 1
ATOM 2601 C C . ARG A 1 325 ? -7.025 -5.366 35.737 1.00 90.94 325 ARG A C 1
ATOM 2603 O O . ARG A 1 325 ? -7.078 -5.138 36.940 1.00 90.94 325 ARG A O 1
ATOM 2610 N N . GLU A 1 326 ? -6.417 -4.552 34.878 1.00 90.81 326 GLU A N 1
ATOM 2611 C CA . GLU A 1 326 ? -5.640 -3.372 35.285 1.00 90.81 326 GLU A CA 1
ATOM 2612 C C . GLU A 1 326 ? -6.474 -2.087 35.355 1.00 90.81 326 GLU A C 1
ATOM 2614 O O . GLU A 1 326 ? -6.213 -1.226 36.194 1.00 90.81 326 GLU A O 1
ATOM 2619 N N . GLN A 1 327 ? -7.455 -1.932 34.465 1.00 83.19 327 GLN A N 1
ATOM 2620 C CA . GLN A 1 327 ? -8.224 -0.694 34.292 1.00 83.19 327 GLN A CA 1
ATOM 2621 C C . GLN A 1 327 ? -9.649 -0.780 34.865 1.00 83.19 327 GLN A C 1
ATOM 2623 O O . GLN A 1 327 ? -10.362 0.230 34.864 1.00 83.19 327 GLN A O 1
ATOM 2628 N N . GLY A 1 328 ? -10.048 -1.946 35.392 1.00 80.75 328 GLY A N 1
ATOM 2629 C CA . GLY A 1 328 ? -11.361 -2.182 35.996 1.00 80.75 328 GLY A CA 1
ATOM 2630 C C . GLY A 1 328 ? -12.499 -1.879 35.020 1.00 80.75 328 GLY A C 1
ATOM 2631 O O . GLY A 1 328 ? -12.475 -2.322 33.878 1.00 80.75 328 GLY A O 1
ATOM 2632 N N . ASP A 1 329 ? -13.461 -1.056 35.443 1.00 80.25 329 ASP A N 1
ATOM 2633 C CA . ASP A 1 329 ? -14.665 -0.726 34.658 1.00 80.25 329 ASP A CA 1
ATOM 2634 C C . ASP A 1 329 ? -14.423 0.247 33.483 1.00 80.25 329 ASP A C 1
ATOM 2636 O O . ASP A 1 329 ? -15.367 0.671 32.809 1.00 80.25 329 ASP A O 1
ATOM 2640 N N . ARG A 1 330 ? -13.179 0.675 33.228 1.00 85.44 330 ARG A N 1
ATOM 2641 C CA . ARG A 1 330 ? -12.887 1.609 32.130 1.00 85.44 330 ARG A CA 1
ATOM 2642 C C . ARG A 1 330 ? -12.784 0.868 30.806 1.00 85.44 330 ARG A C 1
ATOM 2644 O O . ARG A 1 330 ? -11.765 0.253 30.517 1.00 85.44 330 ARG A O 1
ATOM 2651 N N . GLU A 1 331 ? -13.786 1.019 29.950 1.00 89.31 331 GLU A N 1
ATOM 2652 C CA . GLU A 1 331 ? -13.776 0.419 28.613 1.00 89.31 331 GLU A CA 1
ATOM 2653 C C . GLU A 1 331 ? -12.692 1.048 27.698 1.00 89.31 331 GLU A C 1
ATOM 2655 O O . GLU A 1 331 ? -12.486 2.270 27.719 1.00 89.31 331 GLU A O 1
ATOM 2660 N N . PRO A 1 332 ? -11.976 0.255 26.881 1.00 93.31 332 PRO A N 1
ATOM 2661 C CA . PRO A 1 332 ? -11.064 0.772 25.861 1.00 93.31 332 PRO A CA 1
ATOM 2662 C C . PRO A 1 332 ? -11.803 1.451 24.694 1.00 93.31 332 PRO A C 1
ATOM 2664 O O . PRO A 1 332 ? -12.775 0.922 24.158 1.00 93.31 332 PRO A O 1
ATOM 2667 N N . ASN A 1 333 ? -11.298 2.600 24.234 1.00 94.50 333 ASN A N 1
ATOM 2668 C CA . ASN A 1 333 ? -11.882 3.355 23.121 1.00 94.50 333 ASN A CA 1
ATOM 2669 C C . ASN A 1 333 ? -11.342 2.883 21.756 1.00 94.50 333 ASN A C 1
ATOM 2671 O O . ASN A 1 333 ? -10.494 3.536 21.135 1.00 94.50 333 ASN A O 1
ATOM 2675 N N . TRP A 1 334 ? -11.837 1.731 21.304 1.00 96.06 334 TRP A N 1
ATOM 2676 C CA . TRP A 1 334 ? -11.553 1.156 19.987 1.00 96.06 334 TRP A CA 1
ATOM 2677 C C . TRP A 1 334 ? -12.021 2.056 18.840 1.00 96.06 334 TRP A C 1
ATOM 2679 O O . TRP A 1 334 ? -11.316 2.164 17.836 1.00 96.06 334 TRP A O 1
ATOM 2689 N N . GLU A 1 335 ? -13.154 2.748 19.001 1.00 95.06 335 GLU A N 1
ATOM 2690 C CA . GLU A 1 335 ? -13.671 3.697 18.006 1.00 95.06 335 GLU A CA 1
ATOM 2691 C C . GLU A 1 335 ? -12.628 4.769 17.662 1.00 95.06 335 GLU A C 1
ATOM 2693 O O . GLU A 1 335 ? -12.295 4.979 16.493 1.00 95.06 335 GLU A O 1
ATOM 2698 N N . LEU A 1 336 ? -12.068 5.427 18.682 1.00 94.19 336 LEU A N 1
ATOM 2699 C CA . LEU A 1 336 ? -11.065 6.470 18.487 1.00 94.19 336 LEU A CA 1
ATOM 2700 C C . LEU A 1 336 ? -9.810 5.928 17.804 1.00 94.19 336 LEU A C 1
ATOM 2702 O O . LEU A 1 336 ? -9.228 6.615 16.963 1.00 94.19 336 LEU A O 1
ATOM 2706 N N . LEU A 1 337 ? -9.376 4.721 18.177 1.00 95.25 337 LEU A N 1
ATOM 2707 C CA . LEU A 1 337 ? -8.196 4.097 17.590 1.00 95.25 337 LEU A CA 1
ATOM 2708 C C . LEU A 1 337 ? -8.409 3.822 16.100 1.00 95.25 337 LEU A C 1
ATOM 2710 O O . LEU A 1 337 ? -7.609 4.275 15.286 1.00 95.25 337 LEU A O 1
ATOM 2714 N N . VAL A 1 338 ? -9.500 3.144 15.739 1.00 94.62 338 VAL A N 1
ATOM 2715 C CA . VAL A 1 338 ? -9.821 2.813 14.342 1.00 94.62 338 VAL A CA 1
ATOM 2716 C C . VAL A 1 338 ? -9.988 4.077 13.502 1.00 94.62 338 VAL A C 1
ATOM 2718 O O . VAL A 1 338 ? -9.429 4.163 12.408 1.00 94.62 338 VAL A O 1
ATOM 2721 N N . ARG A 1 339 ? -10.676 5.099 14.026 1.00 92.88 339 ARG A N 1
ATOM 2722 C CA . ARG A 1 339 ? -10.816 6.396 13.347 1.00 92.88 339 ARG A CA 1
ATOM 2723 C C . ARG A 1 339 ? -9.460 7.029 13.077 1.00 92.88 339 ARG A C 1
ATOM 2725 O O . ARG A 1 339 ? -9.159 7.326 11.925 1.00 92.88 339 ARG A O 1
ATOM 2732 N N . LYS A 1 340 ? -8.595 7.141 14.088 1.00 91.56 340 LYS A N 1
ATOM 2733 C CA . LYS A 1 340 ? -7.243 7.689 13.907 1.00 91.56 340 LYS A CA 1
ATOM 2734 C C . LYS A 1 340 ? -6.392 6.865 12.942 1.00 91.56 340 LYS A C 1
ATOM 2736 O O . LYS A 1 340 ? -5.651 7.447 12.160 1.00 91.56 340 LYS A O 1
ATOM 2741 N N . LEU A 1 341 ? -6.496 5.536 12.974 1.00 91.88 341 LEU A N 1
ATOM 2742 C CA . LEU A 1 341 ? -5.793 4.658 12.035 1.00 91.88 341 LEU A CA 1
ATOM 2743 C C . LEU A 1 341 ? -6.313 4.824 10.601 1.00 91.88 341 LEU A C 1
ATOM 2745 O O . LEU A 1 341 ? -5.531 4.741 9.666 1.00 91.88 341 LEU A O 1
ATOM 2749 N N . SER A 1 342 ? -7.596 5.120 10.401 1.00 90.31 342 SER A N 1
ATOM 2750 C CA . SER A 1 342 ? -8.135 5.364 9.054 1.00 90.31 342 SER A CA 1
ATOM 2751 C C . SER A 1 342 ? -7.686 6.690 8.439 1.00 90.31 342 SER A C 1
ATOM 2753 O O . SER A 1 342 ? -7.710 6.836 7.220 1.00 90.31 342 SER A O 1
ATOM 2755 N N . GLN A 1 343 ? -7.274 7.654 9.268 1.00 85.81 343 GLN A N 1
ATOM 2756 C CA . GLN A 1 343 ? -6.866 8.975 8.804 1.00 85.81 343 GLN A CA 1
ATOM 2757 C C . GLN A 1 343 ? -5.627 8.903 7.911 1.00 85.81 343 GLN A C 1
ATOM 2759 O O . GLN A 1 343 ? -4.658 8.206 8.200 1.00 85.81 343 GLN A O 1
ATOM 2764 N N . GLU A 1 344 ? -5.631 9.706 6.851 1.00 70.69 344 GLU A N 1
ATOM 2765 C CA . GLU A 1 344 ? -4.485 9.861 5.951 1.00 70.69 344 GLU A CA 1
ATOM 2766 C C . GLU A 1 344 ? -3.273 10.498 6.656 1.00 70.69 344 GLU A C 1
ATOM 2768 O O . GLU A 1 344 ? -2.115 10.210 6.351 1.00 70.69 344 GLU A O 1
ATOM 2773 N N . ALA A 1 345 ? -3.548 11.373 7.623 1.00 59.50 345 ALA A N 1
ATOM 2774 C CA . ALA A 1 345 ? -2.576 12.243 8.260 1.00 59.50 345 ALA A CA 1
ATOM 2775 C C . ALA A 1 345 ? -2.016 11.653 9.562 1.00 59.50 345 ALA A C 1
ATOM 2777 O O . ALA A 1 345 ? -1.982 12.328 10.591 1.00 59.50 345 ALA A O 1
ATOM 2778 N N . TRP A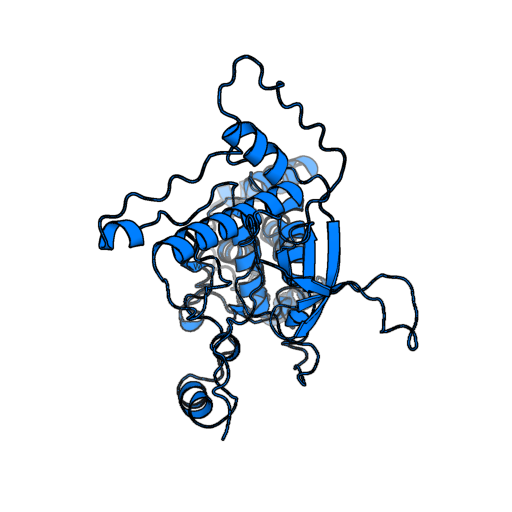 1 346 ? -1.471 10.433 9.541 1.00 65.19 346 TRP A N 1
ATOM 2779 C CA . TRP A 1 346 ? -0.645 9.962 10.668 1.00 65.19 346 TRP A CA 1
ATOM 2780 C C . TRP A 1 346 ? 0.641 10.783 10.853 1.00 65.19 346 TRP A C 1
ATOM 2782 O O . TRP A 1 346 ? 1.534 10.354 11.576 1.00 65.19 346 TRP A O 1
ATOM 2792 N N . GLY A 1 347 ? 0.824 11.902 10.150 1.00 57.00 347 GLY A N 1
ATOM 2793 C CA . GLY A 1 347 ? 2.144 12.480 9.953 1.00 57.00 347 GLY A CA 1
ATOM 2794 C C . GLY A 1 347 ? 3.056 11.431 9.327 1.00 57.00 347 GLY A C 1
ATOM 2795 O O . GLY A 1 347 ? 4.124 11.162 9.863 1.00 57.00 347 GLY A O 1
ATOM 2796 N N . ILE A 1 348 ? 2.613 10.778 8.239 1.00 60.25 348 ILE A N 1
ATOM 2797 C CA . ILE A 1 348 ? 3.432 9.799 7.498 1.00 60.25 348 ILE A CA 1
ATOM 2798 C C . ILE A 1 348 ? 4.842 10.375 7.267 1.00 60.25 348 ILE A C 1
ATOM 2800 O O . ILE A 1 348 ? 5.823 9.667 7.445 1.00 60.25 348 ILE A O 1
ATOM 2804 N N . TYR A 1 349 ? 4.920 11.682 7.013 1.00 58.31 349 TYR A N 1
ATOM 2805 C CA . TYR A 1 349 ? 6.140 12.438 6.723 1.00 58.31 349 TYR A CA 1
ATOM 2806 C C . TYR A 1 349 ? 6.822 13.079 7.933 1.00 58.31 349 TYR A C 1
ATOM 2808 O O . TYR A 1 349 ? 7.976 13.480 7.835 1.00 58.31 349 TYR A O 1
ATOM 2816 N N . ASP A 1 350 ? 6.120 13.197 9.057 1.00 62.72 350 ASP A N 1
ATOM 2817 C CA . ASP A 1 350 ? 6.617 13.849 10.264 1.00 62.72 350 ASP A CA 1
ATOM 2818 C C . ASP A 1 350 ? 6.371 12.912 11.445 1.00 62.72 350 ASP A C 1
ATOM 2820 O O . ASP A 1 350 ? 5.354 12.984 12.141 1.00 62.72 350 ASP A O 1
ATOM 2824 N N . VAL A 1 351 ? 7.297 11.960 11.600 1.00 66.00 351 VAL A N 1
ATOM 2825 C CA . VAL A 1 351 ? 7.259 10.944 12.659 1.00 66.00 351 VAL A CA 1
ATOM 2826 C C . VAL A 1 351 ? 7.168 11.612 14.033 1.00 66.00 351 VAL A C 1
ATOM 2828 O O . VAL A 1 351 ? 6.456 11.113 14.901 1.00 66.00 351 VAL A O 1
ATOM 2831 N N . GLU A 1 352 ? 7.820 12.763 14.205 1.00 65.19 352 GLU A N 1
ATOM 2832 C CA . GLU A 1 352 ? 7.856 13.518 15.459 1.00 65.19 352 GLU A CA 1
ATOM 2833 C C . GLU A 1 352 ? 6.524 14.216 15.759 1.00 65.19 352 GLU A C 1
ATOM 2835 O O . GLU A 1 352 ? 6.097 14.256 16.912 1.00 65.19 352 GLU A O 1
ATOM 2840 N N . LYS A 1 353 ? 5.815 14.704 14.732 1.00 68.12 353 LYS A N 1
ATOM 2841 C CA . LYS A 1 353 ? 4.463 15.280 14.874 1.00 68.12 353 LYS A CA 1
ATOM 2842 C C . LYS A 1 353 ? 3.337 14.255 14.756 1.00 68.12 353 LYS A C 1
ATOM 2844 O O . LYS A 1 353 ? 2.158 14.621 14.775 1.00 68.12 353 LYS A O 1
ATOM 2849 N N . SER A 1 354 ? 3.667 12.974 14.627 1.00 76.19 354 SER A N 1
ATOM 2850 C CA . SER A 1 354 ? 2.673 11.923 14.492 1.00 76.19 354 SER A CA 1
ATOM 2851 C C . SER A 1 354 ? 1.819 11.795 15.755 1.00 76.19 354 SER A C 1
ATOM 2853 O O . SER A 1 354 ? 2.313 11.543 16.851 1.00 76.19 354 SER A O 1
ATOM 2855 N N . ILE A 1 355 ? 0.499 11.899 15.591 1.00 80.12 355 ILE A N 1
ATOM 2856 C CA . ILE A 1 355 ? -0.471 11.698 16.681 1.00 80.12 355 ILE A CA 1
ATOM 2857 C C . ILE A 1 355 ? -0.569 10.238 17.156 1.00 80.12 355 ILE A C 1
ATOM 2859 O O . ILE A 1 355 ? -1.228 9.969 18.165 1.00 80.12 355 ILE A O 1
ATOM 2863 N N . LEU A 1 356 ? 0.030 9.303 16.411 1.00 87.69 356 LEU A N 1
ATOM 2864 C CA . LEU A 1 356 ? 0.037 7.873 16.688 1.00 87.69 356 LEU A CA 1
ATOM 2865 C C . LEU A 1 356 ? 1.474 7.343 16.697 1.00 87.69 356 LEU A C 1
ATOM 2867 O O . LEU A 1 356 ? 2.271 7.596 15.796 1.00 87.69 356 LEU A O 1
ATOM 2871 N N . LYS A 1 357 ? 1.788 6.509 17.681 1.00 90.12 357 LYS A N 1
ATOM 2872 C CA . LYS A 1 357 ? 2.993 5.684 17.672 1.00 90.12 357 LYS A CA 1
ATOM 2873 C C . LYS A 1 357 ? 2.760 4.541 16.688 1.00 90.12 357 LYS A C 1
ATOM 2875 O O . LYS A 1 357 ? 2.006 3.628 16.998 1.00 90.12 357 LYS A O 1
ATOM 2880 N N . ILE A 1 358 ? 3.358 4.627 15.501 1.00 89.94 358 ILE A N 1
ATOM 2881 C CA . ILE A 1 358 ? 3.223 3.641 14.417 1.00 89.94 358 ILE A CA 1
ATOM 2882 C C . ILE A 1 358 ? 4.620 3.202 13.968 1.00 89.94 358 ILE A C 1
ATOM 2884 O O . ILE A 1 358 ? 5.440 4.092 13.702 1.00 89.94 358 ILE A O 1
ATOM 2888 N N . PRO A 1 359 ? 4.890 1.885 13.846 1.00 91.44 359 PRO A N 1
ATOM 2889 C CA . PRO A 1 359 ? 6.170 1.390 13.354 1.00 91.44 359 PRO A CA 1
ATOM 2890 C C . PRO A 1 359 ? 6.457 1.853 11.927 1.00 91.44 359 PRO A C 1
ATOM 2892 O O . PRO A 1 359 ? 5.557 1.983 11.094 1.00 91.44 359 PRO A O 1
ATOM 2895 N N . ASN A 1 360 ? 7.737 2.034 11.626 1.00 89.06 360 ASN A N 1
ATOM 2896 C CA . ASN A 1 360 ? 8.211 2.522 10.336 1.00 89.06 360 ASN A CA 1
ATOM 2897 C C . ASN A 1 360 ? 7.739 1.668 9.148 1.00 89.06 360 ASN A C 1
ATOM 2899 O O . ASN A 1 360 ? 7.231 2.216 8.170 1.00 89.06 360 ASN A O 1
ATOM 2903 N N . GLY A 1 361 ? 7.822 0.337 9.249 1.00 91.62 361 GLY A N 1
ATOM 2904 C CA . GLY A 1 361 ? 7.371 -0.563 8.181 1.00 91.62 361 GLY A CA 1
ATOM 2905 C C . GLY A 1 361 ? 5.880 -0.406 7.862 1.00 91.62 361 GLY A C 1
ATOM 2906 O O . GLY A 1 361 ? 5.490 -0.376 6.695 1.00 91.62 361 GLY A O 1
ATOM 2907 N N . LEU A 1 362 ? 5.046 -0.171 8.880 1.00 92.19 362 LEU A N 1
ATOM 2908 C CA . LEU A 1 362 ? 3.613 0.052 8.689 1.00 92.19 362 LEU A CA 1
ATOM 2909 C C . LEU A 1 362 ? 3.310 1.407 8.039 1.00 92.19 362 LEU A C 1
ATOM 2911 O O . LEU A 1 362 ? 2.403 1.505 7.210 1.00 92.19 362 LEU A O 1
ATOM 2915 N N . ARG A 1 363 ? 4.101 2.443 8.354 1.00 89.81 363 ARG A N 1
ATOM 2916 C CA . ARG A 1 363 ? 4.047 3.732 7.640 1.00 89.81 363 ARG A CA 1
ATOM 2917 C C . ARG A 1 363 ? 4.388 3.546 6.165 1.00 89.81 363 ARG A C 1
ATOM 2919 O O . ARG A 1 363 ? 3.659 4.051 5.312 1.00 89.81 363 ARG A O 1
ATOM 2926 N N . ASN A 1 364 ? 5.441 2.783 5.857 1.00 90.06 364 ASN A N 1
ATOM 2927 C CA . ASN A 1 364 ? 5.817 2.496 4.474 1.00 90.06 364 ASN A CA 1
ATOM 2928 C C . ASN A 1 364 ? 4.727 1.717 3.735 1.00 90.06 364 ASN A C 1
ATOM 2930 O O . ASN A 1 364 ? 4.366 2.064 2.613 1.00 90.06 364 ASN A O 1
ATOM 2934 N N . ARG A 1 365 ? 4.149 0.698 4.383 1.00 93.69 365 ARG A N 1
ATOM 2935 C CA . ARG A 1 365 ? 3.042 -0.075 3.818 1.00 93.69 365 ARG A CA 1
ATOM 2936 C C . ARG A 1 365 ? 1.844 0.815 3.504 1.00 93.69 365 ARG A C 1
ATOM 2938 O O . ARG A 1 365 ? 1.340 0.754 2.388 1.00 93.69 365 ARG A O 1
ATOM 2945 N N . ARG A 1 366 ? 1.411 1.668 4.442 1.00 91.12 366 ARG A N 1
ATOM 2946 C CA . ARG A 1 366 ? 0.293 2.602 4.216 1.00 91.12 366 ARG A CA 1
ATOM 2947 C C . ARG A 1 366 ? 0.600 3.595 3.094 1.00 91.12 366 ARG A C 1
ATOM 2949 O O . ARG A 1 366 ? -0.291 3.884 2.303 1.00 91.12 366 ARG A O 1
ATOM 2956 N N . ARG A 1 367 ? 1.843 4.078 2.989 1.00 88.62 367 ARG A N 1
ATOM 2957 C CA . ARG A 1 367 ? 2.300 4.931 1.879 1.00 88.62 367 ARG A CA 1
ATOM 2958 C C . ARG A 1 367 ? 2.161 4.226 0.531 1.00 88.62 367 ARG A C 1
ATOM 2960 O O . ARG A 1 367 ? 1.556 4.791 -0.369 1.00 88.62 367 ARG A O 1
ATOM 2967 N N . ILE A 1 368 ? 2.700 3.012 0.394 1.00 91.50 368 ILE A N 1
ATOM 2968 C CA . ILE A 1 368 ? 2.624 2.230 -0.853 1.00 91.50 368 ILE A CA 1
ATOM 2969 C C . ILE A 1 368 ? 1.169 1.906 -1.195 1.00 91.50 368 ILE A C 1
ATOM 2971 O O . ILE A 1 368 ? 0.764 2.057 -2.341 1.00 91.50 368 ILE A O 1
ATOM 2975 N N . TRP A 1 369 ? 0.375 1.519 -0.197 1.00 92.81 369 TRP A N 1
ATOM 2976 C CA . TRP A 1 369 ? -1.054 1.278 -0.364 1.00 92.81 369 TRP A CA 1
ATOM 2977 C C . TRP A 1 369 ? -1.752 2.497 -0.965 1.00 92.81 369 TRP A C 1
ATOM 2979 O O . TRP A 1 369 ? -2.406 2.396 -1.995 1.00 92.81 369 TRP A O 1
ATOM 2989 N N . LYS A 1 370 ? -1.546 3.669 -0.358 1.00 88.19 370 LYS A N 1
ATOM 2990 C CA . LYS A 1 370 ? -2.165 4.915 -0.802 1.00 88.19 370 LYS A CA 1
ATOM 2991 C C . LYS A 1 370 ? -1.675 5.366 -2.179 1.00 88.19 370 LYS A C 1
ATOM 2993 O O . LYS A 1 370 ? -2.476 5.837 -2.974 1.00 88.19 370 LYS A O 1
ATOM 2998 N N . LEU A 1 371 ? -0.390 5.167 -2.482 1.00 87.75 371 LEU A N 1
ATOM 2999 C CA . LEU A 1 371 ? 0.143 5.393 -3.828 1.00 87.75 371 LEU A CA 1
ATOM 3000 C C . LEU A 1 371 ? -0.662 4.622 -4.878 1.00 87.75 371 LEU A C 1
ATOM 3002 O O . LEU A 1 371 ? -0.973 5.186 -5.916 1.00 87.75 371 LEU A O 1
ATOM 3006 N N . VAL A 1 372 ? -1.013 3.365 -4.603 1.00 91.81 372 VAL A N 1
ATOM 3007 C CA . VAL A 1 372 ? -1.792 2.529 -5.529 1.00 91.81 372 VAL A CA 1
ATOM 3008 C C . VAL A 1 372 ? -3.258 2.951 -5.591 1.00 91.81 372 VAL A C 1
ATOM 3010 O O . VAL A 1 372 ? -3.831 2.931 -6.674 1.00 91.81 372 VAL A O 1
ATOM 3013 N N . GLU A 1 373 ? -3.850 3.377 -4.471 1.00 90.38 373 GLU A N 1
ATOM 3014 C CA . GLU A 1 373 ? -5.227 3.896 -4.453 1.00 90.38 373 GLU A CA 1
ATOM 3015 C C . GLU A 1 373 ? -5.385 5.186 -5.273 1.00 90.38 373 GLU A C 1
ATOM 3017 O O . GLU A 1 373 ? -6.425 5.388 -5.893 1.00 90.38 373 GLU A O 1
ATOM 3022 N N . GLU A 1 374 ? -4.362 6.046 -5.293 1.00 87.44 374 GLU A N 1
ATOM 3023 C CA . GLU A 1 374 ? -4.395 7.336 -5.997 1.00 87.44 374 GLU A CA 1
ATOM 3024 C C . GLU A 1 374 ? -3.854 7.274 -7.439 1.00 87.44 374 GLU A C 1
ATOM 3026 O O . GLU A 1 374 ? -4.098 8.187 -8.225 1.00 87.44 374 GLU A O 1
ATOM 3031 N N . MET A 1 375 ? -3.123 6.215 -7.799 1.00 87.31 375 MET A N 1
ATOM 3032 C CA . MET A 1 375 ? -2.570 6.010 -9.141 1.00 87.31 375 MET A CA 1
ATOM 3033 C C . MET A 1 375 ? -3.671 5.850 -10.199 1.00 87.31 375 MET A C 1
ATOM 3035 O O . MET A 1 375 ? -4.624 5.099 -10.009 1.00 87.31 375 MET A O 1
ATOM 3039 N N . TYR A 1 376 ? -3.458 6.443 -11.372 1.00 88.94 376 TYR A N 1
ATOM 3040 C CA . TYR A 1 376 ? -4.261 6.216 -12.578 1.00 88.94 376 TYR A CA 1
ATOM 3041 C C . TYR A 1 376 ? -3.396 6.326 -13.838 1.00 88.94 376 TYR A C 1
ATOM 3043 O O . TYR A 1 376 ? -2.259 6.814 -13.803 1.00 88.94 376 TYR A O 1
ATOM 3051 N N . VAL A 1 377 ? -3.880 5.820 -14.973 1.00 86.62 377 VAL A N 1
ATOM 3052 C CA . VAL A 1 377 ? -3.101 5.860 -16.218 1.00 86.62 377 VAL A CA 1
ATOM 3053 C C . VAL A 1 377 ? -3.066 7.290 -16.751 1.00 86.62 377 VAL A C 1
ATOM 3055 O O . VAL A 1 377 ? -4.090 7.931 -16.948 1.00 86.62 377 VAL A O 1
ATOM 3058 N N . GLY A 1 378 ? -1.855 7.809 -16.962 1.00 78.19 378 GLY A N 1
ATOM 3059 C CA . GLY A 1 378 ? -1.657 9.230 -17.254 1.00 78.19 378 GLY A CA 1
ATOM 3060 C C . GLY A 1 378 ? -1.489 10.104 -16.009 1.00 78.19 378 GLY A C 1
ATOM 3061 O O . GLY A 1 378 ? -1.347 11.316 -16.168 1.00 78.19 378 GLY A O 1
ATOM 3062 N N . ASP A 1 379 ? -1.419 9.509 -14.811 1.00 75.94 379 ASP A N 1
ATOM 3063 C CA . ASP A 1 379 ? -0.978 10.188 -13.591 1.00 75.94 379 ASP A CA 1
ATOM 3064 C C . ASP A 1 379 ? 0.503 10.575 -13.696 1.00 75.94 379 ASP A C 1
ATOM 3066 O O . ASP A 1 379 ? 1.426 9.790 -13.436 1.00 75.94 379 ASP A O 1
ATOM 3070 N N . LEU A 1 380 ? 0.711 11.800 -14.162 1.00 68.56 380 LEU A N 1
ATOM 3071 C CA . LEU A 1 380 ? 1.996 12.395 -14.481 1.00 68.56 380 LEU A CA 1
ATOM 3072 C C . LEU A 1 380 ? 2.117 13.707 -13.709 1.00 68.56 380 LEU A C 1
ATOM 3074 O O . LEU A 1 380 ? 1.140 14.441 -13.557 1.00 68.56 380 LEU A O 1
ATOM 3078 N N . VAL A 1 381 ? 3.327 14.045 -13.248 1.00 56.31 381 VAL A N 1
ATOM 3079 C CA . VAL A 1 381 ? 3.585 15.387 -12.704 1.00 56.31 381 VAL A CA 1
ATOM 3080 C C . VAL A 1 381 ? 3.206 16.398 -13.782 1.00 56.31 381 VAL A C 1
ATOM 3082 O O . VAL A 1 381 ? 3.741 16.293 -14.892 1.00 56.31 381 VAL A O 1
ATOM 3085 N N . PRO A 1 382 ? 2.331 17.387 -13.495 1.00 50.72 382 PRO A N 1
ATOM 3086 C CA . PRO A 1 382 ? 2.210 18.550 -14.358 1.00 50.72 382 PRO A CA 1
ATOM 3087 C C . PRO A 1 382 ? 3.628 19.059 -14.534 1.00 50.72 382 PRO A C 1
ATOM 3089 O O . PRO A 1 382 ? 4.277 19.308 -13.521 1.00 50.72 382 PRO A O 1
ATOM 3092 N N . ILE A 1 383 ? 4.132 19.121 -15.769 1.00 49.84 383 ILE A N 1
ATOM 3093 C CA . ILE A 1 383 ? 5.521 19.465 -16.101 1.00 49.84 383 ILE A CA 1
ATOM 3094 C C . ILE A 1 383 ? 5.762 20.939 -15.717 1.00 49.84 383 ILE A C 1
ATOM 3096 O O . ILE A 1 383 ? 5.943 21.822 -16.546 1.00 49.84 383 ILE A O 1
ATOM 3100 N N . ALA A 1 384 ? 5.724 21.240 -14.422 1.00 39.88 384 ALA A N 1
ATOM 3101 C CA . ALA A 1 384 ? 5.769 22.569 -13.845 1.00 39.88 384 ALA A CA 1
ATOM 3102 C C . ALA A 1 384 ? 7.179 23.147 -13.975 1.00 39.88 384 ALA A C 1
ATOM 3104 O O . ALA A 1 384 ? 7.359 24.357 -13.916 1.00 39.88 384 ALA A O 1
ATOM 3105 N N . ARG A 1 385 ? 8.185 22.298 -14.236 1.00 41.59 385 ARG A N 1
ATOM 3106 C CA . ARG A 1 385 ? 9.530 22.747 -14.605 1.00 41.59 385 ARG A CA 1
ATOM 3107 C C . ARG A 1 385 ? 9.658 23.243 -16.046 1.00 41.59 385 ARG A C 1
ATOM 3109 O O . ARG A 1 385 ? 10.514 24.089 -16.272 1.00 41.59 385 ARG A O 1
ATOM 3116 N N . ALA A 1 386 ? 8.797 22.830 -16.981 1.00 43.31 386 ALA A N 1
ATOM 3117 C CA . ALA A 1 386 ? 8.808 23.395 -18.337 1.00 43.31 386 ALA A CA 1
ATOM 3118 C C . ALA A 1 386 ? 8.365 24.872 -18.336 1.00 43.31 386 ALA A C 1
ATOM 3120 O O . ALA A 1 386 ? 8.913 25.683 -19.080 1.00 43.31 386 ALA A O 1
ATOM 3121 N N . VAL A 1 387 ? 7.492 25.254 -17.393 1.00 42.44 387 VAL A N 1
ATOM 3122 C CA . VAL A 1 387 ? 7.060 26.649 -17.184 1.00 42.44 387 VAL A CA 1
ATOM 3123 C C . VAL A 1 387 ? 8.227 27.561 -16.783 1.00 42.44 387 VAL A C 1
ATOM 3125 O O . VAL A 1 387 ? 8.280 28.705 -17.223 1.00 42.44 387 VAL A O 1
ATOM 3128 N N . TYR A 1 388 ? 9.207 27.061 -16.019 1.00 46.31 388 TYR A N 1
ATOM 3129 C CA . TYR A 1 388 ? 10.382 27.852 -15.623 1.00 46.31 388 TYR A CA 1
ATOM 3130 C C . TYR A 1 388 ? 11.354 28.143 -16.778 1.00 46.31 388 TYR A C 1
ATOM 3132 O O . TYR A 1 388 ? 12.181 29.042 -16.652 1.00 46.31 388 TYR A O 1
ATOM 3140 N N . LEU A 1 389 ? 11.253 27.416 -17.895 1.00 56.38 389 LEU A N 1
ATOM 3141 C CA . LEU A 1 389 ? 12.100 27.595 -19.081 1.00 56.38 389 LEU A CA 1
ATOM 3142 C C . LEU A 1 389 ? 11.310 28.038 -20.324 1.00 56.38 389 LEU A C 1
ATOM 3144 O O . LEU A 1 389 ? 11.877 28.106 -21.410 1.00 56.38 389 LEU A O 1
ATOM 3148 N N . GLY A 1 390 ? 10.013 28.334 -20.184 1.00 55.47 390 GLY A N 1
ATOM 3149 C CA . GLY A 1 390 ? 9.151 28.714 -21.308 1.00 55.47 390 GLY A CA 1
ATOM 3150 C C . GLY A 1 390 ? 8.926 27.600 -22.338 1.00 55.47 390 GLY A C 1
ATOM 3151 O O . GLY A 1 390 ? 8.480 27.886 -23.446 1.00 55.47 390 GLY A O 1
ATOM 3152 N N . ALA A 1 391 ? 9.233 26.346 -21.997 1.00 56.34 391 ALA A N 1
ATOM 3153 C CA . ALA A 1 391 ? 8.964 25.203 -22.858 1.00 56.34 391 ALA A CA 1
ATOM 3154 C C . ALA A 1 391 ? 7.489 24.800 -22.729 1.00 56.34 391 ALA A C 1
ATOM 3156 O O . ALA A 1 391 ? 6.952 24.730 -21.619 1.00 56.34 391 ALA A O 1
ATOM 3157 N N . GLU A 1 392 ? 6.828 24.520 -23.853 1.00 55.88 392 GLU A N 1
ATOM 3158 C CA . GLU A 1 392 ? 5.498 23.918 -23.800 1.00 55.88 392 GLU A CA 1
ATOM 3159 C C . GLU A 1 392 ? 5.586 22.541 -23.122 1.00 55.88 392 GLU A C 1
ATOM 3161 O O . GLU A 1 392 ? 6.537 21.790 -23.368 1.00 55.88 392 GLU A O 1
ATOM 3166 N N . PRO A 1 393 ? 4.630 22.190 -22.243 1.00 57.16 393 PRO A N 1
ATOM 3167 C CA . PRO A 1 393 ? 4.600 20.868 -21.641 1.00 57.16 393 PRO A CA 1
ATOM 3168 C C . PRO A 1 393 ? 4.556 19.815 -22.749 1.00 57.16 393 PRO A C 1
ATOM 3170 O O . PRO A 1 393 ? 3.721 19.886 -23.650 1.00 57.16 393 PRO A O 1
ATOM 3173 N N . VAL A 1 394 ? 5.461 18.833 -22.679 1.00 56.53 394 VAL A N 1
ATOM 3174 C CA . VAL A 1 394 ? 5.491 17.711 -23.622 1.00 56.53 394 VAL A CA 1
ATOM 3175 C C . VAL A 1 394 ? 4.121 17.040 -23.597 1.00 56.53 394 VAL A C 1
ATOM 3177 O O . VAL A 1 394 ? 3.735 16.428 -22.600 1.00 56.53 394 VAL A O 1
ATOM 3180 N N . ALA A 1 395 ? 3.371 17.180 -24.690 1.00 61.12 395 ALA A N 1
ATOM 3181 C CA . ALA A 1 395 ? 2.081 16.533 -24.846 1.00 61.12 395 ALA A CA 1
ATOM 3182 C C . ALA A 1 395 ? 2.313 15.024 -24.964 1.00 61.12 395 ALA A C 1
ATOM 3184 O O . ALA A 1 395 ? 2.680 14.506 -26.019 1.00 61.12 395 ALA A O 1
ATOM 3185 N N . VAL A 1 396 ? 2.128 14.311 -23.857 1.00 64.94 396 VAL A N 1
ATOM 3186 C CA . VAL A 1 396 ? 2.186 12.853 -23.850 1.00 64.94 396 VAL A CA 1
ATOM 3187 C C . VAL A 1 396 ? 0.931 12.352 -24.557 1.00 64.94 396 VAL A C 1
ATOM 3189 O O . VAL A 1 396 ? -0.172 12.683 -24.110 1.00 64.94 396 VAL A O 1
ATOM 3192 N N . PRO A 1 397 ? 1.048 11.582 -25.655 1.00 68.81 397 PRO A N 1
ATOM 3193 C CA . PRO A 1 397 ? -0.137 11.092 -26.338 1.00 68.81 397 PRO A CA 1
ATOM 3194 C C . PRO A 1 397 ? -0.968 10.237 -25.378 1.00 68.81 397 PRO A C 1
ATOM 3196 O O . PRO A 1 397 ? -0.427 9.385 -24.667 1.00 68.81 397 PRO A O 1
ATOM 3199 N N . ARG A 1 398 ? -2.279 10.485 -25.347 1.00 76.19 398 ARG A N 1
ATOM 3200 C CA . ARG A 1 398 ? -3.230 9.694 -24.564 1.00 76.19 398 ARG A CA 1
ATOM 3201 C C . ARG A 1 398 ? -3.524 8.400 -25.316 1.00 76.19 398 ARG A C 1
ATOM 3203 O O . ARG A 1 398 ? -4.401 8.376 -26.167 1.00 76.19 398 ARG A O 1
ATOM 3210 N N . TYR A 1 399 ? -2.730 7.368 -25.041 1.00 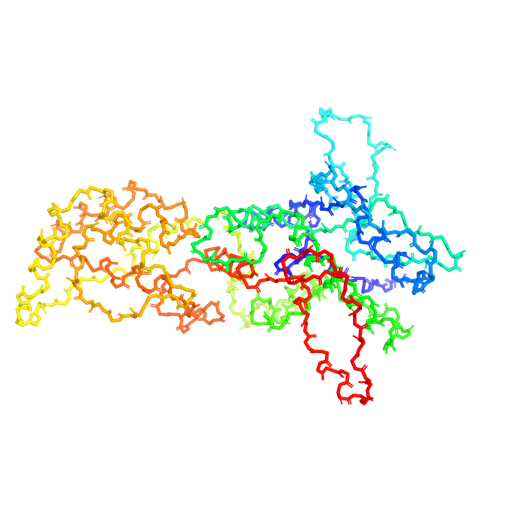79.50 399 TYR A N 1
ATOM 3211 C CA . TYR A 1 399 ? -2.961 6.015 -25.568 1.00 79.50 399 TYR A CA 1
ATOM 3212 C C . TYR A 1 399 ? -4.111 5.309 -24.856 1.00 79.50 399 TYR A C 1
ATOM 3214 O O . TYR A 1 399 ? -4.755 4.453 -25.449 1.00 79.50 399 TYR A O 1
ATOM 3222 N N . TRP A 1 400 ? -4.328 5.670 -23.591 1.00 84.31 400 TRP A N 1
ATOM 3223 C CA . TRP A 1 400 ? -5.320 5.088 -22.705 1.00 84.31 400 TRP A CA 1
ATOM 3224 C C . TRP A 1 400 ? -6.058 6.178 -21.921 1.00 84.31 400 TRP A C 1
ATOM 3226 O O . TRP A 1 400 ? -5.536 7.291 -21.770 1.00 84.31 400 TRP A O 1
ATOM 3236 N N . ASP A 1 401 ? -7.248 5.846 -21.426 1.00 85.12 401 ASP A N 1
ATOM 3237 C CA . ASP A 1 401 ? -7.965 6.603 -20.404 1.00 85.12 401 ASP A CA 1
ATOM 3238 C C . ASP A 1 401 ? -7.386 6.329 -19.004 1.00 85.12 401 ASP A C 1
ATOM 3240 O O . ASP A 1 401 ? -6.403 5.603 -18.867 1.00 85.12 401 ASP A O 1
ATOM 3244 N N . GLU A 1 402 ? -7.974 6.918 -17.960 1.00 86.00 402 GLU A N 1
ATOM 3245 C CA . GLU A 1 402 ? -7.487 6.791 -16.576 1.00 86.00 402 GLU A CA 1
ATOM 3246 C C . GLU A 1 402 ? -7.570 5.352 -16.032 1.00 86.00 402 GLU A C 1
ATOM 3248 O O . GLU A 1 402 ? -6.739 4.963 -15.205 1.00 86.00 402 GLU A O 1
ATOM 3253 N N . GLY A 1 403 ? -8.523 4.551 -16.525 1.00 84.62 403 GLY A N 1
ATOM 3254 C CA . GLY A 1 403 ? -8.697 3.136 -16.182 1.00 84.62 403 GLY A CA 1
ATOM 3255 C C . GLY A 1 403 ? -7.769 2.196 -16.957 1.00 84.62 403 GLY A C 1
ATOM 3256 O O . GLY A 1 403 ? -7.602 1.037 -16.576 1.00 84.62 403 GLY A O 1
ATOM 3257 N N . GLY A 1 404 ? -7.113 2.702 -18.004 1.00 83.50 404 GLY A N 1
ATOM 3258 C CA . GLY A 1 404 ? -6.207 1.942 -18.852 1.00 83.50 404 GLY A CA 1
ATOM 3259 C C . GLY A 1 404 ? -6.853 1.391 -20.122 1.00 83.50 404 GLY A C 1
ATOM 3260 O O . GLY A 1 404 ? -6.216 0.575 -20.789 1.00 83.50 404 GLY A O 1
ATOM 3261 N N . GLU A 1 405 ? -8.058 1.820 -20.491 1.00 84.88 405 GLU A N 1
ATOM 3262 C CA . GLU A 1 405 ? -8.696 1.423 -21.748 1.00 84.88 405 GLU A CA 1
ATOM 3263 C C . GLU A 1 405 ? -8.182 2.279 -22.919 1.00 84.88 405 GLU A C 1
ATOM 3265 O O . GLU A 1 405 ? -7.986 3.481 -22.745 1.00 84.88 405 GLU A O 1
ATOM 3270 N N . PRO A 1 406 ? -7.921 1.708 -24.111 1.00 81.56 406 PRO A N 1
ATOM 3271 C CA . PRO A 1 406 ? -7.478 2.475 -25.282 1.00 81.56 406 PRO A CA 1
ATOM 3272 C C . PRO A 1 406 ? -8.455 3.598 -25.697 1.00 81.56 406 PRO A C 1
ATOM 3274 O O . PRO A 1 406 ? -9.665 3.372 -25.685 1.00 81.56 406 PRO A O 1
ATOM 3277 N N . VAL A 1 407 ? -7.946 4.772 -26.120 1.00 79.19 407 VAL A N 1
ATOM 3278 C CA . VAL A 1 407 ? -8.756 5.985 -26.449 1.00 79.19 407 VAL A CA 1
ATOM 3279 C C . VAL A 1 407 ? -9.004 6.213 -27.937 1.00 79.19 407 VAL A C 1
ATOM 3281 O O . VAL A 1 407 ? -8.034 6.179 -28.730 1.00 79.19 407 VAL A O 1
#

Sequence (407 aa):
MSTPASNEGKLCCAICGDAILPPTLELSETTKWRAEVVLLSDPAREFEQLREHYQGGKRQNAPRMSLQITQEIRKDRARVIKEDRFQIITSKEEEEELAYNQEEVLANHSYGRDMNGEWGSMPYYIATHGACLEVAESAMRHSPHDIFVRDLRTLWKVLRMRFKVDDSYYMSLIMDSVARPQRIQLPHAYYMPFRPSPLAMGYAPGEEADQAAASNHKIERWEAAYPLHVPDATETILKNLKSLPPAPATIPEAIHSQKKFLALPPELQNHICTFLTSSHGMPNLCNGLLPQSVWREILISGRCLPFLRDLDVNIIQDFCARWDREQGDREPNWELLVRKLSQEAWGIYDVEKSILKIPNGLRNRRRIWKLVEEMYVGDLVPIARAVYLGAEPVAVPRYWDEGGEPV

pLDDT: mean 77.27, std 18.03, range [32.31, 97.75]